Protein AF-A0A2G9V575-F1 (afdb_monomer)

Sequence (643 aa):
MNQYGFLAVPLKSTSDVDLVKPLTLYIDTVYKTSEDNKAEVAEAVQELNKLRSKACCQPLDKHQSALDIVTRYYDQLVAIENKIVISATQNPVVFKWKDAFDKGSLFFSKASLSISDGAFERAAVLFNCGALMSHIAASQPLLTDEEMKTAAKLFQQSAGVFARLRDTVLGMVQQDPTPDLMPDTLAALSAIMLGQAQESIYIKAYKDKMKPSALVKIAAQAGDFYQDALKAMNRDAVKGLWEKEWVHTVTGKMFGFQAISQLHQAGINAEQQEMSEQLSRLGEALKLSEMAAKYLPSGCLAEQLNSIQKMYTAAKKDNDFIICSQASYQYKFTMQCNAMKAVKQNCILASLNLPAALDDVTSMDTLPESIKQKSAKVKQAGGINELQRLFSELPGLYKRNEEILDEEIGKYRGILHTASNADKMVKEKFETNRAGIEMLSKNEVELRTSIPSQTQHAVAGSSEAVTKLRALMNQVQEIKVQREKLEKDFKAVRSDIADDLLRAMAESQILNEEQISKEKIQEIYGPLKEQVEQSIKQQDHIMAEVQTWNTRFTSEKSGSGTGAERERVLKTLATAADSFHELKGNLEEGTKFYNDLTPILVRLQQKVSDFSFARQTEKEDLMRSMQQNIVSGGSGSGGGGSK

Foldseek 3Di:
DALALADFFFAKAWAQFQQQVLQLVLCCVPVVDDPVCSVVSNVVSVVLSVLCCLLHVDDADLDVVNLCSLVVNLVVLVVCCVPRPQAPPRRQGKIKIADRQDPPDPPDDPRMDIHRASLLVSLSSLLNSLRSLSSNLSPQNLPDPVNLVSNLVSLQVSLVSLQVLLVCVCVRDVDDHPLCSHNLNSNLSSLSSNLRSLVSVLSNCVVVVPQLVVNLVSLLVSLVSLVVSLVSCCPPSHVVRDDLLSNLQSQLSNLQSQLSSLQSVLVVCVVVVVLVSSLVSLVSSLVSLVRSVVRDDCSHSVVSSVVSVVSNVVSCVVCCVPDPDDDDDDDDDDDDDDDDDDDDDPFPQVVVCPPVVVVCVPDVPDHDVVVVVVVVVCVVVVHVVVVVVVVVCVVVVVVVVVVVLCVVVVVVVVVVVVLVVLVVVLVVLCVVLVVLLVLVPDPPVSNVVVFDDDDDDDPPDQDPLNVQLVVLVVVVVVLVVVVVVLVVLVVPDDDDCVVVQVVQVVVDVDGPPVVSVVVVCCVRCVVSVVVVVVSVVSVVVSVVSNVVSVVVVVVVVPPDPSCVRSVVSVVSNVVSVVSVVVSVVSVVVSVVVVVVVVVVVVVVVVVVVVVVVVVVVVVVVVVVVVVVVVVVVRDDDDDDDDD

InterPro domains:
  IPR004328 BRO1 domain [PF03097] (6-328)
  IPR004328 BRO1 domain [PS51180] (5-604)
  IPR004328 BRO1 domain [SM01041] (5-382)
  IPR025304 ALIX V-shaped domain [PF13949] (366-407)
  IPR025304 ALIX V-shaped domain [PF13949] (408-618)
  IPR038499 BRO1 domain superfamily [G3DSA:1.25.40.280] (5-383)

Nearest PDB structures (foldseek):
  3c3r-assembly1_A  TM=9.377E-01  e=1.023E-22  unclassified
  5mk2-assembly1_A  TM=8.879E-01  e=2.686E-15  Homo sapiens
  5crv-assembly1_A  TM=8.942E-01  e=4.562E-14  Homo sapiens
  2oex-assembly1_A  TM=7.262E-01  e=4.534E-09  Homo sapiens
  2ojq-assembly1_A  TM=7.497E-01  e=2.332E-08  Homo sapiens

Mean predicted aligned error: 17.47 Å

Structure (mmCIF, N/CA/C/O backbone):
data_AF-A0A2G9V575-F1
#
_entry.id   AF-A0A2G9V575-F1
#
loop_
_atom_site.group_PDB
_atom_site.id
_atom_site.type_symbol
_atom_site.label_atom_id
_atom_site.label_alt_id
_atom_site.label_comp_id
_atom_site.label_asym_id
_atom_site.label_entity_id
_atom_site.label_seq_id
_atom_site.pdbx_PDB_ins_code
_atom_site.Cartn_x
_atom_site.Cartn_y
_atom_site.Cartn_z
_atom_site.occupancy
_atom_site.B_iso_or_equiv
_atom_site.auth_seq_id
_atom_site.auth_comp_id
_atom_site.auth_asym_id
_atom_site.auth_atom_id
_atom_site.pdbx_PDB_model_num
ATOM 1 N N . MET A 1 1 ? 10.941 -11.205 -33.174 1.00 42.59 1 MET A N 1
ATOM 2 C CA . MET A 1 1 ? 11.332 -10.030 -32.358 1.00 42.59 1 MET A CA 1
ATOM 3 C C . MET A 1 1 ? 10.680 -8.795 -32.960 1.00 42.59 1 MET A C 1
ATOM 5 O O . MET A 1 1 ? 10.493 -8.793 -34.171 1.00 42.59 1 MET A O 1
ATOM 9 N N . ASN A 1 2 ? 10.303 -7.794 -32.157 1.00 54.81 2 ASN A N 1
ATOM 10 C CA . ASN A 1 2 ? 9.792 -6.524 -32.692 1.00 54.81 2 ASN A CA 1
ATOM 11 C C . ASN A 1 2 ? 10.962 -5.709 -33.288 1.00 54.81 2 ASN A C 1
ATOM 13 O O . ASN A 1 2 ? 12.074 -5.782 -32.762 1.00 54.81 2 ASN A O 1
ATOM 17 N N . GLN A 1 3 ? 10.728 -4.951 -34.364 1.00 65.44 3 GLN A N 1
ATOM 18 C CA . GLN A 1 3 ? 11.765 -4.262 -35.154 1.00 65.44 3 GLN A CA 1
ATOM 19 C C . GLN A 1 3 ? 12.656 -3.337 -34.305 1.00 65.44 3 GLN A C 1
ATOM 21 O O . GLN A 1 3 ? 13.854 -3.220 -34.552 1.00 65.44 3 GLN A O 1
ATOM 26 N N . TYR A 1 4 ? 12.068 -2.723 -33.279 1.00 81.88 4 TYR A N 1
ATOM 27 C CA . TYR A 1 4 ? 12.713 -1.739 -32.410 1.00 81.88 4 TYR A CA 1
ATOM 28 C C . TYR A 1 4 ? 13.409 -2.334 -31.175 1.00 81.88 4 TYR A C 1
ATOM 30 O O . TYR A 1 4 ? 14.059 -1.599 -30.438 1.00 81.88 4 TYR A O 1
ATOM 38 N N . GLY A 1 5 ? 13.300 -3.645 -30.921 1.00 87.88 5 GLY A N 1
ATOM 39 C CA . GLY A 1 5 ? 14.028 -4.307 -29.827 1.00 87.88 5 GLY A CA 1
ATOM 40 C C . GLY A 1 5 ? 13.773 -3.727 -28.426 1.00 87.88 5 GLY A C 1
ATOM 41 O O . GLY A 1 5 ? 14.707 -3.625 -27.636 1.00 87.88 5 GLY A O 1
ATOM 42 N N . PHE A 1 6 ? 12.546 -3.288 -28.127 1.00 95.38 6 PHE A N 1
ATOM 43 C CA . PHE A 1 6 ? 12.164 -2.845 -26.780 1.00 95.38 6 PHE A CA 1
ATOM 44 C C . PHE A 1 6 ? 12.139 -4.011 -25.786 1.00 95.38 6 PHE A C 1
ATOM 46 O O . PHE A 1 6 ? 11.653 -5.097 -26.111 1.00 95.38 6 PHE A O 1
ATOM 53 N N . LEU A 1 7 ? 12.587 -3.757 -24.557 1.00 96.62 7 LEU A N 1
ATOM 54 C CA . LEU A 1 7 ? 12.404 -4.657 -23.422 1.00 96.62 7 LEU A CA 1
ATOM 55 C C . LEU A 1 7 ? 11.028 -4.401 -22.788 1.00 96.62 7 LEU A C 1
ATOM 57 O O . LEU A 1 7 ? 10.508 -3.285 -22.824 1.00 96.62 7 LEU A O 1
ATOM 61 N N . ALA A 1 8 ? 10.441 -5.431 -22.189 1.00 96.50 8 ALA A N 1
ATOM 62 C CA . ALA A 1 8 ? 9.221 -5.312 -21.400 1.00 96.50 8 ALA A CA 1
ATOM 63 C C . ALA A 1 8 ? 9.379 -6.126 -20.118 1.00 96.50 8 ALA A C 1
ATOM 65 O O . ALA A 1 8 ? 9.886 -7.248 -20.154 1.00 96.50 8 ALA A O 1
ATOM 66 N N . VAL A 1 9 ? 8.979 -5.539 -18.995 1.00 97.69 9 VAL A N 1
ATOM 67 C CA . VAL A 1 9 ? 9.132 -6.127 -17.664 1.00 97.69 9 VAL A CA 1
ATOM 68 C C . VAL A 1 9 ? 8.167 -7.305 -17.521 1.00 97.69 9 VAL A C 1
ATOM 70 O O . VAL A 1 9 ? 6.983 -7.123 -17.808 1.00 97.69 9 VAL A O 1
ATOM 73 N N . PRO A 1 10 ? 8.625 -8.497 -17.091 1.00 95.69 10 PRO A N 1
ATOM 74 C CA . PRO A 1 10 ? 7.727 -9.617 -16.843 1.00 95.69 10 PRO A CA 1
ATOM 75 C C . PRO A 1 10 ? 6.703 -9.283 -15.753 1.00 95.69 10 PRO A C 1
ATOM 77 O O . PRO A 1 10 ? 7.000 -8.564 -14.801 1.00 95.69 10 PRO A O 1
ATOM 80 N N . LEU A 1 11 ? 5.501 -9.842 -15.867 1.00 96.50 11 LEU A N 1
ATOM 81 C CA . LEU A 1 11 ? 4.481 -9.750 -14.823 1.00 96.50 11 LEU A CA 1
ATOM 82 C C . LEU A 1 11 ? 4.832 -10.678 -13.650 1.00 96.50 11 LEU A C 1
ATOM 84 O O . LEU A 1 11 ? 5.151 -11.853 -13.851 1.00 96.50 11 LEU A O 1
ATOM 88 N N . LYS A 1 12 ? 4.685 -10.184 -12.416 1.00 96.00 12 LYS A N 1
ATOM 89 C CA . LYS A 1 12 ? 4.638 -11.028 -11.216 1.00 96.00 12 LYS A CA 1
ATOM 90 C C . LYS A 1 12 ? 3.429 -11.952 -11.309 1.00 96.00 12 LYS A C 1
ATOM 92 O O . LYS A 1 12 ? 2.373 -11.559 -11.808 1.00 96.00 12 LYS A O 1
ATOM 97 N N . SER A 1 13 ? 3.563 -13.165 -10.778 1.00 94.44 13 SER A N 1
ATOM 98 C CA . SER A 1 13 ? 2.471 -14.144 -10.720 1.00 94.44 13 SER A CA 1
ATOM 99 C C . SER A 1 13 ? 2.081 -14.477 -9.281 1.00 94.44 13 SER A C 1
ATOM 101 O O . SER A 1 13 ? 2.934 -14.585 -8.396 1.00 94.44 13 SER A O 1
ATOM 103 N N . THR A 1 14 ? 0.779 -14.653 -9.066 1.00 95.69 14 THR A N 1
ATOM 104 C CA . THR A 1 14 ? 0.156 -15.062 -7.800 1.00 95.69 14 THR A CA 1
ATOM 105 C C . THR A 1 14 ? -0.688 -16.324 -8.019 1.00 95.69 14 THR A C 1
ATOM 107 O O . THR A 1 14 ? -0.739 -16.863 -9.126 1.00 95.69 14 THR A O 1
ATOM 110 N N . SER A 1 15 ? -1.310 -16.830 -6.960 1.00 90.00 15 SER A N 1
ATOM 111 C CA . SER A 1 15 ? -2.402 -17.804 -7.026 1.00 90.00 15 SER A CA 1
ATOM 112 C C . SER A 1 15 ? -3.722 -17.112 -6.691 1.00 90.00 15 SER A C 1
ATOM 114 O O . SER A 1 15 ? -3.714 -16.057 -6.050 1.00 90.00 15 SER A O 1
ATOM 116 N N . ASP A 1 16 ? -4.858 -17.718 -7.041 1.00 90.75 16 ASP A N 1
ATOM 117 C CA . ASP A 1 16 ? -6.136 -17.309 -6.455 1.00 90.75 16 ASP A CA 1
ATOM 118 C C . ASP A 1 16 ? -6.077 -17.407 -4.917 1.00 90.75 16 ASP A C 1
ATOM 120 O O . ASP A 1 16 ? -5.357 -18.230 -4.340 1.00 90.75 16 ASP A O 1
ATOM 124 N N . VAL A 1 17 ? -6.817 -16.513 -4.266 1.00 93.12 17 VAL A N 1
ATOM 125 C CA . VAL A 1 17 ? -6.948 -16.365 -2.811 1.00 93.12 17 VAL A CA 1
ATOM 126 C C . VAL A 1 17 ? -8.407 -16.003 -2.565 1.00 93.12 17 VAL A C 1
ATOM 128 O O . VAL A 1 17 ? -8.927 -15.129 -3.257 1.00 93.12 17 VAL A O 1
ATOM 131 N N . ASP A 1 18 ? -9.065 -16.663 -1.612 1.00 93.81 18 ASP A N 1
ATOM 132 C CA . ASP A 1 18 ? -10.428 -16.300 -1.218 1.00 93.81 18 ASP A CA 1
ATOM 133 C C . ASP A 1 18 ? -10.413 -14.997 -0.411 1.00 93.81 18 ASP A C 1
ATOM 135 O O . ASP A 1 18 ? -9.962 -14.973 0.735 1.00 93.81 18 ASP A O 1
ATOM 139 N N . LEU A 1 19 ? -10.914 -13.915 -1.007 1.00 96.12 19 LEU A N 1
ATOM 140 C CA . LEU A 1 19 ? -11.205 -12.677 -0.287 1.00 96.12 19 LEU A CA 1
ATOM 141 C C . LEU A 1 19 ? -12.570 -12.726 0.412 1.00 96.12 19 LEU A C 1
ATOM 143 O O . LEU A 1 19 ? -12.795 -11.958 1.341 1.00 96.12 19 LEU A O 1
ATOM 147 N N . VAL A 1 20 ? -13.498 -13.592 -0.004 1.00 95.94 20 VAL A N 1
ATOM 148 C CA . VAL A 1 20 ? -14.900 -13.488 0.416 1.00 95.94 20 VAL A CA 1
ATOM 149 C C . VAL A 1 20 ? -15.059 -13.802 1.896 1.00 95.94 20 VAL A C 1
ATOM 151 O O . VAL A 1 20 ? -15.473 -12.939 2.669 1.00 95.94 20 VAL A O 1
ATOM 154 N N . LYS A 1 21 ? -14.672 -15.008 2.322 1.00 93.81 21 LYS A N 1
ATOM 155 C CA . LYS A 1 21 ? -14.810 -15.419 3.723 1.00 93.81 21 LYS A CA 1
ATOM 156 C C . LYS A 1 21 ? -14.076 -14.498 4.718 1.00 93.81 21 LYS A C 1
ATOM 158 O O . LYS A 1 21 ? -14.712 -14.116 5.702 1.00 93.81 21 LYS A O 1
ATOM 163 N N . PRO A 1 22 ? -12.786 -14.138 4.533 1.00 94.50 22 PRO A N 1
ATOM 164 C CA . PRO A 1 22 ? -12.079 -13.309 5.509 1.00 94.50 22 PRO A CA 1
ATOM 165 C C . PRO A 1 22 ? -12.580 -11.859 5.539 1.00 94.50 22 PRO A C 1
ATOM 167 O O . PRO A 1 22 ? -12.747 -11.307 6.627 1.00 94.50 22 PRO A O 1
ATOM 170 N N . LEU A 1 23 ? -12.882 -11.244 4.386 1.00 94.81 23 LEU A N 1
ATOM 171 C CA . LEU A 1 23 ? -13.347 -9.855 4.373 1.00 94.81 23 LEU A CA 1
ATOM 172 C C . LEU A 1 23 ? -14.766 -9.719 4.941 1.00 94.81 23 LEU A C 1
ATOM 174 O O . LEU A 1 23 ? -14.981 -8.835 5.767 1.00 94.81 23 LEU A O 1
ATOM 178 N N . THR A 1 24 ? -15.705 -10.611 4.600 1.00 93.12 24 THR A N 1
ATOM 179 C CA . THR A 1 24 ? -17.049 -10.600 5.209 1.00 93.12 24 THR A CA 1
ATOM 180 C C . THR A 1 24 ? -16.982 -10.813 6.724 1.00 93.12 24 THR A C 1
ATOM 182 O O . THR A 1 24 ? -17.592 -10.048 7.467 1.00 93.12 24 THR A O 1
ATOM 185 N N . LEU A 1 25 ? -16.185 -11.778 7.207 1.00 91.25 25 LEU A N 1
ATOM 186 C CA . LEU A 1 25 ? -16.029 -12.027 8.647 1.00 91.25 25 LEU A CA 1
ATOM 187 C C . LEU A 1 25 ? -15.451 -10.813 9.393 1.00 91.25 25 LEU A C 1
ATOM 189 O O . LEU A 1 25 ? -15.918 -10.490 10.485 1.00 91.25 25 LEU A O 1
ATOM 193 N N . TYR A 1 26 ? -14.456 -10.133 8.817 1.00 92.31 26 TYR A N 1
ATOM 194 C CA . TYR A 1 26 ? -13.899 -8.911 9.396 1.00 92.31 26 TYR A CA 1
ATOM 195 C C . TYR A 1 26 ? -14.936 -7.785 9.450 1.00 92.31 26 TYR A C 1
ATOM 197 O O . TYR A 1 26 ? -15.104 -7.170 10.501 1.00 92.31 26 TYR A O 1
ATOM 205 N N . ILE A 1 27 ? -15.660 -7.546 8.350 1.00 91.94 27 ILE A N 1
ATOM 206 C CA . ILE A 1 27 ? -16.661 -6.474 8.268 1.00 91.94 27 ILE A CA 1
ATOM 207 C C . ILE A 1 27 ? -17.780 -6.704 9.293 1.00 91.94 27 ILE A C 1
ATOM 209 O O . ILE A 1 27 ? -18.054 -5.809 10.092 1.00 91.94 27 ILE A O 1
ATOM 213 N N . ASP A 1 28 ? -18.340 -7.914 9.366 1.00 88.94 28 ASP A N 1
ATOM 214 C CA . ASP A 1 28 ? -19.377 -8.254 10.349 1.00 88.94 28 ASP A CA 1
ATOM 215 C C . ASP A 1 28 ? -18.872 -8.163 11.801 1.00 88.94 28 ASP A C 1
ATOM 217 O O . ASP A 1 28 ? -19.612 -7.732 12.686 1.00 88.94 28 ASP A O 1
ATOM 221 N N . THR A 1 29 ? -17.607 -8.511 12.064 1.00 86.69 29 THR A N 1
ATOM 222 C CA . THR A 1 29 ? -17.026 -8.453 13.419 1.00 86.69 29 THR A CA 1
ATOM 223 C C . THR A 1 29 ? -16.735 -7.019 13.872 1.00 86.69 29 THR A C 1
ATOM 225 O O . THR A 1 29 ? -16.982 -6.678 15.031 1.00 86.69 29 THR A O 1
ATOM 228 N N . VAL A 1 30 ? -16.200 -6.179 12.979 1.00 87.31 30 VAL A N 1
ATOM 229 C CA . VAL A 1 30 ? -15.749 -4.813 13.296 1.00 87.31 30 VAL A CA 1
ATOM 230 C C . VAL A 1 30 ? -16.899 -3.811 13.215 1.00 87.31 30 VAL A C 1
ATOM 232 O O . VAL A 1 30 ? -17.108 -3.046 14.156 1.00 87.31 30 VAL A O 1
ATOM 235 N N . TYR A 1 31 ? -17.672 -3.838 12.127 1.00 85.94 31 TYR A N 1
ATOM 236 C CA . TYR A 1 31 ? -18.741 -2.872 11.862 1.00 85.94 31 TYR A CA 1
ATOM 237 C C . TYR A 1 31 ? -20.123 -3.322 12.351 1.00 85.94 31 TYR A C 1
ATOM 239 O O . TYR A 1 31 ? -21.023 -2.489 12.428 1.00 85.94 31 TYR A O 1
ATOM 247 N N . LYS A 1 32 ? -20.298 -4.602 12.724 1.00 82.31 32 LYS A N 1
ATOM 248 C CA . LYS A 1 32 ? -21.573 -5.172 13.208 1.00 82.31 32 LYS A CA 1
ATOM 249 C C . LYS A 1 32 ? -22.725 -4.935 12.223 1.00 82.31 32 LYS A C 1
ATOM 251 O O . LYS A 1 32 ? -23.781 -4.434 12.606 1.00 82.31 32 LYS A O 1
ATOM 256 N N . THR A 1 33 ? -22.485 -5.275 10.957 1.00 77.25 33 THR A N 1
ATOM 257 C CA . THR A 1 33 ? -23.376 -5.054 9.809 1.00 77.25 33 THR A CA 1
ATOM 258 C C . THR A 1 33 ? -24.843 -5.364 10.130 1.00 77.25 33 THR A C 1
ATOM 260 O O . THR A 1 33 ? -25.174 -6.484 10.529 1.00 77.25 33 THR A O 1
ATOM 26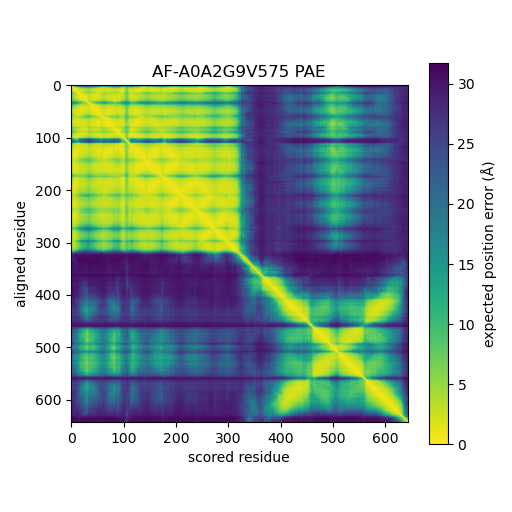3 N N . SER A 1 34 ? -25.729 -4.384 9.924 1.00 80.06 34 SER A N 1
ATOM 264 C CA . SER A 1 34 ? -27.181 -4.591 9.967 1.00 80.06 34 SER A CA 1
ATOM 265 C C . SER A 1 34 ? -27.610 -5.599 8.899 1.00 80.06 34 SER A C 1
ATOM 267 O O . SER A 1 34 ? -26.985 -5.684 7.841 1.00 80.06 34 SER A O 1
ATOM 269 N N . GLU A 1 35 ? -28.691 -6.348 9.143 1.00 79.44 35 GLU A N 1
ATOM 270 C CA . GLU A 1 35 ? -29.204 -7.320 8.162 1.00 79.44 35 GLU A CA 1
ATOM 271 C C . GLU A 1 35 ? -29.491 -6.664 6.799 1.00 79.44 35 GLU A C 1
ATOM 273 O O . GLU A 1 35 ? -29.185 -7.255 5.765 1.00 79.44 35 GLU A O 1
ATOM 278 N N . ASP A 1 36 ? -29.972 -5.415 6.802 1.00 78.44 36 ASP A N 1
ATOM 279 C CA . ASP A 1 36 ? -30.248 -4.623 5.597 1.00 78.44 36 ASP A CA 1
ATOM 280 C C . ASP A 1 36 ? -28.994 -4.416 4.723 1.00 78.44 36 ASP A C 1
ATOM 282 O O . ASP A 1 36 ? -29.064 -4.501 3.498 1.00 78.44 36 ASP A O 1
ATOM 286 N N . ASN A 1 37 ? -27.826 -4.208 5.347 1.00 83.62 37 ASN A N 1
ATOM 287 C CA . ASN A 1 37 ? -26.576 -3.890 4.648 1.00 83.62 37 ASN A CA 1
ATOM 288 C C . ASN A 1 37 ? -25.757 -5.142 4.278 1.00 83.62 37 ASN A C 1
ATOM 290 O O . ASN A 1 37 ? -24.865 -5.069 3.430 1.00 83.62 37 ASN A O 1
ATOM 294 N N . LYS A 1 38 ? -26.030 -6.307 4.887 1.00 85.81 38 LYS A N 1
ATOM 295 C CA . LYS A 1 38 ? -25.255 -7.542 4.644 1.00 85.81 38 LYS A CA 1
ATOM 296 C C . LYS A 1 38 ? -25.294 -8.008 3.191 1.00 85.81 38 LYS A C 1
ATOM 298 O O . LYS A 1 38 ? -24.300 -8.550 2.712 1.00 85.81 38 LYS A O 1
ATOM 303 N N . ALA A 1 39 ? -26.412 -7.804 2.494 1.00 88.62 39 ALA A N 1
ATOM 304 C CA . ALA A 1 39 ? -26.544 -8.183 1.088 1.00 88.62 39 ALA A CA 1
ATOM 305 C C . ALA A 1 39 ? -25.583 -7.381 0.191 1.00 88.62 39 ALA A C 1
ATOM 307 O O . ALA A 1 39 ? -24.820 -7.975 -0.571 1.00 88.62 39 ALA A O 1
ATOM 308 N N . GLU A 1 40 ? -25.558 -6.054 0.347 1.00 89.75 40 GLU A N 1
ATOM 309 C CA . GLU A 1 40 ? -24.670 -5.150 -0.396 1.00 89.75 40 GLU A CA 1
ATOM 310 C C . GLU A 1 40 ? -23.192 -5.421 -0.072 1.00 89.75 40 GLU A C 1
ATOM 312 O O . GLU A 1 40 ? -22.365 -5.546 -0.977 1.00 89.75 40 GLU A O 1
ATOM 317 N N . VAL A 1 41 ? -22.858 -5.611 1.211 1.00 90.88 41 VAL A N 1
ATOM 318 C CA . VAL A 1 41 ? -21.503 -5.988 1.649 1.00 90.88 41 VAL A CA 1
ATOM 319 C C . VAL A 1 41 ? -21.058 -7.310 1.015 1.00 90.88 41 VAL A C 1
ATOM 321 O O . VAL A 1 41 ? -19.939 -7.401 0.507 1.00 90.88 41 VAL A O 1
ATOM 324 N N . ALA A 1 42 ? -21.915 -8.335 1.010 1.00 91.56 42 ALA A N 1
ATOM 325 C CA . ALA A 1 42 ? -21.596 -9.631 0.416 1.00 91.56 42 ALA A CA 1
ATOM 326 C C . ALA A 1 42 ? -21.417 -9.547 -1.111 1.00 91.56 42 ALA A C 1
ATOM 328 O O . ALA A 1 42 ? -20.519 -10.196 -1.657 1.00 91.56 42 ALA A O 1
ATOM 329 N N . GLU A 1 43 ? -22.221 -8.737 -1.804 1.00 95.06 43 GLU A N 1
ATOM 330 C CA . GLU A 1 43 ? -22.079 -8.500 -3.243 1.00 95.06 43 GLU A CA 1
ATOM 331 C C . GLU A 1 43 ? -20.779 -7.751 -3.571 1.00 95.06 43 GLU A C 1
ATOM 333 O O . GLU A 1 43 ? -19.984 -8.243 -4.376 1.00 95.06 43 GLU A O 1
ATOM 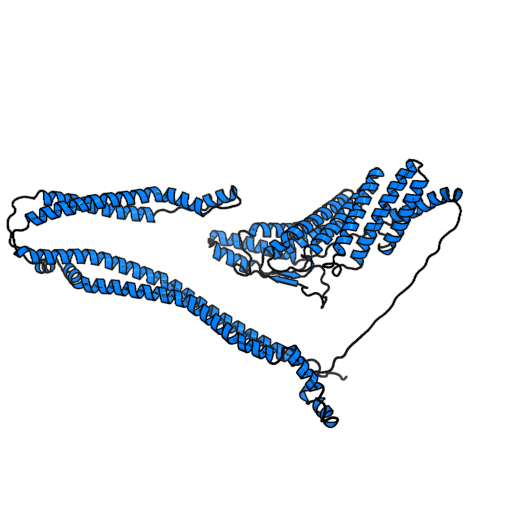338 N N . ALA A 1 44 ? -20.494 -6.638 -2.888 1.00 95.50 44 ALA A N 1
ATOM 339 C CA . ALA A 1 44 ? -19.280 -5.845 -3.087 1.00 95.50 44 ALA A CA 1
ATOM 340 C C . ALA A 1 44 ? -17.992 -6.639 -2.787 1.00 95.50 44 ALA A C 1
ATOM 342 O O . ALA A 1 44 ? -17.004 -6.555 -3.523 1.00 95.50 44 ALA A O 1
ATOM 343 N N . VAL A 1 45 ? -18.001 -7.475 -1.744 1.00 95.94 45 VAL A N 1
ATOM 344 C CA . VAL A 1 45 ? -16.882 -8.374 -1.424 1.00 95.94 45 VAL A CA 1
ATOM 345 C C . VAL A 1 45 ? -16.719 -9.472 -2.490 1.00 95.94 45 VAL A C 1
ATOM 347 O O . VAL A 1 45 ? -15.591 -9.799 -2.872 1.00 95.94 45 VAL A O 1
ATOM 350 N N . GLN A 1 46 ? -17.812 -10.009 -3.047 1.00 97.25 46 GLN A N 1
ATOM 351 C CA . GLN A 1 46 ? -17.722 -10.922 -4.190 1.00 97.25 46 GLN A CA 1
ATOM 352 C C . GLN A 1 46 ? -17.223 -10.234 -5.469 1.00 97.25 46 GLN A C 1
ATOM 354 O O . GLN A 1 46 ? -16.462 -10.850 -6.217 1.00 97.25 46 GLN A O 1
ATOM 359 N N . GLU A 1 47 ? -17.641 -8.998 -5.752 1.00 97.50 47 GLU A N 1
ATOM 360 C CA . GLU A 1 47 ? -17.130 -8.187 -6.867 1.00 97.50 47 GLU A CA 1
ATOM 361 C C . GLU A 1 47 ? -15.614 -7.992 -6.751 1.00 97.50 47 GLU A C 1
ATOM 363 O O . GLU A 1 47 ? -14.886 -8.263 -7.707 1.00 97.50 47 GLU A O 1
ATOM 368 N N . LEU A 1 48 ? -15.123 -7.628 -5.562 1.00 97.69 48 LEU A N 1
ATOM 369 C CA . LEU A 1 48 ? -13.695 -7.491 -5.270 1.00 97.69 48 LEU A CA 1
ATOM 370 C C . LEU A 1 48 ? -12.924 -8.805 -5.498 1.00 97.69 48 LEU A C 1
ATOM 372 O O . LEU A 1 48 ? -11.854 -8.798 -6.111 1.00 97.69 48 LEU A O 1
ATOM 376 N N . ASN A 1 49 ? -13.479 -9.944 -5.076 1.00 97.31 49 ASN A N 1
ATOM 377 C CA . ASN A 1 49 ? -12.879 -11.260 -5.308 1.00 97.31 49 ASN A CA 1
ATOM 378 C C . ASN A 1 49 ? -12.825 -11.625 -6.809 1.00 97.31 49 ASN A C 1
ATOM 380 O O . ASN A 1 49 ? -11.794 -12.077 -7.315 1.00 97.31 49 ASN A O 1
ATOM 384 N N . LYS A 1 50 ? -13.913 -11.364 -7.551 1.00 97.38 50 LYS A N 1
ATOM 385 C CA . LYS A 1 50 ? -13.983 -11.537 -9.016 1.00 97.38 50 LYS A CA 1
ATOM 386 C C . LYS A 1 50 ? -12.979 -10.620 -9.732 1.00 97.38 50 LYS A C 1
ATOM 388 O O . LYS A 1 50 ? -12.359 -11.040 -10.710 1.00 97.38 50 LYS A O 1
ATOM 393 N N . LEU A 1 51 ? -12.803 -9.389 -9.246 1.00 97.88 51 LEU A N 1
ATOM 394 C CA . LEU A 1 51 ? -11.857 -8.406 -9.773 1.00 97.88 51 LEU A CA 1
ATOM 395 C C . LEU A 1 51 ? -10.401 -8.840 -9.546 1.00 97.88 51 LEU A C 1
ATOM 397 O O . LEU A 1 51 ? -9.632 -8.813 -10.506 1.00 97.88 51 LEU A O 1
ATOM 401 N N . ARG A 1 52 ? -10.041 -9.336 -8.350 1.00 97.69 52 ARG A N 1
ATOM 402 C CA . ARG A 1 52 ? -8.705 -9.906 -8.077 1.00 97.69 52 ARG A CA 1
ATOM 403 C C . ARG A 1 52 ? -8.351 -11.023 -9.057 1.00 97.69 52 ARG A C 1
ATOM 405 O O . ARG A 1 52 ? -7.280 -10.997 -9.661 1.00 97.69 52 ARG A O 1
ATOM 412 N N . SER A 1 53 ? -9.237 -12.007 -9.225 1.00 96.31 53 SER A N 1
ATOM 413 C CA . SER A 1 53 ? -8.952 -13.161 -10.091 1.00 96.31 53 SER A CA 1
ATOM 414 C C . SER A 1 53 ? -8.731 -12.724 -11.550 1.00 96.31 53 SER A C 1
ATOM 416 O O . SER A 1 53 ? -7.740 -13.118 -12.168 1.00 96.31 53 SER A O 1
ATOM 418 N N . LYS A 1 54 ? -9.559 -11.800 -12.067 1.00 96.19 54 LYS A N 1
ATOM 419 C CA . LYS A 1 54 ? -9.366 -11.176 -13.393 1.00 96.19 54 LYS A CA 1
ATOM 420 C C . LYS A 1 54 ? -8.056 -10.388 -13.515 1.00 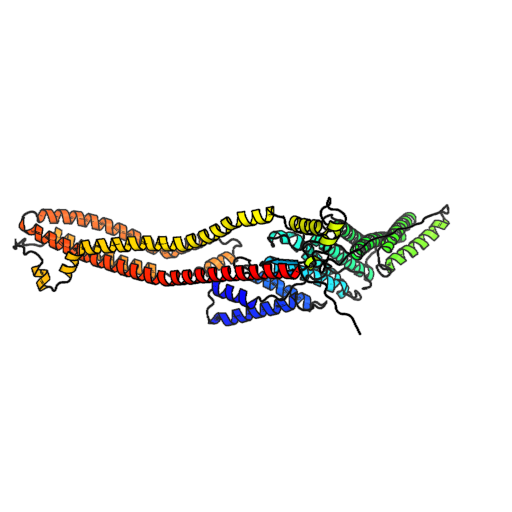96.19 54 LYS A C 1
ATOM 422 O O . LYS A 1 54 ? -7.392 -10.490 -14.538 1.00 96.19 54 LYS A O 1
ATOM 427 N N . ALA A 1 55 ? -7.692 -9.603 -12.500 1.00 97.06 55 ALA A N 1
ATOM 428 C CA . ALA A 1 55 ? -6.524 -8.722 -12.531 1.00 97.06 55 ALA A CA 1
ATOM 429 C C . ALA A 1 55 ? -5.183 -9.447 -12.318 1.00 97.06 55 ALA A C 1
ATOM 431 O O . ALA A 1 55 ? -4.145 -8.947 -12.747 1.00 97.06 55 ALA A O 1
ATOM 432 N N . CYS A 1 56 ? -5.175 -10.584 -11.614 1.00 96.12 56 CYS A N 1
ATOM 433 C CA . CYS A 1 56 ? -3.931 -11.179 -11.109 1.00 96.12 56 CYS A CA 1
ATOM 434 C C . CYS A 1 56 ? -3.744 -12.670 -11.425 1.00 96.12 56 CYS A C 1
ATOM 436 O O . CYS A 1 56 ? -2.609 -13.145 -11.383 1.00 96.12 56 CYS A O 1
ATOM 438 N N . CYS A 1 57 ? -4.819 -13.408 -11.725 1.00 92.88 57 CYS A N 1
ATOM 439 C CA . CYS A 1 57 ? -4.779 -14.869 -11.896 1.00 92.88 57 CYS A CA 1
ATOM 440 C C . CYS A 1 57 ? -5.133 -15.322 -13.326 1.00 92.88 57 CYS A C 1
ATOM 442 O O . CYS A 1 57 ? -4.756 -16.419 -13.737 1.00 92.88 57 CYS A O 1
ATOM 444 N N . GLN A 1 58 ? -5.818 -14.479 -14.105 1.00 92.00 58 GLN A N 1
ATOM 445 C CA . GLN A 1 58 ? -6.175 -14.746 -15.503 1.00 92.00 58 GLN A CA 1
ATOM 446 C C . GLN A 1 58 ? -5.123 -14.186 -16.485 1.00 92.00 58 GLN A C 1
ATOM 448 O O . GLN A 1 58 ? -4.424 -13.226 -16.154 1.00 92.00 58 GLN A O 1
ATOM 453 N N . PRO A 1 59 ? -4.981 -14.755 -17.702 1.00 90.25 59 PRO A N 1
ATOM 454 C CA . PRO A 1 59 ? -4.075 -14.220 -18.717 1.00 90.25 59 PRO A CA 1
ATOM 455 C C . PRO A 1 59 ? -4.483 -12.808 -19.159 1.00 90.25 59 PRO A C 1
ATOM 457 O O . PRO A 1 59 ? -5.575 -12.611 -19.688 1.00 90.25 59 PRO A O 1
ATOM 460 N N . LEU A 1 60 ? -3.584 -11.841 -18.974 1.00 91.25 60 LEU A N 1
ATOM 461 C CA . LEU A 1 60 ? -3.775 -10.451 -19.390 1.00 91.25 60 LEU A CA 1
ATOM 462 C C . LEU A 1 60 ? -3.328 -10.263 -20.847 1.00 91.25 60 LEU A C 1
ATOM 464 O O . LEU A 1 60 ? -2.228 -10.680 -21.223 1.00 91.25 60 LEU A O 1
ATOM 468 N N . ASP A 1 61 ? -4.161 -9.622 -21.667 1.00 90.81 61 ASP A N 1
ATOM 469 C CA . ASP A 1 61 ? -3.801 -9.252 -23.033 1.00 90.81 61 ASP A CA 1
ATOM 470 C C . ASP A 1 61 ? -3.006 -7.935 -23.078 1.00 90.81 61 ASP A C 1
ATOM 472 O O . ASP A 1 61 ? -2.970 -7.155 -22.127 1.00 90.81 61 ASP A O 1
ATOM 476 N N . LYS A 1 62 ? -2.301 -7.683 -24.187 1.00 92.06 62 LYS A N 1
ATOM 477 C CA . LYS A 1 62 ? -1.415 -6.510 -24.335 1.00 92.06 62 LYS A CA 1
ATOM 478 C C . LYS A 1 62 ? -2.196 -5.288 -24.819 1.00 92.06 62 LYS A C 1
ATOM 480 O O . LYS A 1 62 ? -1.830 -4.662 -25.812 1.00 92.06 62 LYS A O 1
ATOM 485 N N . HIS A 1 63 ? -3.281 -4.972 -24.120 1.00 93.62 63 HIS A N 1
ATOM 486 C CA . HIS A 1 63 ? -4.222 -3.924 -24.489 1.00 93.62 63 HIS A CA 1
ATOM 487 C C . HIS A 1 63 ? -4.644 -3.079 -23.280 1.00 93.62 63 HIS A C 1
ATOM 489 O O . HIS A 1 63 ? -4.519 -3.500 -22.128 1.00 93.62 63 HIS A O 1
ATOM 495 N N . GLN A 1 64 ? -5.168 -1.878 -23.546 1.00 93.44 64 GLN A N 1
ATOM 496 C CA . GLN A 1 64 ? -5.605 -0.938 -22.510 1.00 93.44 64 GLN A CA 1
ATOM 497 C C . GLN A 1 64 ? -6.663 -1.557 -21.581 1.00 93.44 64 GLN A C 1
ATOM 499 O O . GLN A 1 64 ? -6.591 -1.359 -20.376 1.00 93.44 64 GLN A O 1
ATOM 504 N N . SER A 1 65 ? -7.559 -2.399 -22.106 1.00 95.75 65 SER A N 1
ATOM 505 C CA . SER A 1 65 ? -8.607 -3.078 -21.327 1.00 95.75 65 SER A CA 1
ATOM 506 C C . SER A 1 65 ? -8.078 -3.951 -20.185 1.00 95.75 65 SER A C 1
ATOM 508 O O . SER A 1 65 ? -8.682 -3.974 -19.115 1.00 95.75 65 SER A O 1
ATOM 510 N N . ALA A 1 66 ? -6.951 -4.648 -20.366 1.00 96.00 66 ALA A N 1
ATOM 511 C CA . ALA A 1 66 ? -6.316 -5.374 -19.268 1.00 96.00 66 ALA A CA 1
ATOM 512 C C . ALA A 1 66 ? -5.687 -4.410 -18.254 1.00 96.00 66 ALA A C 1
ATOM 514 O O . ALA A 1 66 ? -5.832 -4.606 -17.049 1.00 96.00 66 ALA A O 1
ATOM 515 N N . LEU A 1 67 ? -5.039 -3.338 -18.724 1.00 97.19 67 LEU A N 1
ATOM 516 C CA . LEU A 1 67 ? -4.451 -2.324 -17.848 1.00 97.19 67 LEU A CA 1
ATOM 517 C C . LEU A 1 67 ? -5.514 -1.612 -17.000 1.00 97.19 67 LEU A C 1
ATOM 519 O O . LEU A 1 67 ? -5.277 -1.385 -15.815 1.00 97.19 67 LEU A O 1
ATOM 523 N N . ASP A 1 68 ? -6.695 -1.344 -17.555 1.00 97.38 68 ASP A N 1
ATOM 524 C CA . ASP A 1 68 ? -7.837 -0.776 -16.833 1.00 97.38 68 ASP A CA 1
ATOM 525 C C . ASP A 1 68 ? -8.341 -1.729 -15.733 1.00 97.38 68 ASP A C 1
ATOM 527 O O . ASP A 1 68 ? -8.669 -1.284 -14.635 1.00 97.38 68 ASP A O 1
ATOM 531 N N . ILE A 1 69 ? -8.348 -3.047 -15.980 1.00 97.94 69 ILE A N 1
ATOM 532 C CA . ILE A 1 69 ? -8.733 -4.066 -14.985 1.00 97.94 69 ILE A CA 1
ATOM 533 C C . ILE A 1 69 ? -7.722 -4.130 -13.829 1.00 97.94 69 ILE A C 1
ATOM 535 O O . ILE A 1 69 ? -8.133 -4.121 -12.666 1.00 97.94 69 ILE A O 1
ATOM 539 N N . VAL A 1 70 ? -6.414 -4.167 -14.119 1.00 98.06 70 VAL A N 1
ATOM 540 C CA . VAL A 1 70 ? -5.374 -4.206 -13.069 1.00 98.06 70 VAL A CA 1
ATOM 541 C C . VAL A 1 70 ? -5.334 -2.887 -12.288 1.00 98.06 70 VAL A C 1
ATOM 543 O O . VAL A 1 70 ? -5.254 -2.906 -11.061 1.00 98.06 70 VAL A O 1
ATOM 546 N N . THR A 1 71 ? -5.479 -1.748 -12.973 1.00 98.00 71 THR A N 1
ATOM 547 C CA . THR A 1 71 ? -5.524 -0.422 -12.334 1.00 98.00 71 THR A CA 1
ATOM 548 C C . THR A 1 71 ? -6.757 -0.287 -11.441 1.00 98.00 71 THR A C 1
ATOM 550 O O . THR A 1 71 ? -6.613 0.059 -10.274 1.00 98.00 71 THR A O 1
ATOM 553 N N . ARG A 1 72 ? -7.950 -0.690 -11.908 1.00 98.31 72 ARG A N 1
ATOM 554 C CA . ARG A 1 72 ? -9.168 -0.699 -11.079 1.00 98.31 72 ARG A CA 1
ATOM 555 C C . ARG A 1 72 ? -9.030 -1.601 -9.848 1.00 98.31 72 ARG A C 1
ATOM 557 O O . ARG A 1 72 ? -9.587 -1.272 -8.804 1.00 98.31 72 ARG A O 1
ATOM 564 N N . TYR A 1 73 ? -8.296 -2.716 -9.931 1.00 98.50 73 TYR A N 1
ATOM 565 C CA . TYR A 1 73 ? -8.013 -3.537 -8.749 1.00 98.50 73 TYR A CA 1
ATOM 566 C C . TYR A 1 73 ? -7.066 -2.830 -7.766 1.00 98.50 73 TYR A C 1
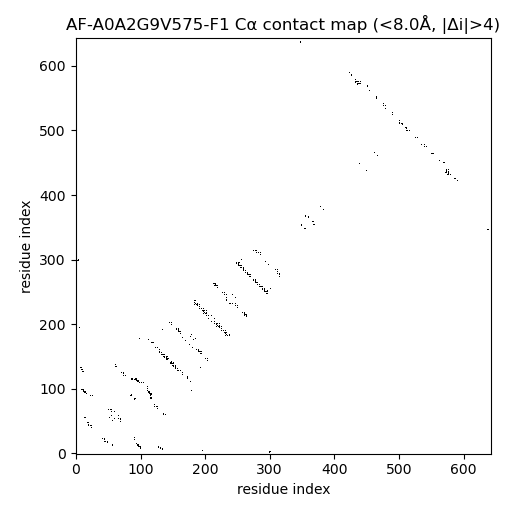ATOM 568 O O . TYR A 1 73 ? -7.350 -2.798 -6.569 1.00 98.50 73 TYR A O 1
ATOM 576 N N . TYR A 1 74 ? -5.996 -2.199 -8.259 1.00 98.44 74 TYR A N 1
ATOM 577 C CA . TYR A 1 74 ? -5.101 -1.371 -7.443 1.00 98.44 74 TYR A CA 1
ATOM 578 C C . TYR A 1 74 ? -5.850 -0.225 -6.738 1.00 98.44 74 TYR A C 1
ATOM 580 O O . TYR A 1 74 ? -5.720 -0.065 -5.523 1.00 98.44 74 TYR A O 1
ATOM 588 N N . ASP A 1 75 ? -6.678 0.526 -7.467 1.00 97.75 75 ASP A N 1
ATOM 589 C CA . ASP A 1 75 ? -7.467 1.635 -6.920 1.00 97.75 75 ASP A CA 1
ATOM 590 C C . ASP A 1 75 ? -8.453 1.140 -5.852 1.00 97.75 75 ASP A C 1
ATOM 592 O O . ASP A 1 75 ? -8.618 1.767 -4.804 1.00 97.75 75 ASP A O 1
ATOM 596 N N . GLN A 1 76 ? -9.060 -0.032 -6.066 1.00 97.75 76 GLN A N 1
ATOM 597 C CA . GLN A 1 76 ? -9.963 -0.640 -5.095 1.00 97.75 76 GLN A CA 1
ATOM 598 C C . GLN A 1 76 ? -9.236 -1.104 -3.821 1.00 97.75 76 GLN A C 1
ATOM 600 O O . GLN A 1 76 ? -9.805 -0.969 -2.738 1.00 97.75 76 GLN A O 1
ATOM 605 N N . LEU A 1 77 ? -7.987 -1.585 -3.921 1.00 96.56 77 LEU A N 1
ATOM 606 C CA . LEU A 1 77 ? -7.131 -1.881 -2.762 1.00 96.56 77 LEU A CA 1
ATOM 607 C C . LEU A 1 77 ? -6.764 -0.605 -1.984 1.00 96.56 77 LEU A C 1
ATOM 609 O O . LEU A 1 77 ? -6.811 -0.603 -0.755 1.00 96.56 77 LEU A O 1
ATOM 613 N N . VAL A 1 78 ? -6.455 0.499 -2.677 1.00 94.75 78 VAL A N 1
ATOM 614 C CA . VAL A 1 78 ? -6.234 1.814 -2.042 1.00 94.75 78 VAL A CA 1
ATOM 615 C C . VAL A 1 78 ? -7.499 2.295 -1.319 1.00 94.75 78 VAL A C 1
ATOM 617 O O . VAL A 1 78 ? -7.418 2.754 -0.182 1.00 94.75 78 VAL A O 1
ATOM 620 N N . ALA A 1 79 ? -8.674 2.149 -1.935 1.00 93.94 79 ALA A N 1
ATOM 621 C CA . ALA A 1 79 ? -9.946 2.628 -1.390 1.00 93.94 79 ALA A CA 1
ATOM 622 C C . ALA A 1 79 ? -10.447 1.868 -0.140 1.00 93.94 79 ALA A C 1
ATOM 624 O O . ALA A 1 79 ? -11.318 2.387 0.571 1.00 93.94 79 ALA A O 1
ATOM 625 N N . ILE A 1 80 ? -9.926 0.661 0.130 1.00 93.56 80 ILE A N 1
ATOM 626 C CA . ILE A 1 80 ? -10.290 -0.143 1.310 1.00 93.56 80 ILE A CA 1
ATOM 627 C C . ILE A 1 80 ? -9.239 -0.160 2.422 1.00 93.56 80 ILE A C 1
ATOM 629 O O . ILE A 1 80 ? -9.610 -0.506 3.536 1.00 93.56 80 ILE A O 1
ATOM 633 N N . GLU A 1 81 ? -7.976 0.212 2.182 1.00 88.38 81 GLU A N 1
ATOM 634 C CA . GLU A 1 81 ? -6.879 0.053 3.162 1.00 88.38 81 GLU A CA 1
ATOM 635 C C . GLU A 1 81 ? -7.218 0.611 4.557 1.00 88.38 81 GLU A C 1
ATOM 637 O O . GLU A 1 81 ? -7.123 -0.100 5.555 1.00 88.38 81 GLU A O 1
ATOM 642 N N . ASN A 1 82 ? -7.704 1.853 4.620 1.00 85.44 82 ASN A N 1
ATOM 643 C CA . ASN A 1 82 ? -8.045 2.539 5.874 1.00 85.44 82 ASN A CA 1
ATOM 644 C C . ASN A 1 82 ? -9.413 2.126 6.464 1.00 85.44 82 ASN A C 1
ATOM 646 O O . ASN A 1 82 ? -9.914 2.780 7.376 1.00 85.44 82 ASN A O 1
ATOM 650 N N . LYS A 1 83 ? -10.047 1.080 5.920 1.00 89.56 83 LYS A N 1
ATOM 651 C CA . LYS A 1 83 ? -11.358 0.545 6.341 1.00 89.56 83 LYS A CA 1
ATOM 652 C C . LYS A 1 83 ? -11.277 -0.947 6.676 1.00 89.56 83 LYS A C 1
ATOM 654 O O . LYS A 1 83 ? -11.901 -1.427 7.612 1.00 89.56 83 LYS A O 1
ATOM 659 N N . ILE A 1 84 ? -10.507 -1.694 5.892 1.00 91.94 84 ILE A N 1
ATOM 660 C CA . ILE A 1 84 ? -10.384 -3.146 5.950 1.00 91.94 84 ILE A CA 1
ATOM 661 C C . ILE A 1 84 ? -8.903 -3.466 6.154 1.00 91.94 84 ILE A C 1
ATOM 663 O O . ILE A 1 84 ? -8.146 -3.622 5.196 1.00 91.94 84 ILE A O 1
ATOM 667 N N . VAL A 1 85 ? -8.485 -3.541 7.420 1.00 90.81 85 VAL A N 1
ATOM 668 C CA . VAL A 1 85 ? -7.079 -3.753 7.793 1.00 90.81 85 VAL A CA 1
ATOM 669 C C . VAL A 1 85 ? -6.681 -5.206 7.530 1.00 90.81 85 VAL A C 1
ATOM 671 O O . VAL A 1 85 ? -6.855 -6.079 8.380 1.00 90.81 85 VAL A O 1
ATOM 674 N N . ILE A 1 86 ? -6.134 -5.473 6.343 1.00 94.19 86 ILE A N 1
ATOM 675 C CA . ILE A 1 86 ? -5.602 -6.791 5.977 1.00 94.19 86 ILE A CA 1
ATOM 676 C C . ILE A 1 86 ? -4.200 -6.958 6.570 1.00 94.19 86 ILE A C 1
ATOM 678 O O . ILE A 1 86 ? -3.211 -6.470 6.020 1.00 94.19 86 ILE A O 1
ATOM 682 N N . SER A 1 87 ? -4.130 -7.654 7.705 1.00 91.94 87 SER A N 1
ATOM 683 C CA . SER A 1 87 ? -2.894 -7.940 8.436 1.00 91.94 87 SER A CA 1
ATOM 684 C C . SER A 1 87 ? -2.926 -9.325 9.084 1.00 91.94 87 SER A C 1
ATOM 686 O O . SER A 1 87 ? -3.993 -9.866 9.384 1.00 91.94 87 SER A O 1
ATOM 688 N N . ALA A 1 88 ? -1.749 -9.876 9.386 1.00 88.88 88 ALA A N 1
ATOM 689 C CA . ALA A 1 88 ? -1.595 -11.162 10.071 1.00 88.88 88 ALA A CA 1
ATOM 690 C C . ALA A 1 88 ? -2.284 -11.259 11.451 1.00 88.88 88 ALA A C 1
ATOM 692 O O . ALA A 1 88 ? -2.491 -12.369 11.934 1.00 88.88 88 ALA A O 1
ATOM 693 N N . THR A 1 89 ? -2.632 -10.133 12.087 1.00 87.00 89 THR A N 1
ATOM 694 C CA . THR A 1 89 ? -3.239 -10.092 13.430 1.00 87.00 89 THR A CA 1
ATOM 695 C C . THR A 1 89 ? -4.719 -9.716 13.447 1.00 87.00 89 THR A C 1
ATOM 697 O O . THR A 1 89 ? -5.393 -10.052 14.417 1.00 87.00 89 THR A O 1
ATOM 700 N N . GLN A 1 90 ? -5.235 -9.035 12.416 1.00 86.12 90 GLN A N 1
ATOM 701 C CA . GLN A 1 90 ? -6.634 -8.579 12.374 1.00 86.12 90 GLN A CA 1
ATOM 702 C C . GLN A 1 90 ? -7.479 -9.282 11.305 1.00 86.12 90 GLN A C 1
ATOM 704 O O . GLN A 1 90 ? -8.635 -9.613 11.559 1.00 86.12 90 GLN A O 1
ATOM 709 N N . ASN A 1 91 ? -6.921 -9.508 10.114 1.00 91.25 91 ASN A N 1
ATOM 710 C CA . ASN A 1 91 ? -7.633 -10.098 8.981 1.00 91.25 91 ASN A CA 1
ATOM 711 C C . ASN A 1 91 ? -6.631 -10.841 8.074 1.00 91.25 91 ASN A C 1
ATOM 713 O O . ASN A 1 91 ? -6.109 -10.257 7.118 1.00 91.25 91 ASN A O 1
ATOM 717 N N . PRO A 1 92 ? -6.279 -12.097 8.409 1.00 91.62 92 PRO A N 1
ATOM 718 C CA . PRO A 1 92 ? -5.113 -12.775 7.849 1.00 91.62 92 PRO A CA 1
ATOM 719 C C . PRO A 1 92 ? -5.365 -13.363 6.446 1.00 91.62 92 PRO A C 1
ATOM 721 O O . PRO A 1 92 ? -5.368 -14.578 6.255 1.00 91.62 92 PRO A O 1
ATOM 724 N N . VAL A 1 93 ? -5.516 -12.498 5.441 1.00 95.69 93 VAL A N 1
ATOM 725 C CA . VAL A 1 93 ? -5.553 -12.885 4.019 1.00 95.69 93 VAL A CA 1
ATOM 726 C C . VAL A 1 93 ? -4.125 -13.099 3.507 1.00 95.69 93 VAL A C 1
ATOM 728 O O . VAL A 1 93 ? -3.402 -12.134 3.277 1.00 95.69 93 VAL A O 1
ATOM 731 N N . VAL A 1 94 ? -3.696 -14.354 3.341 1.00 95.06 94 VAL A N 1
ATOM 732 C CA . VAL A 1 94 ? -2.330 -14.678 2.886 1.00 95.06 94 VAL A CA 1
ATOM 733 C C . VAL A 1 94 ? -2.186 -14.430 1.383 1.00 95.06 94 VAL A C 1
ATOM 735 O O . VAL A 1 94 ? -2.712 -15.189 0.568 1.00 95.06 94 VAL A O 1
ATOM 738 N N . PHE A 1 95 ? -1.395 -13.429 1.005 1.00 96.38 95 PHE A N 1
ATOM 739 C CA . PHE A 1 95 ? -1.052 -13.152 -0.386 1.00 96.38 95 PHE A CA 1
ATOM 740 C C . PHE A 1 95 ? 0.297 -13.764 -0.753 1.00 96.38 95 PHE A C 1
ATOM 742 O O . PHE A 1 95 ? 1.307 -13.531 -0.085 1.00 96.38 95 PHE A O 1
ATOM 749 N N . LYS A 1 96 ? 0.330 -14.538 -1.843 1.00 95.25 96 LYS A N 1
ATOM 750 C CA . LYS A 1 96 ? 1.546 -15.168 -2.371 1.00 95.25 96 LYS A CA 1
ATOM 751 C C . LYS A 1 96 ? 1.910 -14.595 -3.731 1.00 95.25 96 LYS A C 1
ATOM 753 O O . LYS A 1 96 ? 1.161 -14.785 -4.685 1.00 95.25 96 LYS A O 1
ATOM 758 N N . TRP A 1 97 ? 3.091 -13.995 -3.846 1.00 96.44 97 TRP A N 1
ATOM 759 C CA . TRP A 1 97 ? 3.632 -13.516 -5.120 1.00 96.44 97 TRP A CA 1
ATOM 760 C C . TRP A 1 97 ? 5.004 -14.115 -5.392 1.00 96.44 97 TRP A C 1
ATOM 762 O O . TRP A 1 97 ? 5.859 -14.175 -4.505 1.00 96.44 97 TRP A O 1
ATOM 772 N N . LYS A 1 98 ? 5.214 -14.546 -6.635 1.00 94.44 98 LYS A N 1
ATOM 773 C CA . LYS A 1 98 ? 6.531 -14.914 -7.159 1.00 94.44 98 LYS A CA 1
ATOM 774 C C . LYS A 1 98 ? 7.313 -13.674 -7.579 1.00 94.44 98 LYS A C 1
ATOM 776 O O . LYS A 1 98 ? 6.726 -12.626 -7.861 1.00 94.44 98 LYS A O 1
ATOM 781 N N . ASP A 1 99 ? 8.628 -13.818 -7.632 1.00 93.50 99 ASP A N 1
ATOM 782 C CA . ASP A 1 99 ? 9.502 -12.856 -8.295 1.00 93.50 99 ASP A CA 1
ATOM 783 C C . ASP A 1 99 ? 9.285 -12.885 -9.825 1.00 93.50 99 ASP A C 1
ATOM 785 O O . ASP A 1 99 ? 9.073 -13.952 -10.403 1.00 93.50 99 ASP A O 1
ATOM 789 N N . ALA A 1 100 ? 9.302 -11.721 -10.477 1.00 94.56 100 ALA A N 1
ATOM 790 C CA . ALA A 1 100 ? 9.117 -11.558 -11.919 1.00 94.56 100 ALA A CA 1
ATOM 791 C C . ALA A 1 100 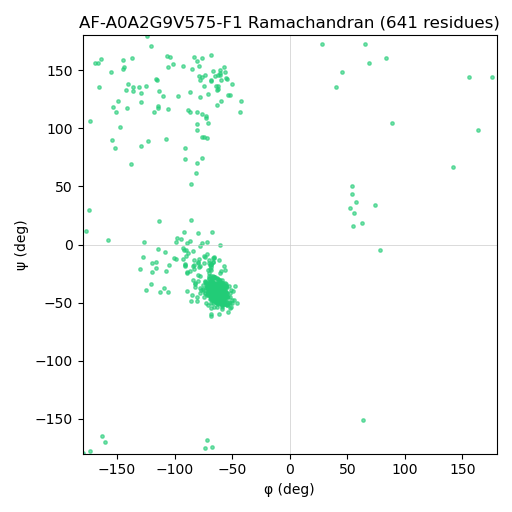? 10.309 -12.058 -12.761 1.00 94.56 100 ALA A C 1
ATOM 793 O O . ALA A 1 100 ? 10.140 -12.360 -13.943 1.00 94.56 100 ALA A O 1
ATOM 794 N N . PHE A 1 101 ? 11.506 -12.149 -12.176 1.00 91.44 101 PHE A N 1
ATOM 795 C CA . PHE A 1 101 ? 12.743 -12.556 -12.847 1.00 91.44 101 PHE A CA 1
ATOM 796 C C . PHE A 1 101 ? 13.237 -13.949 -12.432 1.00 91.44 101 PHE A C 1
ATOM 798 O O . PHE A 1 101 ? 14.189 -14.446 -13.041 1.00 91.44 101 PHE A O 1
ATOM 805 N N . ASP A 1 102 ? 12.616 -14.612 -11.445 1.00 83.69 102 ASP A N 1
ATOM 806 C CA . ASP A 1 102 ? 13.003 -15.981 -11.089 1.00 83.69 102 ASP A CA 1
ATOM 807 C C . ASP A 1 102 ? 12.776 -16.963 -12.253 1.00 83.69 102 ASP A C 1
ATOM 809 O O . ASP A 1 102 ? 11.727 -17.016 -12.897 1.00 83.69 102 ASP A O 1
ATOM 813 N N . LYS A 1 103 ? 13.794 -17.795 -12.480 1.00 67.88 103 LYS A N 1
ATOM 814 C CA . LYS A 1 103 ? 13.832 -18.854 -13.494 1.00 67.88 103 LYS A CA 1
ATOM 815 C C . LYS A 1 103 ? 13.868 -20.255 -12.873 1.00 67.88 103 LYS A C 1
ATOM 817 O O . LYS A 1 103 ? 14.305 -21.202 -13.525 1.00 67.88 103 LYS A O 1
ATOM 822 N N . GLY A 1 104 ? 13.456 -20.391 -11.610 1.00 61.84 104 GLY A N 1
ATOM 823 C CA . GLY A 1 104 ? 13.588 -21.615 -10.822 1.00 61.84 104 GLY A CA 1
ATOM 824 C C . GLY A 1 104 ? 15.027 -21.873 -10.370 1.00 61.84 104 GLY A C 1
ATOM 825 O O . GLY A 1 104 ? 15.470 -23.023 -10.337 1.00 61.84 104 GLY A O 1
ATOM 826 N N . SER A 1 105 ? 15.794 -20.817 -10.074 1.00 53.66 105 SER A N 1
ATOM 827 C CA . SER A 1 105 ? 17.209 -20.964 -9.715 1.00 53.66 105 SER A CA 1
ATOM 828 C C . SER A 1 105 ? 17.379 -21.375 -8.252 1.00 53.66 105 SER A C 1
ATOM 830 O O . SER A 1 105 ? 17.151 -20.583 -7.342 1.00 53.66 105 SER A O 1
ATOM 832 N N . LEU A 1 106 ? 17.894 -22.588 -8.022 1.00 50.03 106 LEU A N 1
ATOM 833 C CA . LEU A 1 106 ? 18.190 -23.151 -6.691 1.00 50.03 106 LEU A CA 1
ATOM 834 C C . LEU A 1 106 ? 19.223 -22.357 -5.855 1.00 50.03 106 LEU A C 1
ATOM 836 O O . LEU A 1 106 ? 19.543 -22.771 -4.743 1.00 50.03 106 LEU A O 1
ATOM 840 N N . PHE A 1 107 ? 19.766 -21.254 -6.380 1.00 50.56 107 PHE A N 1
ATOM 841 C CA . PHE A 1 107 ? 20.795 -20.429 -5.737 1.00 50.56 107 PHE A CA 1
ATOM 842 C C . PHE A 1 107 ? 20.335 -19.010 -5.358 1.00 50.56 107 PHE A C 1
ATOM 844 O O . PHE A 1 107 ? 21.102 -18.299 -4.713 1.00 50.56 107 PHE A O 1
ATOM 851 N N . PHE A 1 108 ? 19.107 -18.596 -5.699 1.00 52.62 108 PHE A N 1
ATOM 852 C CA . PHE A 1 108 ? 18.531 -17.321 -5.244 1.00 52.62 108 PHE A CA 1
ATOM 853 C C . PHE A 1 108 ? 17.396 -17.575 -4.241 1.00 52.62 108 PHE A C 1
ATOM 855 O O . PHE A 1 108 ? 16.499 -18.379 -4.474 1.00 52.62 108 PHE A O 1
ATOM 862 N N . SER A 1 109 ? 17.460 -16.924 -3.078 1.00 51.72 109 SER A N 1
ATOM 863 C CA . SER A 1 109 ? 16.820 -17.410 -1.843 1.00 51.72 109 SER A CA 1
ATOM 864 C C . SER A 1 109 ? 15.337 -17.059 -1.650 1.00 51.72 109 SER A C 1
ATOM 866 O O . SER A 1 109 ? 14.732 -17.548 -0.697 1.00 51.72 109 SER A O 1
ATOM 868 N N . LYS A 1 110 ? 14.728 -16.248 -2.528 1.00 62.16 110 LYS A N 1
ATOM 869 C CA . LYS A 1 110 ? 13.312 -15.827 -2.438 1.00 62.16 110 LYS A CA 1
ATOM 870 C C . LYS A 1 110 ? 12.599 -15.839 -3.799 1.00 62.16 110 LYS A C 1
ATOM 872 O O . LYS A 1 110 ? 12.201 -14.800 -4.310 1.00 62.16 110 LYS A O 1
ATOM 877 N N . ALA A 1 111 ? 12.372 -17.030 -4.356 1.00 79.44 111 ALA A N 1
ATOM 878 C CA . ALA A 1 111 ? 11.545 -17.219 -5.560 1.00 79.44 111 ALA A CA 1
ATOM 879 C C . ALA A 1 111 ? 10.074 -16.761 -5.386 1.00 79.44 111 ALA A C 1
ATOM 881 O O . ALA A 1 111 ? 9.386 -16.445 -6.357 1.00 79.44 111 ALA A O 1
ATOM 882 N N . SER A 1 112 ? 9.569 -16.726 -4.147 1.00 90.06 112 SER A N 1
ATOM 883 C CA . SER A 1 112 ? 8.260 -16.156 -3.804 1.00 90.06 112 SER A CA 1
ATOM 884 C C . SER A 1 112 ? 8.204 -15.714 -2.346 1.00 90.06 112 SER A C 1
ATOM 886 O O . SER A 1 112 ? 8.774 -16.398 -1.495 1.00 90.06 112 SER A O 1
ATOM 888 N N . LEU A 1 113 ? 7.434 -14.666 -2.053 1.00 92.06 113 LEU A N 1
ATOM 889 C CA . LEU A 1 113 ? 7.036 -14.282 -0.695 1.00 92.06 113 LEU A CA 1
ATOM 890 C C . LEU A 1 113 ? 5.559 -14.652 -0.459 1.00 92.06 113 LEU A C 1
ATOM 892 O O . LEU A 1 113 ? 4.781 -14.802 -1.405 1.00 92.06 113 LEU A O 1
ATOM 896 N N . SER A 1 114 ? 5.173 -14.897 0.794 1.00 94.62 114 SER A N 1
ATOM 897 C CA . SER A 1 114 ? 3.809 -15.288 1.179 1.00 94.62 114 SER A CA 1
ATOM 898 C C . SER A 1 114 ? 3.485 -14.724 2.560 1.00 94.62 114 SER A C 1
ATOM 900 O O . SER A 1 114 ? 3.973 -15.258 3.553 1.00 94.62 114 SER A O 1
ATOM 902 N N . ILE A 1 115 ? 2.723 -13.629 2.617 1.00 93.62 115 ILE A N 1
ATOM 903 C CA . ILE A 1 115 ? 2.448 -12.875 3.852 1.00 93.62 115 ILE A CA 1
ATOM 904 C C . ILE A 1 115 ? 1.018 -12.328 3.877 1.00 93.62 115 ILE A C 1
ATOM 906 O O . ILE A 1 115 ? 0.421 -12.083 2.830 1.00 93.62 115 ILE A O 1
ATOM 910 N N . SER A 1 116 ? 0.477 -12.134 5.081 1.00 94.38 116 SER A N 1
ATOM 911 C CA . SER A 1 116 ? -0.842 -11.526 5.290 1.00 94.38 116 SER A CA 1
ATOM 912 C C . SER A 1 116 ? -0.714 -10.016 5.464 1.00 94.38 116 SER A C 1
ATOM 914 O O . SER A 1 116 ? -0.630 -9.523 6.590 1.00 94.38 116 SER A O 1
ATOM 916 N N . ASP A 1 117 ? -0.633 -9.308 4.340 1.00 94.19 117 ASP A N 1
ATOM 917 C CA . ASP A 1 117 ? -0.355 -7.871 4.261 1.00 94.19 117 ASP A CA 1
ATOM 918 C C . ASP A 1 117 ? -1.013 -7.276 2.998 1.00 94.19 117 ASP A C 1
ATOM 920 O O . ASP A 1 117 ? -0.647 -7.614 1.867 1.00 94.19 117 ASP A O 1
ATOM 924 N N . GLY A 1 118 ? -2.000 -6.392 3.180 1.00 95.00 118 GLY A N 1
ATOM 925 C CA . GLY A 1 118 ? -2.684 -5.710 2.073 1.00 95.00 118 GLY A CA 1
ATOM 926 C C . GLY A 1 118 ? -1.814 -4.695 1.317 1.00 95.00 118 GLY A C 1
ATOM 927 O O . GLY A 1 118 ? -2.022 -4.474 0.120 1.00 95.00 118 GLY A O 1
ATOM 928 N N . ALA A 1 119 ? -0.805 -4.110 1.968 1.00 94.94 119 ALA A N 1
ATOM 929 C CA . ALA A 1 119 ? 0.127 -3.191 1.325 1.00 94.94 119 ALA A CA 1
ATOM 930 C C . ALA A 1 119 ? 1.115 -3.941 0.412 1.00 94.94 119 ALA A C 1
ATOM 932 O O . ALA A 1 119 ? 1.476 -3.416 -0.646 1.00 94.94 119 ALA A O 1
ATOM 933 N N . PHE A 1 120 ? 1.472 -5.185 0.755 1.00 96.12 120 PHE A N 1
ATOM 934 C CA . PHE A 1 120 ? 2.241 -6.089 -0.111 1.00 96.12 120 PHE A CA 1
ATOM 935 C C . PHE A 1 120 ? 1.477 -6.500 -1.377 1.00 96.12 120 PHE A C 1
ATOM 937 O O . PHE A 1 120 ? 2.030 -6.385 -2.473 1.00 96.12 120 PHE A O 1
ATOM 944 N N . GLU A 1 121 ? 0.207 -6.912 -1.255 1.00 97.31 121 GLU A N 1
ATOM 945 C CA . GLU A 1 121 ? -0.658 -7.187 -2.416 1.00 97.31 121 GLU A CA 1
ATOM 946 C C . GLU A 1 121 ? -0.700 -5.967 -3.341 1.00 97.31 121 GLU A C 1
ATOM 948 O O . GLU A 1 121 ? -0.373 -6.062 -4.524 1.00 97.31 121 GLU A O 1
ATOM 953 N N . ARG A 1 122 ? -0.998 -4.786 -2.786 1.00 96.81 122 ARG A N 1
ATOM 954 C CA . ARG A 1 122 ? -1.044 -3.532 -3.544 1.00 96.81 122 ARG A CA 1
ATOM 955 C C . ARG A 1 122 ? 0.287 -3.200 -4.228 1.00 96.81 122 ARG A C 1
ATOM 957 O O . ARG A 1 122 ? 0.269 -2.752 -5.374 1.00 96.81 122 ARG A O 1
ATOM 964 N N . ALA A 1 123 ? 1.430 -3.416 -3.573 1.00 97.69 123 ALA A N 1
ATOM 965 C CA . ALA A 1 123 ? 2.747 -3.182 -4.170 1.00 97.69 123 ALA A CA 1
ATOM 966 C C . ALA A 1 123 ? 3.018 -4.119 -5.364 1.00 97.69 123 ALA A C 1
ATOM 968 O O . ALA A 1 123 ? 3.523 -3.676 -6.397 1.00 97.69 123 ALA A O 1
ATOM 969 N N . ALA A 1 124 ? 2.632 -5.395 -5.260 1.00 97.81 124 ALA A N 1
ATOM 970 C CA . ALA A 1 124 ? 2.769 -6.362 -6.347 1.00 97.81 124 ALA A CA 1
ATOM 971 C C . ALA A 1 124 ? 1.798 -6.095 -7.516 1.00 97.81 124 ALA A C 1
ATOM 973 O O . ALA A 1 124 ? 2.196 -6.201 -8.677 1.00 97.81 124 ALA A O 1
ATOM 974 N N . VAL A 1 125 ? 0.559 -5.673 -7.236 1.00 98.25 125 VAL A N 1
ATOM 975 C CA . VAL A 1 125 ? -0.404 -5.246 -8.270 1.00 98.25 125 VAL A CA 1
ATOM 976 C C . VAL A 1 125 ? 0.092 -3.983 -8.984 1.00 98.25 125 VAL A C 1
ATOM 978 O O . VAL A 1 125 ? 0.073 -3.934 -10.212 1.00 98.25 125 VAL A O 1
ATOM 981 N N . LEU A 1 126 ? 0.619 -2.995 -8.251 1.00 98.56 126 LEU A N 1
ATOM 982 C CA . LEU A 1 126 ? 1.192 -1.777 -8.835 1.00 98.56 126 LEU A CA 1
ATOM 983 C C . LEU A 1 126 ? 2.405 -2.079 -9.728 1.00 98.56 126 LEU A C 1
ATOM 985 O O . LEU A 1 126 ? 2.536 -1.497 -10.805 1.00 98.56 126 LEU A O 1
ATOM 989 N N . PHE A 1 127 ? 3.258 -3.031 -9.332 1.00 98.69 127 PHE A N 1
ATOM 990 C CA . PHE A 1 127 ? 4.340 -3.523 -10.190 1.00 98.69 127 PHE A CA 1
ATOM 991 C C . PHE A 1 127 ? 3.778 -4.099 -11.497 1.00 98.69 127 PHE A C 1
ATOM 993 O O . PHE A 1 127 ? 4.282 -3.778 -12.573 1.00 98.69 127 PHE A O 1
ATOM 1000 N N . ASN A 1 128 ? 2.693 -4.877 -11.427 1.00 98.50 128 ASN A N 1
ATOM 1001 C CA . ASN A 1 128 ? 2.031 -5.421 -12.612 1.00 98.50 128 ASN A CA 1
ATOM 1002 C C . ASN A 1 128 ? 1.374 -4.349 -13.497 1.00 98.50 128 ASN A C 1
ATOM 1004 O O . ASN A 1 128 ? 1.418 -4.500 -14.717 1.00 98.50 128 ASN A O 1
ATOM 1008 N N . CYS A 1 129 ? 0.868 -3.237 -12.947 1.00 98.62 129 CYS A N 1
ATOM 1009 C CA . CYS A 1 129 ? 0.472 -2.075 -13.756 1.00 98.62 129 CYS A CA 1
ATOM 1010 C C . CYS A 1 129 ? 1.665 -1.537 -14.565 1.00 98.62 129 CYS A C 1
ATOM 1012 O O . CYS A 1 129 ? 1.577 -1.403 -15.786 1.00 98.62 129 CYS A O 1
ATOM 1014 N N . GLY A 1 130 ? 2.805 -1.286 -13.908 1.00 98.56 130 GLY A N 1
ATOM 1015 C CA . GLY A 1 130 ? 4.023 -0.789 -14.563 1.00 98.56 130 GLY A CA 1
ATOM 1016 C C . GLY A 1 130 ? 4.581 -1.762 -15.608 1.00 98.56 130 GLY A C 1
ATOM 1017 O O . GLY A 1 130 ? 4.966 -1.349 -16.706 1.00 98.56 130 GLY A O 1
ATOM 1018 N N . ALA A 1 131 ? 4.564 -3.061 -15.311 1.00 98.44 131 ALA A N 1
ATOM 1019 C CA . ALA A 1 131 ? 4.984 -4.112 -16.229 1.00 98.44 131 ALA A CA 1
ATOM 1020 C C . ALA A 1 131 ? 4.052 -4.227 -17.447 1.00 98.44 131 ALA A C 1
ATOM 1022 O O . ALA A 1 131 ? 4.530 -4.244 -18.585 1.00 98.44 131 ALA A O 1
ATOM 1023 N N . LEU A 1 132 ? 2.729 -4.201 -17.251 1.00 98.38 132 LEU A N 1
ATOM 1024 C CA . LEU A 1 132 ? 1.762 -4.253 -18.348 1.00 98.38 132 LEU A CA 1
ATOM 1025 C C . LEU A 1 132 ? 1.830 -3.006 -19.244 1.00 98.38 132 LEU A C 1
ATOM 1027 O O . LEU A 1 132 ? 1.817 -3.147 -20.466 1.00 98.38 132 LEU A O 1
ATOM 1031 N N . MET A 1 133 ? 2.021 -1.808 -18.674 1.00 98.62 133 MET A N 1
ATOM 1032 C CA . MET A 1 133 ? 2.323 -0.593 -19.449 1.00 98.62 133 MET A CA 1
ATOM 1033 C C . MET A 1 133 ? 3.541 -0.799 -20.365 1.00 98.62 133 MET A C 1
ATOM 1035 O O . MET A 1 133 ? 3.476 -0.475 -21.551 1.00 98.62 133 MET A O 1
ATOM 1039 N N . SER A 1 134 ? 4.624 -1.406 -19.856 1.00 98.50 134 SER A N 1
ATOM 1040 C CA . SER A 1 134 ? 5.813 -1.709 -20.668 1.00 98.50 134 SER A CA 1
ATOM 1041 C C . SER A 1 134 ? 5.537 -2.735 -21.775 1.00 98.50 134 SER A C 1
ATOM 1043 O O . SER A 1 134 ? 6.050 -2.592 -22.885 1.00 98.50 134 SER A O 1
ATOM 1045 N N . HIS A 1 135 ? 4.685 -3.735 -21.519 1.00 97.75 135 HIS A N 1
ATOM 1046 C CA . HIS A 1 135 ? 4.279 -4.721 -22.521 1.00 97.75 135 HIS A CA 1
ATOM 1047 C C . HIS A 1 135 ? 3.441 -4.106 -23.647 1.00 97.75 135 HIS A C 1
ATOM 1049 O O . HIS A 1 135 ? 3.706 -4.421 -24.806 1.00 97.75 135 HIS A O 1
ATOM 1055 N N . ILE A 1 136 ? 2.478 -3.234 -23.323 1.00 97.56 136 ILE A N 1
ATOM 1056 C CA . ILE A 1 136 ? 1.628 -2.536 -24.304 1.00 97.56 136 ILE A CA 1
ATOM 1057 C C . ILE A 1 136 ? 2.469 -1.562 -25.144 1.00 97.56 136 ILE A C 1
ATOM 1059 O O . ILE A 1 136 ? 2.304 -1.492 -26.364 1.00 97.56 136 ILE A O 1
ATOM 1063 N N . ALA A 1 137 ? 3.403 -0.843 -24.512 1.00 97.62 137 ALA A N 1
ATOM 1064 C CA . ALA A 1 137 ? 4.332 0.061 -25.188 1.00 97.62 137 ALA A CA 1
ATOM 1065 C C . ALA A 1 137 ? 5.279 -0.690 -26.143 1.00 97.62 137 ALA A C 1
ATOM 1067 O O . ALA A 1 137 ? 5.392 -0.338 -27.317 1.00 97.62 137 ALA A O 1
ATOM 1068 N N . ALA A 1 138 ? 5.898 -1.782 -25.681 1.00 96.44 138 ALA A N 1
ATOM 1069 C CA . ALA A 1 138 ? 6.805 -2.606 -26.483 1.00 96.44 138 ALA A CA 1
ATOM 1070 C C . ALA A 1 138 ? 6.106 -3.389 -27.616 1.00 96.44 138 ALA A C 1
ATOM 1072 O O . ALA A 1 138 ? 6.785 -3.865 -28.534 1.00 96.44 138 ALA A O 1
ATOM 1073 N N . SER A 1 139 ? 4.774 -3.532 -27.575 1.00 95.19 139 SER A N 1
ATOM 1074 C CA . SER A 1 139 ? 3.973 -4.125 -28.656 1.00 95.19 139 SER A CA 1
ATOM 1075 C C . SER A 1 139 ? 3.423 -3.124 -29.674 1.00 95.19 139 SER A C 1
ATOM 1077 O O . SER A 1 139 ? 2.806 -3.564 -30.642 1.00 95.19 139 SER A O 1
ATOM 1079 N N . GLN A 1 140 ? 3.631 -1.812 -29.505 1.00 94.44 140 GLN A N 1
ATOM 1080 C CA . GLN A 1 140 ? 3.208 -0.837 -30.516 1.00 94.44 140 GLN A CA 1
ATOM 1081 C C . GLN A 1 140 ? 3.956 -1.074 -31.849 1.00 94.44 140 GLN A C 1
ATOM 1083 O O . GLN A 1 140 ? 5.177 -1.274 -31.828 1.00 94.44 140 GLN A O 1
ATOM 1088 N N . PRO A 1 141 ? 3.274 -1.027 -33.013 1.00 91.62 141 PRO A N 1
ATOM 1089 C CA . PRO A 1 141 ? 3.936 -1.114 -34.320 1.00 91.62 141 PRO A CA 1
ATOM 1090 C C . PRO A 1 141 ? 4.794 0.119 -34.660 1.00 91.62 141 PRO A C 1
ATOM 1092 O O . PRO A 1 141 ? 5.692 0.029 -35.496 1.00 91.62 141 PRO A O 1
ATOM 1095 N N . LEU A 1 142 ? 4.529 1.260 -34.009 1.00 92.00 142 LEU A N 1
ATOM 1096 C CA . LEU A 1 142 ? 5.142 2.573 -34.261 1.00 92.00 142 LEU A CA 1
ATOM 1097 C C . LEU A 1 142 ? 5.005 3.055 -35.714 1.00 92.00 142 LEU A C 1
ATOM 1099 O O . LEU A 1 142 ? 5.834 3.827 -36.200 1.00 92.00 142 LEU A O 1
ATOM 1103 N N . LEU A 1 143 ? 3.972 2.611 -36.428 1.00 90.75 143 LEU A N 1
ATOM 1104 C CA . LEU A 1 143 ? 3.674 3.036 -37.791 1.00 90.75 143 LEU A CA 1
ATOM 1105 C C . LEU A 1 143 ? 3.010 4.416 -37.795 1.00 90.75 143 LEU A C 1
ATOM 1107 O O . LEU A 1 143 ? 3.397 5.258 -38.606 1.00 90.75 143 LEU A O 1
ATOM 1111 N N . THR A 1 144 ? 2.078 4.659 -36.868 1.00 94.31 144 THR A N 1
ATOM 1112 C CA . THR A 1 144 ? 1.318 5.915 -36.762 1.00 94.31 144 THR A CA 1
ATOM 1113 C C . THR A 1 144 ? 1.778 6.828 -35.622 1.00 94.31 144 THR A C 1
ATOM 1115 O O . THR A 1 144 ? 2.435 6.415 -34.664 1.00 94.31 144 THR A O 1
ATOM 1118 N N . ASP A 1 145 ? 1.394 8.102 -35.727 1.00 93.19 145 ASP A N 1
ATOM 1119 C CA . ASP A 1 145 ? 1.643 9.151 -34.734 1.00 93.19 145 ASP A CA 1
ATOM 1120 C C . ASP A 1 145 ? 1.132 8.786 -33.332 1.00 93.19 145 ASP A C 1
ATOM 1122 O O . ASP A 1 145 ? 1.822 9.019 -32.338 1.00 93.19 145 ASP A O 1
ATOM 1126 N N . GLU A 1 146 ? -0.061 8.191 -33.255 1.00 94.00 146 GLU A N 1
ATOM 1127 C CA . GLU A 1 146 ? -0.702 7.825 -31.989 1.00 94.00 146 GLU A CA 1
ATOM 1128 C C . GLU A 1 146 ? -0.066 6.591 -31.346 1.00 94.00 146 GLU A C 1
ATOM 1130 O O . GLU A 1 146 ? 0.092 6.567 -30.129 1.00 94.00 146 GLU A O 1
ATOM 1135 N N . GLU A 1 147 ? 0.400 5.611 -32.127 1.00 94.19 147 GLU A N 1
ATOM 1136 C CA . GLU A 1 147 ? 1.199 4.488 -31.609 1.00 94.19 147 GLU A CA 1
ATOM 1137 C C . GLU A 1 147 ? 2.513 4.980 -30.983 1.00 94.19 147 GLU A C 1
ATOM 1139 O O . GLU A 1 147 ? 2.899 4.531 -29.904 1.00 94.19 147 GLU A O 1
ATOM 1144 N N . MET A 1 148 ? 3.185 5.945 -31.624 1.00 93.94 148 MET A N 1
ATOM 1145 C CA . MET A 1 148 ? 4.433 6.531 -31.117 1.00 93.94 148 MET A CA 1
ATOM 1146 C C . MET A 1 148 ? 4.221 7.362 -29.846 1.00 93.94 148 MET A C 1
ATOM 1148 O O . MET A 1 148 ? 4.976 7.210 -28.882 1.00 93.94 148 MET A O 1
ATOM 1152 N N . LYS A 1 149 ? 3.160 8.180 -29.797 1.00 94.00 149 LYS A N 1
ATOM 1153 C CA . LYS A 1 149 ? 2.736 8.887 -28.572 1.00 94.00 149 LYS A CA 1
ATOM 1154 C C . LYS A 1 149 ? 2.374 7.902 -27.457 1.00 94.00 149 LYS A C 1
ATOM 1156 O O . LYS A 1 149 ? 2.772 8.107 -26.313 1.00 94.00 149 LYS A O 1
ATOM 1161 N N . THR A 1 150 ? 1.667 6.822 -27.790 1.00 95.69 150 THR A N 1
ATOM 1162 C CA . THR A 1 150 ? 1.220 5.790 -26.843 1.00 95.69 150 THR A CA 1
ATOM 1163 C C . THR A 1 150 ? 2.396 5.018 -26.252 1.00 95.69 150 THR A C 1
ATOM 1165 O O . THR A 1 150 ? 2.461 4.878 -25.032 1.00 95.69 150 THR A O 1
ATOM 1168 N N . ALA A 1 151 ? 3.369 4.594 -27.066 1.00 96.81 151 ALA A N 1
ATOM 1169 C CA . ALA A 1 151 ? 4.590 3.954 -26.576 1.00 96.81 151 ALA A CA 1
ATOM 1170 C C . ALA A 1 151 ? 5.386 4.877 -25.641 1.00 96.81 151 ALA A C 1
ATOM 1172 O O . ALA A 1 151 ? 5.709 4.480 -24.522 1.00 96.81 151 ALA A O 1
ATOM 1173 N N . ALA A 1 152 ? 5.634 6.128 -26.052 1.00 96.75 152 ALA A N 1
ATOM 1174 C CA . ALA A 1 152 ? 6.345 7.104 -25.226 1.00 96.75 152 ALA A CA 1
ATOM 1175 C C . ALA A 1 152 ? 5.632 7.350 -23.882 1.00 96.75 152 ALA A C 1
ATOM 1177 O O . ALA A 1 152 ? 6.258 7.247 -22.827 1.00 96.75 152 ALA A O 1
ATOM 1178 N N . LYS A 1 153 ? 4.315 7.599 -23.915 1.00 97.94 153 LYS A N 1
ATOM 1179 C CA . LYS A 1 153 ? 3.473 7.812 -22.728 1.00 97.94 153 LYS A CA 1
ATOM 1180 C C . LYS A 1 153 ? 3.508 6.611 -21.782 1.00 97.94 153 LYS A C 1
ATOM 1182 O O . LYS A 1 153 ? 3.743 6.784 -20.590 1.00 97.94 153 LYS A O 1
ATOM 1187 N N . LEU A 1 154 ? 3.282 5.400 -22.288 1.00 98.12 154 LEU A N 1
ATOM 1188 C CA . LEU A 1 154 ? 3.205 4.199 -21.454 1.00 98.12 154 LEU A CA 1
ATOM 1189 C C . LEU A 1 154 ? 4.572 3.809 -20.875 1.00 98.12 154 LEU A C 1
ATOM 1191 O O . LEU A 1 154 ? 4.631 3.398 -19.718 1.00 98.12 154 LEU A O 1
ATOM 1195 N N . PHE A 1 155 ? 5.676 4.015 -21.602 1.00 98.69 155 PHE A N 1
ATOM 1196 C CA . PHE A 1 155 ? 7.017 3.873 -21.026 1.00 98.69 155 PHE A CA 1
ATOM 1197 C C . PHE A 1 155 ? 7.302 4.933 -19.944 1.00 98.69 155 PHE A C 1
ATOM 1199 O O . PHE A 1 155 ? 7.860 4.587 -18.905 1.00 98.69 155 PHE A O 1
ATOM 1206 N N . GLN A 1 156 ? 6.862 6.190 -20.105 1.00 98.25 156 GLN A N 1
ATOM 1207 C CA . GLN A 1 156 ? 6.964 7.210 -19.045 1.00 98.25 156 GLN A CA 1
ATOM 1208 C C . GLN A 1 156 ? 6.129 6.854 -17.807 1.00 98.25 156 GLN A C 1
ATOM 1210 O O . GLN A 1 156 ? 6.616 6.971 -16.682 1.00 98.25 156 GLN A O 1
ATOM 1215 N N . GLN A 1 157 ? 4.891 6.386 -17.992 1.00 98.31 157 GLN A N 1
ATOM 1216 C CA . GLN A 1 157 ? 4.028 5.958 -16.887 1.00 98.31 157 GLN A CA 1
ATOM 1217 C C . GLN A 1 157 ? 4.613 4.732 -16.168 1.00 98.31 157 GLN A C 1
ATOM 1219 O O . GLN A 1 157 ? 4.700 4.736 -14.943 1.00 98.31 157 GLN A O 1
ATOM 1224 N N . SER A 1 158 ? 5.123 3.746 -16.913 1.00 98.62 158 SER A N 1
ATOM 1225 C CA . SER A 1 158 ? 5.855 2.591 -16.377 1.00 98.62 158 SER A CA 1
ATOM 1226 C C . SER A 1 158 ? 7.087 3.015 -15.560 1.00 98.62 158 SER A C 1
ATOM 1228 O O . SER A 1 158 ? 7.252 2.591 -14.414 1.00 98.62 158 SER A O 1
ATOM 1230 N N . ALA A 1 159 ? 7.904 3.937 -16.088 1.00 98.56 159 ALA A N 1
ATOM 1231 C CA . ALA A 1 159 ? 9.059 4.490 -15.382 1.00 98.56 159 ALA A CA 1
ATOM 1232 C C . ALA A 1 159 ? 8.666 5.188 -14.067 1.00 98.56 159 ALA A C 1
ATOM 1234 O O . ALA A 1 159 ? 9.342 5.005 -13.050 1.00 98.56 159 ALA A O 1
ATOM 1235 N N . GLY A 1 160 ? 7.562 5.944 -14.073 1.00 97.50 160 GLY A N 1
ATOM 1236 C CA . GLY A 1 160 ? 7.013 6.614 -12.892 1.00 97.50 160 GLY A CA 1
ATOM 1237 C C . GLY A 1 160 ? 6.452 5.644 -11.848 1.00 97.50 160 GLY A C 1
ATOM 1238 O O . GLY A 1 160 ? 6.674 5.839 -10.656 1.00 97.50 160 GLY A O 1
ATOM 1239 N N . VAL A 1 161 ? 5.796 4.562 -12.280 1.00 98.56 161 VAL A N 1
ATOM 1240 C CA . VAL A 1 161 ? 5.287 3.497 -11.399 1.00 98.56 161 VAL A CA 1
ATOM 1241 C C . VAL A 1 161 ? 6.430 2.793 -10.660 1.00 98.56 161 VAL A C 1
ATOM 1243 O O . VAL A 1 161 ? 6.383 2.680 -9.434 1.00 98.56 161 VAL A O 1
ATOM 1246 N N . PHE A 1 162 ? 7.494 2.389 -11.363 1.00 98.69 162 PHE A N 1
ATOM 1247 C CA . PHE A 1 162 ? 8.657 1.775 -10.712 1.00 98.69 162 PHE A CA 1
ATOM 1248 C C . PHE A 1 162 ? 9.416 2.765 -9.811 1.00 98.69 162 PHE A C 1
ATOM 1250 O O . PHE A 1 162 ? 9.849 2.384 -8.725 1.00 98.69 162 PHE A O 1
ATOM 1257 N N . ALA A 1 163 ? 9.514 4.047 -10.192 1.00 97.94 163 ALA A N 1
ATOM 1258 C CA . ALA A 1 163 ? 10.083 5.082 -9.323 1.00 97.94 163 ALA A CA 1
ATOM 1259 C C . ALA A 1 163 ? 9.256 5.294 -8.042 1.00 97.94 163 ALA A C 1
ATOM 1261 O O . ALA A 1 163 ? 9.827 5.398 -6.961 1.00 97.94 163 ALA A O 1
ATOM 1262 N N . ARG A 1 164 ? 7.918 5.295 -8.134 1.00 97.00 164 ARG A N 1
ATOM 1263 C CA . ARG A 1 164 ? 7.042 5.405 -6.959 1.00 97.00 164 ARG A CA 1
ATOM 1264 C C . ARG A 1 164 ? 7.205 4.209 -6.025 1.00 97.00 164 ARG A C 1
ATOM 1266 O O . ARG A 1 164 ? 7.346 4.415 -4.826 1.00 97.00 164 ARG A O 1
ATOM 1273 N N . LEU A 1 165 ? 7.234 2.988 -6.567 1.00 98.06 165 LEU A N 1
ATOM 1274 C CA . LEU A 1 165 ? 7.475 1.774 -5.783 1.00 98.06 165 LEU A CA 1
ATOM 1275 C C . LEU A 1 165 ? 8.833 1.811 -5.073 1.00 98.06 165 LEU A C 1
ATOM 1277 O O . LEU A 1 165 ? 8.887 1.521 -3.882 1.00 98.06 165 LEU A O 1
ATOM 1281 N N . ARG A 1 166 ? 9.909 2.219 -5.765 1.00 96.94 166 ARG A N 1
ATOM 1282 C CA . ARG A 1 166 ? 11.260 2.364 -5.187 1.00 96.94 166 ARG A CA 1
ATOM 1283 C C . ARG A 1 166 ? 11.243 3.213 -3.913 1.00 96.94 166 ARG A C 1
ATOM 1285 O O . ARG A 1 166 ? 11.919 2.865 -2.949 1.00 96.94 166 ARG A O 1
ATOM 1292 N N . ASP A 1 167 ? 10.472 4.299 -3.923 1.00 96.25 167 ASP A N 1
ATOM 1293 C CA . ASP A 1 167 ? 10.440 5.286 -2.841 1.00 96.25 167 ASP A CA 1
ATOM 1294 C C . ASP A 1 167 ? 9.516 4.899 -1.673 1.00 96.25 167 ASP A C 1
ATOM 1296 O O . ASP A 1 167 ? 9.650 5.468 -0.592 1.00 96.25 167 ASP A O 1
ATOM 1300 N N . THR A 1 168 ? 8.580 3.954 -1.855 1.00 94.31 168 THR A N 1
ATOM 1301 C CA . THR A 1 168 ? 7.594 3.596 -0.813 1.00 94.31 168 THR A CA 1
ATOM 1302 C C . THR A 1 168 ? 7.627 2.145 -0.345 1.00 94.31 168 THR A C 1
ATOM 1304 O O . THR A 1 168 ? 7.187 1.881 0.771 1.00 94.31 168 THR A O 1
ATOM 1307 N N . VAL A 1 169 ? 8.135 1.194 -1.136 1.00 93.69 169 VAL A N 1
ATOM 1308 C CA . VAL A 1 169 ? 7.967 -0.252 -0.875 1.00 93.69 169 VAL A CA 1
ATOM 1309 C C . VAL A 1 169 ? 8.483 -0.699 0.498 1.00 93.69 169 VAL A C 1
ATOM 1311 O O . VAL A 1 169 ? 7.784 -1.435 1.189 1.00 93.69 169 VAL A O 1
ATOM 1314 N N . LEU A 1 170 ? 9.639 -0.192 0.945 1.00 91.62 170 LEU A N 1
ATOM 1315 C CA . LEU A 1 170 ? 10.223 -0.535 2.253 1.00 91.62 170 LEU A CA 1
ATOM 1316 C C . LEU A 1 170 ? 9.511 0.128 3.448 1.00 91.62 170 LEU A C 1
ATOM 1318 O O . LEU A 1 170 ? 9.709 -0.292 4.582 1.00 91.62 170 LEU A O 1
ATOM 1322 N N . GLY A 1 171 ? 8.693 1.158 3.209 1.00 87.56 171 GLY A N 1
ATOM 1323 C CA . GLY A 1 171 ? 7.785 1.722 4.215 1.00 87.56 171 GLY A CA 1
ATOM 1324 C C . GLY A 1 171 ? 6.394 1.079 4.198 1.00 87.56 171 GLY A C 1
ATOM 1325 O O . GLY A 1 171 ? 5.650 1.209 5.164 1.00 87.56 171 GLY A O 1
ATOM 1326 N N . MET A 1 172 ? 6.041 0.393 3.106 1.00 84.44 172 MET A N 1
ATOM 1327 C CA . MET A 1 172 ? 4.758 -0.291 2.923 1.00 84.44 172 MET A CA 1
ATOM 1328 C C . MET A 1 172 ? 4.781 -1.737 3.426 1.00 84.44 172 MET A C 1
ATOM 1330 O O . MET A 1 172 ? 3.796 -2.180 4.001 1.00 84.44 172 MET A O 1
ATOM 1334 N N . VAL A 1 173 ? 5.873 -2.473 3.195 1.00 85.88 173 VAL A N 1
ATOM 1335 C CA . VAL A 1 173 ? 5.967 -3.914 3.477 1.00 85.88 173 VAL A CA 1
ATOM 1336 C C . VAL A 1 173 ? 6.995 -4.153 4.581 1.00 85.88 173 VAL A C 1
ATOM 1338 O O . VAL A 1 173 ? 8.176 -3.871 4.404 1.00 85.88 173 VAL A O 1
ATOM 1341 N N . GLN A 1 174 ? 6.560 -4.698 5.723 1.00 79.06 174 GLN A N 1
ATOM 1342 C CA . GLN A 1 174 ? 7.422 -4.866 6.911 1.00 79.06 174 GLN A CA 1
ATOM 1343 C C . GLN A 1 174 ? 8.473 -5.986 6.791 1.00 79.06 174 GLN A C 1
ATOM 1345 O O . GLN A 1 174 ? 9.345 -6.105 7.651 1.00 79.06 174 GLN A O 1
ATOM 1350 N N . GLN A 1 175 ? 8.385 -6.832 5.764 1.00 85.81 175 GLN A N 1
ATOM 1351 C CA . GLN A 1 175 ? 9.351 -7.895 5.487 1.00 85.81 175 GLN A CA 1
ATOM 1352 C C . GLN A 1 175 ? 10.057 -7.631 4.159 1.00 85.81 175 GLN A C 1
ATOM 1354 O O . GLN A 1 175 ? 9.406 -7.257 3.186 1.00 85.81 175 GLN A O 1
ATOM 1359 N N . ASP A 1 176 ? 11.360 -7.920 4.101 1.00 85.94 176 ASP A N 1
ATOM 1360 C CA . ASP A 1 176 ? 12.164 -7.896 2.873 1.00 85.94 176 ASP A CA 1
ATOM 1361 C C . ASP A 1 176 ? 11.408 -8.555 1.691 1.00 85.94 176 ASP A C 1
ATOM 1363 O O . ASP A 1 176 ? 11.175 -9.778 1.734 1.00 85.94 176 ASP A O 1
ATOM 1367 N N . PRO A 1 177 ? 11.034 -7.796 0.643 1.00 91.06 177 PRO A N 1
ATOM 1368 C CA . PRO A 1 177 ? 10.216 -8.302 -0.454 1.00 91.06 177 PRO A CA 1
ATOM 1369 C C . PRO A 1 177 ? 11.005 -9.235 -1.396 1.00 91.06 177 PRO A C 1
ATOM 1371 O O . PRO A 1 177 ? 12.153 -9.612 -1.141 1.00 91.06 177 PRO A O 1
ATOM 1374 N N . THR A 1 178 ? 10.374 -9.664 -2.492 1.00 92.69 178 THR A N 1
ATOM 1375 C CA . THR A 1 178 ? 11.071 -10.362 -3.585 1.00 92.69 178 THR A CA 1
ATOM 1376 C C . THR A 1 178 ? 12.056 -9.415 -4.304 1.00 92.69 178 THR A C 1
ATOM 1378 O O . THR A 1 178 ? 11.795 -8.211 -4.346 1.00 92.69 178 THR A O 1
ATOM 1381 N N . PRO A 1 179 ? 13.186 -9.915 -4.851 1.00 92.25 179 PRO A N 1
ATOM 1382 C CA . PRO A 1 179 ? 14.205 -9.102 -5.532 1.00 92.25 179 PRO A CA 1
ATOM 1383 C C . PRO A 1 179 ? 13.686 -8.091 -6.569 1.00 92.25 179 PRO A C 1
ATOM 1385 O O . PRO A 1 179 ? 14.227 -6.991 -6.670 1.00 92.25 179 PRO A O 1
ATOM 1388 N N . ASP A 1 180 ? 12.629 -8.421 -7.307 1.00 95.19 180 ASP A N 1
ATOM 1389 C CA . ASP A 1 180 ? 11.957 -7.541 -8.269 1.00 95.19 180 ASP A CA 1
ATOM 1390 C C . ASP A 1 180 ? 11.365 -6.252 -7.670 1.00 95.19 180 ASP A C 1
ATOM 1392 O O . ASP A 1 180 ? 11.338 -5.214 -8.331 1.00 95.19 180 ASP A O 1
ATOM 1396 N N . LEU A 1 181 ? 10.947 -6.308 -6.407 1.00 95.94 181 LEU A N 1
ATOM 1397 C CA . LEU A 1 181 ? 10.393 -5.212 -5.617 1.00 95.94 181 LEU A CA 1
ATOM 1398 C C . LEU A 1 181 ? 11.456 -4.499 -4.761 1.00 95.94 181 LEU A C 1
ATOM 1400 O O . LEU A 1 181 ? 11.113 -3.603 -3.992 1.00 95.94 181 LEU A O 1
ATOM 1404 N N . MET A 1 182 ? 12.741 -4.852 -4.874 1.00 95.25 182 MET A N 1
ATOM 1405 C CA . MET A 1 182 ? 13.811 -4.143 -4.161 1.00 95.25 182 MET A CA 1
ATOM 1406 C C . MET A 1 182 ? 14.133 -2.790 -4.830 1.00 95.25 182 MET A C 1
ATOM 1408 O O . MET A 1 182 ? 14.137 -2.707 -6.064 1.00 95.25 182 MET A O 1
ATOM 1412 N N . PRO A 1 183 ? 14.467 -1.727 -4.065 1.00 96.88 183 PRO A N 1
ATOM 1413 C CA . PRO A 1 183 ? 14.678 -0.385 -4.620 1.00 96.88 183 PRO A CA 1
ATOM 1414 C C . PRO A 1 183 ? 15.720 -0.282 -5.745 1.00 96.88 183 PRO A C 1
ATOM 1416 O O . PRO A 1 183 ? 15.496 0.466 -6.693 1.00 96.88 183 PRO A O 1
ATOM 1419 N N . ASP A 1 184 ? 16.825 -1.037 -5.700 1.00 96.62 184 ASP A N 1
ATOM 1420 C CA . ASP A 1 184 ? 17.814 -1.050 -6.793 1.00 96.62 184 ASP A CA 1
ATOM 1421 C C . ASP A 1 184 ? 17.244 -1.628 -8.098 1.00 96.62 184 ASP A C 1
ATOM 1423 O O . ASP A 1 184 ? 17.500 -1.092 -9.179 1.00 96.62 184 ASP A O 1
ATOM 1427 N N . THR A 1 185 ? 16.425 -2.680 -8.009 1.00 97.44 185 THR A N 1
ATOM 1428 C CA . THR A 1 185 ? 15.766 -3.291 -9.172 1.00 97.44 185 THR A CA 1
ATOM 1429 C C . THR A 1 185 ? 14.751 -2.329 -9.772 1.00 97.44 185 THR A C 1
ATOM 1431 O O . THR A 1 185 ? 14.755 -2.085 -10.977 1.00 97.44 185 THR A O 1
ATOM 1434 N N . LEU A 1 186 ? 13.931 -1.712 -8.921 1.00 98.38 186 LEU A N 1
ATOM 1435 C CA . LEU A 1 186 ? 12.927 -0.724 -9.312 1.00 98.38 186 LEU A CA 1
ATOM 1436 C C . LEU A 1 186 ? 13.562 0.549 -9.901 1.00 98.38 186 LEU A C 1
ATOM 1438 O O . LEU A 1 186 ? 13.044 1.108 -10.869 1.00 98.38 186 LEU A O 1
ATOM 1442 N N . ALA A 1 187 ? 14.718 0.979 -9.385 1.00 98.44 187 ALA A N 1
ATOM 1443 C CA . ALA A 1 187 ? 15.497 2.081 -9.950 1.00 98.44 187 ALA A CA 1
ATOM 1444 C C . ALA A 1 187 ? 16.044 1.745 -11.347 1.00 98.44 187 ALA A C 1
ATOM 1446 O O . ALA A 1 187 ? 15.921 2.561 -12.262 1.00 98.44 187 ALA A O 1
ATOM 1447 N N . ALA A 1 188 ? 16.601 0.543 -11.534 1.00 98.56 188 ALA A N 1
ATOM 1448 C CA . ALA A 1 188 ? 17.064 0.081 -12.839 1.00 98.56 188 ALA A CA 1
ATOM 1449 C C . ALA A 1 188 ? 15.906 -0.048 -13.843 1.00 98.56 188 ALA A C 1
ATOM 1451 O O . ALA A 1 188 ? 16.016 0.451 -14.961 1.00 98.56 188 ALA A O 1
ATOM 1452 N N . LEU A 1 189 ? 14.770 -0.625 -13.438 1.00 98.75 189 LEU A N 1
ATOM 1453 C CA . LEU A 1 189 ? 13.568 -0.712 -14.273 1.00 98.75 189 LEU A CA 1
ATOM 1454 C C . LEU A 1 189 ? 13.050 0.666 -14.692 1.00 98.75 189 LEU A C 1
ATOM 1456 O O . LEU A 1 189 ? 12.799 0.885 -15.877 1.00 98.75 189 LEU A O 1
ATOM 1460 N N . SER A 1 190 ? 12.957 1.610 -13.754 1.00 98.75 190 SER A N 1
ATOM 1461 C CA . SER A 1 190 ? 12.562 2.991 -14.044 1.00 98.75 190 SER A CA 1
ATOM 1462 C C . SER A 1 190 ? 13.482 3.644 -15.089 1.00 98.75 190 SER A C 1
ATOM 1464 O O . SER A 1 190 ? 12.993 4.224 -16.060 1.00 98.75 190 SER A O 1
ATOM 1466 N N . ALA A 1 191 ? 14.802 3.469 -14.965 1.00 98.44 191 ALA A N 1
ATOM 1467 C CA . ALA A 1 191 ? 15.777 3.999 -15.918 1.00 98.44 191 ALA A CA 1
ATOM 1468 C C . ALA A 1 191 ? 15.690 3.347 -17.316 1.00 98.44 191 ALA A C 1
ATOM 1470 O O . ALA A 1 191 ? 15.721 4.060 -18.321 1.00 98.44 191 ALA A O 1
ATOM 1471 N N . ILE A 1 192 ? 15.522 2.018 -17.407 1.00 98.75 192 ILE A N 1
ATOM 1472 C CA . ILE A 1 192 ? 15.345 1.314 -18.695 1.00 98.75 192 ILE A CA 1
ATOM 1473 C C . ILE A 1 192 ? 14.078 1.818 -19.404 1.00 98.75 192 ILE A C 1
ATOM 1475 O O . ILE A 1 192 ? 14.113 2.126 -20.597 1.00 98.75 192 ILE A O 1
ATOM 1479 N N . MET A 1 193 ? 12.967 1.949 -18.671 1.00 98.75 193 MET A N 1
ATOM 1480 C CA . MET A 1 193 ? 11.707 2.457 -19.222 1.00 98.75 193 MET A CA 1
ATOM 1481 C C . MET A 1 193 ? 11.831 3.918 -19.682 1.00 98.75 193 MET A C 1
ATOM 1483 O O . MET A 1 193 ? 11.339 4.261 -20.756 1.00 98.75 193 MET A O 1
ATOM 1487 N N . LEU A 1 194 ? 12.550 4.771 -18.944 1.00 97.62 194 LEU A N 1
ATOM 1488 C CA . LEU A 1 194 ? 12.794 6.162 -19.343 1.00 97.62 194 LEU A CA 1
ATOM 1489 C C . LEU A 1 194 ? 13.643 6.268 -20.627 1.00 97.62 194 LEU A C 1
ATOM 1491 O O . LEU A 1 194 ? 13.333 7.078 -21.503 1.00 97.62 194 LEU A O 1
ATOM 1495 N N . GLY A 1 195 ? 14.650 5.402 -20.793 1.00 97.81 195 GLY A N 1
ATOM 1496 C CA . GLY A 1 195 ? 15.400 5.275 -22.049 1.00 97.81 195 GLY A CA 1
ATOM 1497 C C . GLY A 1 195 ? 14.506 4.881 -23.232 1.00 97.81 195 GLY A C 1
ATOM 1498 O O . GLY A 1 195 ? 14.570 5.502 -24.294 1.00 97.81 195 GLY A O 1
ATOM 1499 N N . GLN A 1 196 ? 13.601 3.917 -23.034 1.00 98.50 196 GLN A N 1
ATOM 1500 C CA . GLN A 1 196 ? 12.659 3.459 -24.067 1.00 98.50 196 GLN A CA 1
ATOM 1501 C C . GLN A 1 196 ? 11.582 4.499 -24.419 1.00 98.50 196 GLN A C 1
ATOM 1503 O O . GLN A 1 196 ? 11.173 4.604 -25.581 1.00 98.50 196 GLN A O 1
ATOM 1508 N N . ALA A 1 197 ? 11.167 5.326 -23.457 1.00 97.81 197 ALA A N 1
ATOM 1509 C CA . ALA A 1 197 ? 10.333 6.493 -23.725 1.00 97.81 197 ALA A CA 1
ATOM 1510 C C . ALA A 1 197 ? 11.052 7.516 -24.619 1.00 97.81 197 ALA A C 1
ATOM 1512 O O . ALA A 1 197 ? 10.490 7.970 -25.617 1.00 97.81 197 ALA A O 1
ATOM 1513 N N . GLN A 1 198 ? 12.305 7.849 -24.298 1.00 97.44 198 GLN A N 1
ATOM 1514 C CA . GLN A 1 198 ? 13.092 8.821 -25.058 1.00 97.44 198 GLN A CA 1
ATOM 1515 C C . GLN A 1 198 ? 13.467 8.305 -26.460 1.00 97.44 198 GLN A C 1
ATOM 1517 O O . GLN A 1 198 ? 13.464 9.074 -27.419 1.00 97.44 198 GLN A O 1
ATOM 1522 N N . GLU A 1 199 ? 13.696 6.999 -26.616 1.00 97.12 199 GLU A N 1
ATOM 1523 C CA . GLU A 1 199 ? 13.787 6.336 -27.923 1.00 97.12 199 GLU A CA 1
ATOM 1524 C C . GLU A 1 199 ? 12.480 6.448 -28.723 1.00 97.12 199 GLU A C 1
ATOM 1526 O O . GLU A 1 199 ? 12.515 6.756 -29.913 1.00 97.12 199 GLU A O 1
ATOM 1531 N N . SER A 1 200 ? 11.320 6.264 -28.087 1.00 95.81 200 SER A N 1
ATOM 1532 C CA . SER A 1 200 ? 10.018 6.425 -28.754 1.00 95.81 200 SER A CA 1
ATOM 1533 C C . SER A 1 200 ? 9.804 7.870 -29.236 1.00 95.81 200 SER A C 1
ATOM 1535 O O . SER A 1 200 ? 9.329 8.092 -30.352 1.00 95.81 200 SER A O 1
ATOM 1537 N N . ILE A 1 201 ? 10.243 8.858 -28.444 1.00 95.25 201 ILE A N 1
ATOM 1538 C CA . ILE A 1 201 ? 10.265 10.281 -28.825 1.00 95.25 201 ILE A CA 1
ATOM 1539 C C . ILE A 1 201 ? 11.243 10.529 -29.986 1.00 95.25 201 ILE A C 1
ATOM 1541 O O . ILE A 1 201 ? 10.893 11.246 -30.923 1.00 95.25 201 ILE A O 1
ATOM 1545 N N . TYR A 1 202 ? 12.431 9.909 -29.980 1.00 96.44 202 TYR A N 1
ATOM 1546 C CA . TYR A 1 202 ? 13.374 9.976 -31.104 1.00 96.44 202 TYR A CA 1
ATOM 1547 C C . TYR A 1 202 ? 12.767 9.426 -32.401 1.00 96.44 202 TYR A C 1
ATOM 1549 O O . TYR A 1 202 ? 12.851 10.084 -33.438 1.00 96.44 202 TYR A O 1
ATOM 1557 N N . ILE A 1 203 ? 12.139 8.245 -32.353 1.00 95.00 203 ILE A N 1
ATOM 1558 C CA . ILE A 1 203 ? 11.541 7.598 -33.530 1.00 95.00 203 ILE A CA 1
ATOM 1559 C C . ILE A 1 203 ? 10.475 8.509 -3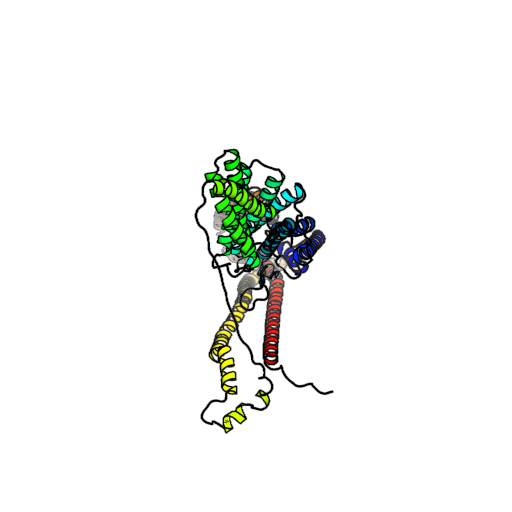4.149 1.00 95.00 203 ILE A C 1
ATOM 1561 O O . ILE A 1 203 ? 10.456 8.670 -35.373 1.00 95.00 203 ILE A O 1
ATOM 1565 N N . LYS A 1 204 ? 9.655 9.173 -33.321 1.00 94.56 204 LYS A N 1
ATOM 1566 C CA . LYS A 1 204 ? 8.701 10.173 -33.810 1.00 94.56 204 LYS A CA 1
ATOM 1567 C C . LYS A 1 204 ? 9.404 11.395 -34.403 1.00 94.56 204 LYS A C 1
ATOM 1569 O O . LYS A 1 204 ? 9.164 11.721 -35.558 1.00 94.56 204 LYS A O 1
ATOM 1574 N N . ALA A 1 205 ? 10.315 12.031 -33.665 1.00 95.50 205 ALA A N 1
ATOM 1575 C CA . ALA A 1 205 ? 11.023 13.235 -34.111 1.00 95.50 205 ALA A CA 1
ATOM 1576 C C . ALA A 1 205 ? 11.769 13.035 -35.447 1.00 95.50 205 ALA A C 1
ATOM 1578 O O . ALA A 1 205 ? 11.817 13.940 -36.284 1.00 95.50 205 ALA A O 1
ATOM 1579 N N . TYR A 1 206 ? 12.324 11.837 -35.659 1.00 94.56 206 TYR A N 1
ATOM 1580 C CA . TYR A 1 206 ? 12.980 11.436 -36.901 1.00 94.56 206 TYR A CA 1
ATOM 1581 C C . TYR A 1 206 ? 11.984 11.285 -38.064 1.00 94.56 206 TYR A C 1
ATOM 1583 O O . TYR A 1 206 ? 12.224 11.826 -39.143 1.00 94.56 206 TYR A O 1
ATOM 1591 N N . LYS A 1 207 ? 10.835 10.624 -37.845 1.00 93.69 207 LYS A N 1
ATOM 1592 C CA . LYS A 1 207 ? 9.760 10.497 -38.851 1.00 93.69 207 LYS A CA 1
ATOM 1593 C C . LYS A 1 207 ? 9.099 11.837 -39.193 1.00 93.69 207 LYS A C 1
ATOM 1595 O O . LYS A 1 207 ? 8.841 12.098 -40.366 1.00 93.69 207 LYS A O 1
ATOM 1600 N N . ASP A 1 208 ? 8.922 12.702 -38.197 1.00 94.38 208 ASP A N 1
ATOM 1601 C CA . ASP A 1 208 ? 8.442 14.085 -38.328 1.00 94.38 208 ASP A CA 1
ATOM 1602 C C . ASP A 1 208 ? 9.428 14.991 -39.093 1.00 94.38 208 ASP A C 1
ATOM 1604 O O . ASP A 1 208 ? 9.085 16.121 -39.441 1.00 94.38 208 ASP A O 1
ATOM 1608 N N . LYS A 1 209 ? 10.660 14.517 -39.346 1.00 94.69 209 LYS A N 1
ATOM 1609 C CA . LYS A 1 209 ? 11.768 15.279 -39.949 1.00 94.69 209 LYS A CA 1
ATOM 1610 C C . LYS A 1 209 ? 12.053 16.582 -39.194 1.00 94.69 209 LYS A C 1
ATOM 1612 O O . LYS A 1 209 ? 12.264 17.638 -39.795 1.00 94.69 209 LYS A O 1
ATOM 1617 N N . MET A 1 210 ? 12.060 16.511 -37.860 1.00 95.56 210 MET A N 1
ATOM 1618 C CA . MET A 1 210 ? 12.440 17.644 -37.014 1.00 95.56 210 MET A CA 1
ATOM 1619 C C . MET A 1 210 ? 13.858 18.137 -37.345 1.00 95.56 210 MET A C 1
ATOM 1621 O O . MET A 1 210 ? 14.711 17.371 -37.791 1.00 95.56 210 MET A O 1
ATOM 1625 N N . LYS A 1 211 ? 14.120 19.429 -37.094 1.00 93.56 211 LYS A N 1
ATOM 1626 C CA . LYS A 1 211 ? 15.420 20.068 -37.370 1.00 93.56 211 LYS A CA 1
ATOM 1627 C C . LYS A 1 211 ? 16.584 19.241 -36.786 1.00 93.56 211 LYS A C 1
ATOM 1629 O O . LYS A 1 211 ? 16.475 18.834 -35.625 1.00 93.56 211 LYS A O 1
ATOM 1634 N N . PRO A 1 212 ? 17.718 19.069 -37.497 1.00 90.62 212 PRO A N 1
ATOM 1635 C CA . PRO A 1 212 ? 18.850 18.269 -37.015 1.00 90.62 212 PRO A CA 1
ATOM 1636 C C . PRO A 1 212 ? 19.320 18.639 -35.601 1.00 90.62 212 PRO A C 1
ATOM 1638 O O . PRO A 1 212 ? 19.556 17.761 -34.777 1.00 90.62 212 PRO A O 1
ATOM 1641 N N . SER A 1 213 ? 19.338 19.930 -35.253 1.00 88.62 213 SER A N 1
ATOM 1642 C CA . SER A 1 213 ? 19.722 20.420 -33.917 1.00 88.62 213 SER A CA 1
ATOM 1643 C C . SER A 1 213 ? 18.760 20.042 -32.777 1.00 88.62 213 SER A C 1
ATOM 1645 O O . SER A 1 213 ? 19.136 20.134 -31.605 1.00 88.62 213 SER A O 1
ATOM 1647 N N . ALA A 1 214 ? 17.541 19.588 -33.088 1.00 90.19 214 ALA A N 1
ATOM 1648 C CA . ALA A 1 214 ? 16.658 18.910 -32.140 1.00 90.19 214 ALA A CA 1
ATOM 1649 C C . ALA A 1 214 ? 16.973 17.405 -32.071 1.00 90.19 214 ALA A C 1
ATOM 1651 O O . ALA A 1 214 ? 17.084 16.860 -30.975 1.00 90.19 214 ALA A O 1
ATOM 1652 N N . LEU A 1 215 ? 17.192 16.751 -33.219 1.00 94.56 215 LEU A N 1
ATOM 1653 C CA . LEU A 1 215 ? 17.523 15.321 -33.296 1.00 94.56 215 LEU A CA 1
ATOM 1654 C C . LEU A 1 215 ? 18.831 14.976 -32.566 1.00 94.56 215 LEU A C 1
ATOM 1656 O O . LEU A 1 215 ? 18.856 13.990 -31.832 1.00 94.56 215 LEU A O 1
ATOM 1660 N N . VAL A 1 216 ? 19.869 15.820 -32.670 1.00 91.12 216 VAL A N 1
ATOM 1661 C CA . VAL A 1 216 ? 21.122 15.711 -31.890 1.00 91.12 216 VAL A CA 1
ATOM 1662 C C . VAL A 1 216 ? 20.833 15.592 -30.393 1.00 91.12 216 VAL A C 1
ATOM 1664 O O . VAL A 1 216 ? 21.334 14.675 -29.741 1.00 91.12 216 VAL A O 1
ATOM 1667 N N . LYS A 1 217 ? 20.003 16.496 -29.855 1.00 89.94 217 LYS A N 1
ATOM 1668 C CA . LYS A 1 217 ? 19.677 16.582 -28.422 1.00 89.94 217 LYS A CA 1
ATOM 1669 C C . LYS A 1 217 ? 18.788 15.430 -27.965 1.00 89.94 217 LYS A C 1
ATOM 1671 O O . LYS A 1 217 ? 19.047 14.834 -26.926 1.00 89.94 217 LYS A O 1
ATOM 1676 N N . ILE A 1 218 ? 17.765 15.093 -28.753 1.00 89.69 218 ILE A N 1
ATOM 1677 C CA . ILE A 1 218 ? 16.834 14.000 -28.447 1.00 89.69 218 ILE A CA 1
ATOM 1678 C C . ILE A 1 218 ? 17.578 12.654 -28.428 1.00 89.69 218 ILE A C 1
ATOM 1680 O O . ILE A 1 218 ? 17.354 11.860 -27.514 1.00 89.69 218 ILE A O 1
ATOM 1684 N N . ALA A 1 219 ? 18.498 12.432 -29.377 1.00 94.12 219 ALA A N 1
ATOM 1685 C CA . ALA A 1 219 ? 19.345 11.241 -29.434 1.00 94.12 219 ALA A CA 1
ATOM 1686 C C . ALA A 1 219 ? 20.415 11.208 -28.330 1.00 94.12 219 ALA A C 1
ATOM 1688 O O . ALA A 1 219 ? 20.612 10.155 -27.729 1.00 94.12 219 ALA A O 1
ATOM 1689 N N . ALA A 1 220 ? 21.065 12.337 -28.014 1.00 89.38 220 ALA A N 1
ATOM 1690 C CA . ALA A 1 220 ? 22.002 12.417 -26.887 1.00 89.38 220 ALA A CA 1
ATOM 1691 C C . ALA A 1 220 ? 21.312 11.993 -25.582 1.00 89.38 220 ALA A C 1
ATOM 1693 O O . ALA A 1 220 ? 21.747 11.045 -24.935 1.00 89.38 220 ALA A O 1
ATOM 1694 N N . GLN A 1 221 ? 20.151 12.589 -25.292 1.00 93.06 221 GLN A N 1
ATOM 1695 C CA . GLN A 1 221 ? 19.378 12.297 -24.087 1.00 93.06 221 GLN A CA 1
ATOM 1696 C C . GLN A 1 221 ? 18.918 10.829 -23.999 1.00 93.06 221 GLN A C 1
ATOM 1698 O O . GLN A 1 221 ? 18.850 10.281 -22.899 1.00 93.06 221 GLN A O 1
ATOM 1703 N N . ALA A 1 222 ? 18.627 10.174 -25.134 1.00 94.94 222 ALA A N 1
ATOM 1704 C CA . ALA A 1 222 ? 18.360 8.732 -25.173 1.00 94.94 222 ALA A CA 1
ATOM 1705 C C . ALA A 1 222 ? 19.612 7.917 -24.807 1.00 94.94 222 ALA A C 1
ATOM 1707 O O . ALA A 1 222 ? 19.529 6.985 -24.008 1.00 94.94 222 ALA A O 1
ATOM 1708 N N . GLY A 1 223 ? 20.773 8.285 -25.358 1.00 93.31 223 GLY A N 1
ATOM 1709 C CA . GLY A 1 223 ? 22.061 7.673 -25.032 1.00 93.31 223 GLY A CA 1
ATOM 1710 C C . GLY A 1 223 ? 22.413 7.809 -23.550 1.00 93.31 223 GLY A C 1
ATOM 1711 O O . GLY A 1 223 ? 22.817 6.824 -22.933 1.00 93.31 223 GLY A O 1
ATOM 1712 N N . ASP A 1 224 ? 22.186 8.988 -22.969 1.00 92.62 224 ASP A N 1
ATOM 1713 C CA . ASP A 1 224 ? 22.437 9.279 -21.555 1.00 92.62 224 ASP A CA 1
ATOM 1714 C C . ASP A 1 224 ? 21.509 8.471 -20.633 1.00 92.62 224 ASP A C 1
ATOM 1716 O O . ASP A 1 224 ? 21.984 7.812 -19.708 1.00 92.62 224 ASP A O 1
ATOM 1720 N N . PHE A 1 225 ? 20.201 8.408 -20.926 1.00 97.50 225 PHE A N 1
ATOM 1721 C CA . PHE A 1 225 ? 19.272 7.566 -20.157 1.00 97.50 225 PHE A CA 1
ATOM 1722 C C . PHE A 1 225 ? 19.610 6.072 -20.258 1.00 97.50 225 PHE A C 1
ATOM 1724 O O . PHE A 1 225 ? 19.528 5.366 -19.254 1.00 97.50 225 PHE A O 1
ATOM 1731 N N . TYR A 1 226 ? 20.048 5.575 -21.421 1.00 98.50 226 TYR A N 1
ATOM 1732 C CA . TYR A 1 226 ? 20.539 4.196 -21.526 1.00 98.50 226 TYR A CA 1
ATOM 1733 C C . TYR A 1 226 ? 21.882 3.981 -20.813 1.00 98.50 226 TYR A C 1
ATOM 1735 O O . TYR A 1 226 ? 22.116 2.890 -20.291 1.00 98.50 226 TYR A O 1
ATOM 1743 N N . GLN A 1 227 ? 22.740 5.002 -20.717 1.00 97.75 227 GLN A N 1
ATOM 1744 C CA . GLN A 1 227 ? 23.955 4.938 -19.904 1.00 97.75 227 GLN A CA 1
ATOM 1745 C C . GLN A 1 227 ? 23.617 4.855 -18.407 1.00 97.75 227 GLN A C 1
ATOM 1747 O O . GLN A 1 227 ? 24.220 4.057 -17.690 1.00 97.75 227 GLN A O 1
ATOM 1752 N N . ASP A 1 228 ? 22.643 5.631 -17.928 1.00 96.81 228 ASP A N 1
ATOM 1753 C CA . ASP A 1 228 ? 22.191 5.591 -16.532 1.00 96.81 228 ASP A CA 1
ATOM 1754 C C . ASP A 1 228 ? 21.431 4.303 -16.196 1.00 96.81 228 ASP A C 1
ATOM 1756 O O . ASP A 1 228 ? 21.663 3.717 -15.135 1.00 96.81 228 ASP A O 1
ATOM 1760 N N . ALA A 1 229 ? 20.630 3.780 -17.128 1.00 98.44 229 ALA A N 1
ATOM 1761 C CA . ALA A 1 229 ? 20.067 2.436 -17.031 1.00 98.44 229 ALA A CA 1
ATOM 1762 C C . ALA A 1 229 ? 21.174 1.377 -16.902 1.00 98.44 229 ALA A C 1
ATOM 1764 O O . ALA A 1 229 ? 21.120 0.538 -16.004 1.00 98.44 229 ALA A O 1
ATOM 1765 N N . LEU A 1 230 ? 22.231 1.454 -17.721 1.00 98.12 230 LEU A N 1
ATOM 1766 C CA . LEU A 1 230 ? 23.364 0.530 -17.640 1.00 98.12 230 LEU A CA 1
ATOM 1767 C C . LEU A 1 230 ? 24.130 0.655 -16.310 1.00 98.12 230 LEU A C 1
ATOM 1769 O O . LEU A 1 230 ? 24.518 -0.367 -15.742 1.00 98.12 230 LEU A O 1
ATOM 1773 N N . LYS A 1 231 ? 24.318 1.872 -15.776 1.00 97.62 231 LYS A N 1
ATOM 1774 C CA . LYS A 1 231 ? 24.903 2.098 -14.437 1.00 97.62 231 LYS A CA 1
ATOM 1775 C C . LYS A 1 231 ? 24.044 1.453 -13.343 1.00 97.62 231 LYS A C 1
ATOM 1777 O O . LYS A 1 231 ? 24.585 0.778 -12.472 1.00 97.62 231 LYS A O 1
ATOM 1782 N N . ALA A 1 232 ? 22.722 1.628 -13.396 1.00 97.38 232 ALA A N 1
ATOM 1783 C CA . ALA A 1 232 ? 21.792 1.051 -12.425 1.00 97.38 232 ALA A CA 1
ATOM 1784 C C . ALA A 1 232 ? 21.768 -0.487 -12.492 1.00 97.38 232 ALA A C 1
ATOM 1786 O O . ALA A 1 232 ? 21.894 -1.146 -11.462 1.00 97.38 232 ALA A O 1
ATOM 1787 N N . MET A 1 233 ? 21.706 -1.064 -13.697 1.00 97.25 233 MET A N 1
ATOM 1788 C CA . MET A 1 233 ? 21.733 -2.518 -13.904 1.00 97.25 233 MET A CA 1
ATOM 1789 C C . MET A 1 233 ? 23.019 -3.178 -13.387 1.00 97.25 233 MET A C 1
ATOM 1791 O O . MET A 1 233 ? 22.969 -4.311 -12.917 1.00 97.25 233 MET A O 1
ATOM 1795 N N . ASN A 1 234 ? 24.163 -2.488 -13.452 1.00 95.94 234 ASN A N 1
ATOM 1796 C CA . ASN A 1 234 ? 25.457 -3.021 -13.013 1.00 95.94 234 ASN A CA 1
ATOM 1797 C C . ASN A 1 234 ? 25.757 -2.831 -11.512 1.00 95.94 234 ASN A C 1
ATOM 1799 O O . ASN A 1 234 ? 26.834 -3.233 -11.068 1.00 95.94 234 ASN A O 1
ATOM 1803 N N . ARG A 1 235 ? 24.837 -2.270 -10.710 1.00 93.88 235 ARG A N 1
ATOM 1804 C CA . ARG A 1 235 ? 24.992 -2.219 -9.243 1.00 93.88 235 ARG A CA 1
ATOM 1805 C C . ARG A 1 235 ? 25.115 -3.630 -8.663 1.00 93.88 235 ARG A C 1
ATOM 1807 O O . ARG A 1 235 ? 24.401 -4.540 -9.083 1.00 93.88 235 ARG A O 1
ATOM 1814 N N . ASP A 1 236 ? 25.975 -3.805 -7.660 1.00 91.62 236 ASP A N 1
ATOM 1815 C CA . ASP A 1 236 ? 26.297 -5.125 -7.094 1.00 91.62 236 ASP A CA 1
ATOM 1816 C C . ASP A 1 236 ? 25.074 -5.910 -6.597 1.00 91.62 236 ASP A C 1
ATOM 1818 O O . ASP A 1 236 ? 25.045 -7.131 -6.744 1.00 91.62 236 ASP A O 1
ATOM 1822 N N . ALA A 1 237 ? 24.051 -5.213 -6.090 1.00 89.50 237 ALA A N 1
ATOM 1823 C CA . ALA A 1 237 ? 22.795 -5.801 -5.628 1.00 89.50 237 ALA A CA 1
ATOM 1824 C C . ALA A 1 237 ? 21.948 -6.453 -6.742 1.00 89.50 237 ALA A C 1
ATOM 1826 O O . ALA A 1 237 ? 21.193 -7.379 -6.460 1.00 89.50 237 ALA A O 1
ATOM 1827 N N . VAL A 1 238 ? 22.062 -5.992 -7.997 1.00 92.25 238 VAL A N 1
ATOM 1828 C CA . VAL A 1 238 ? 21.163 -6.394 -9.102 1.00 92.25 238 VAL A CA 1
ATOM 1829 C C . VAL A 1 238 ? 21.871 -6.898 -10.358 1.00 92.25 238 VAL A C 1
ATOM 1831 O O . VAL A 1 238 ? 21.226 -7.502 -11.208 1.00 92.25 238 VAL A O 1
ATOM 1834 N N . LYS A 1 239 ? 23.196 -6.751 -10.484 1.00 89.75 239 LYS A N 1
ATOM 1835 C CA . LYS A 1 239 ? 23.958 -7.193 -11.672 1.00 89.75 239 LYS A CA 1
ATOM 1836 C C . LYS A 1 239 ? 23.808 -8.681 -12.027 1.00 89.75 239 LYS A C 1
ATOM 1838 O O . LYS A 1 239 ? 24.053 -9.057 -13.168 1.00 89.75 239 LYS A O 1
ATOM 1843 N N . GLY A 1 240 ? 23.417 -9.522 -11.064 1.00 87.69 240 GLY A N 1
ATOM 1844 C CA . GLY A 1 240 ? 23.133 -10.949 -11.263 1.00 87.69 240 GLY A CA 1
ATOM 1845 C C . GLY A 1 240 ? 21.688 -11.287 -11.659 1.00 87.69 240 GLY A C 1
ATOM 1846 O O . GLY A 1 240 ? 21.418 -12.447 -11.953 1.00 87.69 240 GLY A O 1
ATOM 1847 N N . LEU A 1 241 ? 20.776 -10.308 -11.654 1.00 89.00 241 LEU A N 1
ATOM 1848 C CA . LEU A 1 241 ? 19.349 -10.480 -11.960 1.00 89.00 241 LEU A CA 1
ATOM 1849 C C . LEU A 1 241 ? 19.072 -10.484 -13.472 1.00 89.00 241 LEU A C 1
ATOM 1851 O O . LEU A 1 241 ? 18.191 -11.193 -13.955 1.00 89.00 241 LEU A O 1
ATOM 1855 N N . TRP A 1 242 ? 19.807 -9.661 -14.223 1.00 92.00 242 TRP A N 1
ATOM 1856 C CA . TRP A 1 242 ? 19.478 -9.342 -15.611 1.00 92.00 242 TRP A CA 1
ATOM 1857 C C . TRP A 1 242 ? 19.861 -10.443 -16.593 1.00 92.00 242 TRP A C 1
ATOM 1859 O O . TRP A 1 242 ? 20.951 -11.016 -16.549 1.00 92.00 242 TRP A O 1
ATOM 1869 N N . GLU A 1 243 ? 18.996 -10.656 -17.581 1.00 90.50 243 GLU A N 1
ATOM 1870 C CA . GLU A 1 243 ? 19.336 -11.489 -18.726 1.00 90.50 243 GLU A CA 1
ATOM 1871 C C . GLU A 1 243 ? 20.466 -10.863 -19.544 1.00 90.50 243 GLU A C 1
ATOM 1873 O O . GLU A 1 243 ? 20.514 -9.648 -19.756 1.00 90.50 243 GLU A O 1
ATOM 1878 N N . LYS A 1 244 ? 21.333 -11.706 -20.114 1.00 91.06 244 LYS A N 1
ATOM 1879 C CA . LYS A 1 244 ? 22.399 -11.244 -21.012 1.00 91.06 244 LYS A CA 1
ATOM 1880 C C . LYS A 1 244 ? 21.849 -10.421 -22.187 1.00 91.06 244 LYS A C 1
ATOM 1882 O O . LYS A 1 244 ? 22.475 -9.443 -22.579 1.00 91.06 244 LYS A O 1
ATOM 1887 N N . GLU A 1 245 ? 20.670 -10.775 -22.703 1.00 92.44 245 GLU A N 1
ATOM 1888 C CA . GLU A 1 245 ? 19.973 -10.035 -23.765 1.00 92.44 245 GLU A CA 1
ATOM 1889 C C . GLU A 1 245 ? 19.522 -8.632 -23.322 1.00 92.44 245 GLU A C 1
ATOM 1891 O O . GLU A 1 245 ? 19.624 -7.692 -24.108 1.00 92.44 245 GLU A O 1
ATOM 1896 N N . TRP A 1 246 ? 19.114 -8.450 -22.061 1.00 95.31 246 TRP A N 1
ATOM 1897 C CA . TRP A 1 246 ? 18.756 -7.136 -21.513 1.00 95.31 246 TRP A CA 1
ATOM 1898 C C . TRP A 1 246 ? 19.991 -6.238 -21.399 1.00 95.31 246 TRP A C 1
ATOM 1900 O O . TRP A 1 246 ? 19.994 -5.120 -21.916 1.00 95.31 246 TRP A O 1
ATOM 1910 N N . VAL A 1 247 ? 21.072 -6.750 -20.794 1.00 96.00 247 VAL A N 1
ATOM 1911 C CA . VAL A 1 247 ? 22.346 -6.018 -20.660 1.00 96.00 247 VAL A CA 1
ATOM 1912 C C . VAL A 1 247 ? 22.915 -5.663 -22.038 1.00 96.00 247 VAL A C 1
ATOM 1914 O O . VAL A 1 247 ? 23.346 -4.531 -22.252 1.00 96.00 247 VAL A O 1
ATOM 1917 N N . HIS A 1 248 ? 22.870 -6.596 -22.995 1.00 95.56 248 HIS A N 1
ATOM 1918 C CA . HIS A 1 248 ? 23.245 -6.350 -24.390 1.00 95.56 248 HIS A CA 1
ATOM 1919 C C . HIS A 1 248 ? 22.373 -5.266 -25.037 1.00 95.56 248 HIS A C 1
ATOM 1921 O O . HIS A 1 248 ? 22.911 -4.327 -25.615 1.00 95.56 248 HIS A O 1
ATOM 1927 N N . THR A 1 249 ? 21.047 -5.357 -24.924 1.00 96.44 249 THR A N 1
ATOM 1928 C CA . THR A 1 249 ? 20.115 -4.401 -25.543 1.00 96.44 249 THR A CA 1
ATOM 1929 C C . THR A 1 249 ? 20.337 -2.983 -25.022 1.00 96.44 249 THR A C 1
ATOM 1931 O O . THR A 1 249 ? 20.469 -2.058 -25.821 1.00 96.44 249 THR A O 1
ATOM 1934 N N . VAL A 1 250 ? 20.471 -2.808 -23.704 1.00 97.94 250 VAL A N 1
ATOM 1935 C CA . VAL A 1 250 ? 20.735 -1.499 -23.082 1.00 97.94 250 VAL A CA 1
ATOM 1936 C C . VAL A 1 250 ? 22.120 -0.962 -23.467 1.00 97.94 250 VAL A C 1
ATOM 1938 O O . VAL A 1 250 ? 22.229 0.182 -23.904 1.00 97.94 250 VAL A O 1
ATOM 1941 N N . THR A 1 251 ? 23.167 -1.795 -23.414 1.00 97.81 251 THR A N 1
ATOM 1942 C CA . THR A 1 251 ? 24.532 -1.410 -23.839 1.00 97.81 251 THR A CA 1
ATOM 1943 C C . THR A 1 251 ? 24.575 -1.015 -25.319 1.00 97.81 251 THR A C 1
ATOM 1945 O O . THR A 1 251 ? 25.201 -0.025 -25.697 1.00 97.81 251 THR A O 1
ATOM 1948 N N . GLY A 1 252 ? 23.885 -1.775 -26.169 1.00 96.88 252 GLY A N 1
ATOM 1949 C CA . GLY A 1 252 ? 23.807 -1.539 -27.603 1.00 96.88 252 GLY A CA 1
ATOM 1950 C C . GLY A 1 252 ? 23.035 -0.268 -27.952 1.00 96.88 252 GLY A C 1
ATOM 1951 O O . GLY A 1 252 ? 23.498 0.508 -28.787 1.00 96.88 252 GLY A O 1
ATOM 1952 N N . LYS A 1 253 ? 21.899 -0.012 -27.288 1.00 97.56 253 LYS A N 1
ATOM 1953 C CA . LYS A 1 253 ? 21.112 1.217 -27.473 1.00 97.56 253 LYS A CA 1
ATOM 1954 C C . LYS A 1 253 ? 21.854 2.450 -26.956 1.00 97.56 253 LYS A C 1
ATOM 1956 O O . LYS A 1 253 ? 21.847 3.458 -27.650 1.00 97.56 253 LYS A O 1
ATOM 1961 N N . MET A 1 254 ? 22.572 2.361 -25.833 1.00 97.88 254 MET A N 1
ATOM 1962 C CA . MET A 1 254 ? 23.453 3.432 -25.340 1.00 97.88 254 MET A CA 1
ATOM 1963 C C . MET A 1 254 ? 24.457 3.881 -26.417 1.00 97.88 254 MET A C 1
ATOM 1965 O O . MET A 1 254 ? 24.436 5.041 -26.830 1.00 97.88 254 MET A O 1
ATOM 1969 N N . PHE A 1 255 ? 25.288 2.962 -26.928 1.00 97.31 255 PHE A N 1
ATOM 1970 C CA . PHE A 1 255 ? 26.251 3.286 -27.989 1.00 97.31 255 PHE A CA 1
ATOM 1971 C C . PHE A 1 255 ? 25.559 3.708 -29.295 1.00 97.31 255 PHE A C 1
ATOM 1973 O O . PHE A 1 255 ? 26.028 4.621 -29.970 1.00 97.31 255 PHE A O 1
ATOM 1980 N N . GLY A 1 256 ? 24.426 3.086 -29.638 1.00 96.75 256 GLY A N 1
ATOM 1981 C CA . GLY A 1 256 ? 23.647 3.413 -30.831 1.00 96.75 256 GLY A CA 1
ATOM 1982 C C . GLY A 1 256 ? 23.107 4.843 -30.815 1.00 96.75 256 GLY A C 1
ATOM 1983 O O . GLY A 1 256 ? 23.277 5.569 -31.790 1.00 96.75 256 GLY A O 1
ATOM 1984 N N . PHE A 1 257 ? 22.522 5.293 -29.704 1.00 97.44 257 PHE A N 1
ATOM 1985 C CA . PHE A 1 257 ? 21.995 6.654 -29.580 1.00 97.44 257 PHE A CA 1
ATOM 1986 C C . PHE A 1 257 ? 23.091 7.720 -29.471 1.00 97.44 257 PHE A C 1
ATOM 1988 O O . PHE A 1 257 ? 22.952 8.795 -30.059 1.00 97.44 257 PHE A O 1
ATOM 1995 N N . GLN A 1 258 ? 24.228 7.399 -28.846 1.00 95.75 258 GLN A N 1
ATOM 1996 C CA . GLN A 1 258 ? 25.427 8.243 -28.903 1.00 95.75 258 GLN A CA 1
ATOM 1997 C C . GLN A 1 258 ? 25.937 8.392 -30.351 1.00 95.75 258 GLN A C 1
ATOM 1999 O O . GLN A 1 258 ? 26.179 9.514 -30.801 1.00 95.75 258 GLN A O 1
ATOM 2004 N N . ALA A 1 259 ? 26.009 7.295 -31.118 1.00 96.25 259 ALA A N 1
ATOM 2005 C CA . ALA A 1 259 ? 26.379 7.310 -32.536 1.00 96.25 259 ALA A CA 1
ATOM 2006 C C . ALA A 1 259 ? 25.400 8.137 -33.394 1.00 96.25 259 ALA A C 1
ATOM 2008 O O . ALA A 1 259 ? 25.820 8.926 -34.238 1.00 96.25 259 ALA A O 1
ATOM 2009 N N . ILE A 1 260 ? 24.094 7.996 -33.145 1.00 97.12 260 ILE A N 1
ATOM 2010 C CA . ILE A 1 260 ? 23.023 8.747 -33.819 1.00 97.12 260 ILE A CA 1
ATOM 2011 C C . ILE A 1 260 ? 23.099 10.250 -33.503 1.00 97.12 260 ILE A C 1
ATOM 2013 O O . ILE A 1 260 ? 22.861 11.072 -34.386 1.00 97.12 260 ILE A O 1
ATOM 2017 N N . SER A 1 261 ? 23.468 10.637 -32.280 1.00 95.38 261 SER A N 1
ATOM 2018 C CA . SER A 1 261 ? 23.686 12.048 -31.943 1.00 95.38 261 SER A CA 1
ATOM 2019 C C . SER A 1 261 ? 24.863 12.642 -32.733 1.00 95.38 261 SER A C 1
ATOM 2021 O O . SER A 1 261 ? 24.717 13.705 -33.339 1.00 95.38 261 SER A O 1
ATOM 2023 N N . GLN A 1 262 ? 25.989 11.917 -32.835 1.00 90.00 262 GLN A N 1
ATOM 2024 C CA . GLN A 1 262 ? 27.126 12.336 -33.669 1.00 90.00 262 GLN A CA 1
ATOM 2025 C C . GLN A 1 262 ? 26.781 12.367 -35.173 1.00 90.00 262 GLN A C 1
ATOM 2027 O O . GLN A 1 262 ? 27.230 13.273 -35.869 1.00 90.00 262 GLN A O 1
ATOM 2032 N N . LEU A 1 263 ? 25.947 11.442 -35.671 1.00 94.62 263 LEU A N 1
ATOM 2033 C CA . LEU A 1 263 ? 25.432 11.444 -37.051 1.00 94.62 263 LEU A CA 1
ATOM 2034 C C . LEU A 1 263 ? 24.660 12.731 -37.375 1.00 94.62 263 LEU A C 1
ATOM 2036 O O . LEU A 1 263 ? 24.949 13.389 -38.374 1.00 94.62 263 LEU A O 1
ATOM 2040 N N . HIS A 1 264 ? 23.683 13.097 -36.537 1.00 94.94 264 HIS A N 1
ATOM 2041 C CA . HIS A 1 264 ? 22.883 14.309 -36.755 1.00 94.94 264 HIS A CA 1
ATOM 2042 C C . HIS A 1 264 ? 23.724 15.579 -36.617 1.00 94.94 264 HIS A C 1
ATOM 2044 O O . HIS A 1 264 ? 23.498 16.536 -37.353 1.00 94.94 264 HIS A O 1
ATOM 2050 N N . GLN A 1 265 ? 24.725 15.577 -35.731 1.00 91.25 265 GLN A N 1
ATOM 2051 C CA . GLN A 1 265 ? 25.647 16.700 -35.577 1.00 91.25 265 GLN A CA 1
ATOM 2052 C C . GLN A 1 265 ? 26.539 16.847 -36.816 1.00 91.25 265 GLN A C 1
ATOM 2054 O O . GLN A 1 265 ? 26.619 17.938 -37.372 1.00 91.25 265 GLN A O 1
ATOM 2059 N N . ALA A 1 266 ? 27.102 15.749 -37.329 1.00 90.69 266 ALA A N 1
ATOM 2060 C CA . ALA A 1 266 ? 27.861 15.756 -38.578 1.00 90.69 266 ALA A CA 1
ATOM 2061 C C . ALA A 1 266 ? 27.043 16.272 -39.774 1.00 90.69 266 ALA A C 1
ATOM 2063 O O . ALA A 1 266 ? 27.603 16.916 -40.656 1.00 90.69 266 ALA A O 1
ATOM 2064 N N . GLY A 1 267 ? 25.727 16.025 -39.799 1.00 91.50 267 GLY A N 1
ATOM 2065 C CA . GLY A 1 267 ? 24.819 16.618 -40.785 1.00 91.50 267 GLY A CA 1
ATOM 2066 C C . GLY A 1 267 ? 24.800 18.150 -40.732 1.00 91.50 267 GLY A C 1
ATOM 2067 O O . GLY A 1 267 ? 24.891 18.794 -41.771 1.00 91.50 267 GLY A O 1
ATOM 2068 N N . ILE A 1 268 ? 24.778 18.736 -39.530 1.00 91.88 268 ILE A N 1
ATOM 2069 C CA . ILE A 1 268 ? 24.860 20.194 -39.334 1.00 91.88 268 ILE A CA 1
ATOM 2070 C C . ILE A 1 268 ? 26.237 20.717 -39.770 1.00 91.88 268 ILE A C 1
ATOM 2072 O O . ILE A 1 268 ? 26.312 21.692 -40.511 1.00 91.88 268 ILE A O 1
ATOM 2076 N N . ASN A 1 269 ? 27.325 20.043 -39.382 1.00 85.31 269 ASN A N 1
ATOM 2077 C CA . ASN A 1 269 ? 28.676 20.434 -39.800 1.00 85.31 269 ASN A CA 1
ATOM 2078 C C . ASN A 1 269 ? 28.842 20.356 -41.337 1.00 85.31 269 ASN A C 1
ATOM 2080 O O . ASN A 1 269 ? 29.522 21.195 -41.923 1.00 85.31 269 ASN A O 1
ATOM 2084 N N . ALA A 1 270 ? 28.163 19.415 -42.009 1.00 87.62 270 ALA A N 1
ATOM 2085 C CA . ALA A 1 270 ? 28.106 19.333 -43.471 1.00 87.62 270 ALA A CA 1
ATOM 2086 C C . ALA A 1 270 ? 27.338 20.512 -44.103 1.00 87.62 270 ALA A C 1
ATOM 2088 O O . ALA A 1 270 ? 27.824 21.116 -45.058 1.00 87.62 270 ALA A O 1
ATOM 2089 N N . GLU A 1 271 ? 26.173 20.881 -43.552 1.00 90.25 271 GLU A N 1
ATOM 2090 C CA . GLU A 1 271 ? 25.419 22.085 -43.955 1.00 90.25 271 GLU A CA 1
ATOM 2091 C C . GLU A 1 271 ? 26.248 23.373 -43.770 1.00 90.25 271 GLU A C 1
ATOM 2093 O O . GLU A 1 271 ? 26.106 24.320 -44.543 1.00 90.25 271 GLU A O 1
ATOM 2098 N N . GLN A 1 272 ? 27.148 23.390 -42.781 1.00 88.00 272 GLN A N 1
ATOM 2099 C CA . GLN A 1 272 ? 28.064 24.495 -42.468 1.00 88.00 272 GLN A CA 1
ATOM 2100 C C . GLN A 1 272 ? 29.413 24.435 -43.216 1.00 88.00 272 GLN A C 1
ATOM 2102 O O . GLN A 1 272 ? 30.240 25.325 -43.037 1.00 88.00 272 GLN A O 1
ATOM 2107 N N . GLN A 1 273 ? 29.633 23.431 -44.078 1.00 84.00 273 GLN A N 1
ATOM 2108 C CA . GLN A 1 273 ? 30.882 23.191 -44.829 1.00 84.00 273 GLN A CA 1
ATOM 2109 C C . GLN A 1 273 ? 32.128 22.898 -43.959 1.00 84.00 273 GLN A C 1
ATOM 2111 O O . GLN A 1 273 ? 33.264 22.945 -44.435 1.00 84.00 273 GLN A O 1
ATOM 2116 N N . GLU A 1 274 ? 31.938 22.517 -42.695 1.00 78.81 274 GLU A N 1
ATOM 2117 C CA . GLU A 1 274 ? 32.994 22.192 -41.728 1.00 78.81 274 GLU A CA 1
ATOM 2118 C C . GLU A 1 274 ? 33.508 20.749 -41.914 1.00 78.81 274 GLU A C 1
ATOM 2120 O O . GLU A 1 274 ? 33.398 19.902 -41.027 1.00 78.81 274 GLU A O 1
ATOM 2125 N N . MET A 1 275 ? 34.065 20.448 -43.093 1.00 75.25 275 MET A N 1
ATOM 2126 C CA . MET A 1 275 ? 34.404 19.081 -43.538 1.00 75.25 275 MET A CA 1
ATOM 2127 C C . MET A 1 275 ? 35.276 18.281 -42.550 1.00 75.25 275 MET A C 1
ATOM 2129 O O . MET A 1 275 ? 35.094 17.072 -42.399 1.00 75.25 275 MET A O 1
ATOM 2133 N N . SER A 1 276 ? 36.212 18.936 -41.857 1.00 76.75 276 SER A N 1
ATOM 2134 C CA . SER A 1 276 ? 37.086 18.302 -40.860 1.00 76.75 276 SER A CA 1
ATOM 2135 C C . SER A 1 276 ? 36.329 17.873 -39.599 1.00 76.75 276 SER A C 1
ATOM 2137 O O . SER A 1 276 ? 36.518 16.755 -39.118 1.00 76.75 276 SER A O 1
ATOM 2139 N N . GLU A 1 277 ? 35.434 18.723 -39.092 1.00 79.25 277 GLU A N 1
ATOM 2140 C CA . GLU A 1 277 ? 34.578 18.405 -37.947 1.00 79.25 277 GLU A CA 1
ATOM 2141 C C . GLU A 1 277 ? 33.509 17.378 -38.345 1.00 79.25 277 GLU A C 1
ATOM 2143 O O . GLU A 1 277 ? 33.310 16.395 -37.636 1.00 79.25 277 GLU A O 1
ATOM 2148 N N . GLN A 1 278 ? 32.905 17.508 -39.531 1.00 85.44 278 GLN A N 1
ATOM 2149 C CA . GLN A 1 278 ? 32.006 16.501 -40.104 1.00 85.44 278 GLN A CA 1
ATOM 2150 C C . GLN A 1 278 ? 32.661 15.108 -40.139 1.00 85.44 278 GLN A C 1
ATOM 2152 O O . GLN A 1 278 ? 32.056 14.132 -39.688 1.00 85.44 278 GLN A O 1
ATOM 2157 N N . LEU A 1 279 ? 33.895 14.993 -40.647 1.00 85.06 279 LEU A N 1
ATOM 2158 C CA . LEU A 1 279 ? 34.605 13.713 -40.718 1.00 85.06 279 LEU A CA 1
ATOM 2159 C C . LEU A 1 279 ? 34.994 13.183 -39.329 1.00 85.06 279 LEU A C 1
ATOM 2161 O O . LEU A 1 279 ? 34.869 11.982 -39.085 1.00 85.06 279 LEU A O 1
ATOM 2165 N N . SER A 1 280 ? 35.406 14.064 -38.413 1.00 83.25 280 SER A N 1
ATOM 2166 C CA . SER A 1 280 ? 35.675 13.738 -37.004 1.00 83.25 280 SER A CA 1
ATOM 2167 C C . SER A 1 280 ? 34.437 13.132 -36.325 1.00 83.25 280 SER A C 1
ATOM 2169 O O . SER A 1 280 ? 34.482 12.016 -35.795 1.00 83.25 280 SER A O 1
ATOM 2171 N N . ARG A 1 281 ? 33.287 13.810 -36.447 1.00 84.38 281 ARG A N 1
ATOM 2172 C CA . ARG A 1 281 ? 31.983 13.368 -35.927 1.00 84.38 281 ARG A CA 1
ATOM 2173 C C . ARG A 1 281 ? 31.543 12.040 -36.537 1.00 84.38 281 ARG A C 1
ATOM 2175 O O . ARG A 1 281 ? 31.128 11.150 -35.798 1.00 84.38 281 ARG A O 1
ATOM 2182 N N . LEU A 1 282 ? 31.680 11.864 -37.854 1.00 90.06 282 LEU A N 1
ATOM 2183 C CA . LEU A 1 282 ? 31.358 10.601 -38.532 1.00 90.06 282 LEU A CA 1
ATOM 2184 C C . LEU A 1 282 ? 32.310 9.457 -38.145 1.00 90.06 282 LEU A C 1
ATOM 2186 O O . LEU A 1 282 ? 31.875 8.309 -38.095 1.00 90.06 282 LEU A O 1
ATOM 2190 N N . GLY A 1 283 ? 33.578 9.746 -37.845 1.00 88.31 283 GLY A N 1
ATOM 2191 C CA . GLY A 1 283 ? 34.547 8.757 -37.366 1.00 88.31 283 GLY A CA 1
ATOM 2192 C C . GLY A 1 283 ? 34.197 8.213 -35.980 1.00 88.31 283 GLY A C 1
ATOM 2193 O O . GLY A 1 283 ? 34.172 6.996 -35.781 1.00 88.31 283 GLY A O 1
ATOM 2194 N N . GLU A 1 284 ? 33.849 9.093 -35.038 1.00 89.19 284 GLU A N 1
ATOM 2195 C CA . GLU A 1 284 ? 33.373 8.669 -33.715 1.00 89.19 284 GLU A CA 1
ATOM 2196 C C . GLU A 1 284 ? 31.992 7.997 -33.804 1.00 89.19 284 GLU A C 1
ATOM 2198 O O . GLU A 1 284 ? 31.775 6.961 -33.174 1.00 89.19 284 GLU A O 1
ATOM 2203 N N . ALA A 1 285 ? 31.086 8.499 -34.654 1.00 91.75 285 ALA A N 1
ATOM 2204 C CA . ALA A 1 285 ? 29.808 7.843 -34.941 1.00 91.75 285 ALA A CA 1
ATOM 2205 C C . ALA A 1 285 ? 30.007 6.408 -35.460 1.00 91.75 285 ALA A C 1
ATOM 2207 O O . ALA A 1 285 ? 29.325 5.490 -35.002 1.00 91.75 285 ALA A O 1
ATOM 2208 N N . LEU A 1 286 ? 30.961 6.188 -36.375 1.00 93.94 286 LEU A N 1
ATOM 2209 C CA . LEU A 1 286 ? 31.280 4.861 -36.904 1.00 93.94 286 LEU A CA 1
ATOM 2210 C C . LEU A 1 286 ? 31.797 3.939 -35.794 1.00 93.94 286 LEU A C 1
ATOM 2212 O O . LEU A 1 286 ? 31.236 2.862 -35.593 1.00 93.94 286 LEU A O 1
ATOM 2216 N N . LYS A 1 287 ? 32.786 4.387 -35.013 1.00 94.25 287 LYS A N 1
ATOM 2217 C CA . LYS A 1 287 ? 33.330 3.658 -33.854 1.00 94.25 287 LYS A CA 1
ATOM 2218 C C . LYS A 1 287 ? 32.239 3.255 -32.853 1.00 94.25 287 LYS A C 1
ATOM 2220 O O . LYS A 1 287 ? 32.194 2.099 -32.429 1.00 94.25 287 LYS A O 1
ATOM 2225 N N . LEU A 1 288 ? 31.327 4.167 -32.520 1.00 92.69 288 LEU A N 1
ATOM 2226 C CA . LEU A 1 288 ? 30.189 3.888 -31.639 1.00 92.69 288 LEU A CA 1
ATOM 2227 C C . LEU A 1 288 ? 29.179 2.923 -32.289 1.00 92.69 288 LEU A C 1
ATOM 2229 O O . LEU A 1 288 ? 28.685 2.016 -31.618 1.00 92.69 288 LEU A O 1
ATOM 2233 N N . SER A 1 289 ? 28.927 3.030 -33.599 1.00 94.25 289 SER A N 1
ATOM 2234 C CA . SER A 1 289 ? 28.051 2.102 -34.333 1.00 94.25 289 SER A CA 1
ATOM 2235 C C . SER A 1 289 ? 28.608 0.672 -34.382 1.00 94.25 289 SER A C 1
ATOM 2237 O O . SER A 1 289 ? 27.865 -0.283 -34.150 1.00 94.25 289 SER A O 1
ATOM 2239 N N . GLU A 1 290 ? 29.926 0.504 -34.555 1.00 93.81 290 GLU A N 1
ATOM 2240 C CA . GLU A 1 290 ? 30.601 -0.795 -34.448 1.00 93.81 290 GLU A CA 1
ATOM 2241 C C . GLU A 1 290 ? 30.548 -1.366 -33.026 1.00 93.81 290 GLU A C 1
ATOM 2243 O O . GLU A 1 290 ? 30.644 -2.580 -32.837 1.00 93.81 290 GLU A O 1
ATOM 2248 N N . MET A 1 291 ? 30.472 -0.516 -31.999 1.00 94.25 291 MET A N 1
ATOM 2249 C CA . MET A 1 291 ? 30.269 -0.959 -30.618 1.00 94.25 291 MET A CA 1
ATOM 2250 C C . MET A 1 291 ? 28.820 -1.395 -30.393 1.00 94.25 291 MET A C 1
ATOM 2252 O O . MET A 1 291 ? 28.606 -2.491 -29.882 1.00 94.25 291 MET A O 1
ATOM 2256 N N . ALA A 1 292 ? 27.836 -0.625 -30.864 1.00 94.38 292 ALA A N 1
ATOM 2257 C CA . ALA A 1 292 ? 26.418 -0.982 -30.803 1.00 94.38 292 ALA A CA 1
ATOM 2258 C C . ALA A 1 292 ? 26.116 -2.318 -31.513 1.00 94.38 292 ALA A C 1
ATOM 2260 O O . ALA A 1 292 ? 25.473 -3.201 -30.940 1.00 94.38 292 ALA A O 1
ATOM 2261 N N . ALA A 1 293 ? 26.656 -2.514 -32.720 1.00 92.19 293 ALA A N 1
ATOM 2262 C CA . ALA A 1 293 ? 26.456 -3.711 -33.543 1.00 92.19 293 ALA A CA 1
ATOM 2263 C C . ALA A 1 293 ? 27.050 -5.011 -32.954 1.00 92.19 293 ALA A C 1
ATOM 2265 O O . ALA A 1 293 ? 26.744 -6.097 -33.441 1.00 92.19 293 ALA A O 1
ATOM 2266 N N . LYS A 1 294 ? 27.877 -4.937 -31.899 1.00 92.88 294 LYS A N 1
ATOM 2267 C CA . LYS A 1 294 ? 28.357 -6.120 -31.150 1.00 92.88 294 LYS A CA 1
ATOM 2268 C C . LYS A 1 294 ? 27.323 -6.653 -30.151 1.00 92.88 294 LYS A C 1
ATOM 2270 O O . LYS A 1 294 ? 27.471 -7.781 -29.684 1.00 92.88 294 LYS A O 1
ATOM 2275 N N . TYR A 1 295 ? 26.304 -5.856 -29.821 1.00 93.25 295 TYR A N 1
ATOM 2276 C CA . TYR A 1 295 ? 25.288 -6.183 -28.817 1.00 93.25 295 TYR A CA 1
ATOM 2277 C C . TYR A 1 295 ? 23.857 -6.202 -29.372 1.00 93.25 295 TYR A C 1
ATOM 2279 O O . TYR A 1 295 ? 23.052 -7.006 -28.906 1.00 93.25 295 TYR A O 1
ATOM 2287 N N . LEU A 1 296 ? 23.537 -5.345 -30.349 1.00 91.44 296 LEU A N 1
ATOM 2288 C CA . LEU A 1 296 ? 22.199 -5.249 -30.941 1.00 91.44 296 LEU A CA 1
ATOM 2289 C C . LEU A 1 296 ? 21.911 -6.359 -31.972 1.00 91.44 296 LEU A C 1
ATOM 2291 O O . LEU A 1 296 ? 22.790 -6.702 -32.765 1.00 91.44 296 LEU A O 1
ATOM 2295 N N . PRO A 1 297 ? 20.660 -6.858 -32.056 1.00 87.00 297 PRO A N 1
ATOM 2296 C CA . PRO A 1 297 ? 20.184 -7.616 -33.212 1.00 87.00 297 PRO A CA 1
ATOM 2297 C C . PRO A 1 297 ? 20.249 -6.778 -34.497 1.00 87.00 297 PRO A C 1
ATOM 2299 O O . PRO A 1 297 ? 19.961 -5.582 -34.477 1.00 87.00 297 PRO A O 1
ATOM 2302 N N . SER A 1 298 ? 20.538 -7.414 -35.634 1.00 78.75 298 SER A N 1
ATOM 2303 C CA . SER A 1 298 ? 20.848 -6.754 -36.918 1.00 78.75 298 SER A CA 1
ATOM 2304 C C . SER A 1 298 ? 19.749 -5.865 -37.525 1.00 78.75 298 SER A C 1
ATOM 2306 O O . SER A 1 298 ? 20.036 -5.111 -38.451 1.00 78.75 298 SER A O 1
ATOM 2308 N N . GLY A 1 299 ? 18.507 -5.933 -37.031 1.00 81.06 299 GLY A N 1
ATOM 2309 C CA . GLY A 1 299 ? 17.415 -5.034 -37.428 1.00 81.06 299 GLY A CA 1
ATOM 2310 C C . GLY A 1 299 ? 17.274 -3.768 -36.568 1.00 81.06 299 GLY A C 1
ATOM 2311 O O . GLY A 1 299 ? 16.653 -2.801 -37.006 1.00 81.06 299 GLY A O 1
ATOM 2312 N N . CYS A 1 300 ? 17.846 -3.742 -35.360 1.00 87.88 300 CYS A N 1
ATOM 2313 C CA . CYS A 1 300 ? 17.665 -2.647 -34.407 1.00 87.88 300 CYS A CA 1
ATOM 2314 C C . CYS A 1 300 ? 18.544 -1.442 -34.785 1.00 87.88 300 CYS A C 1
ATOM 2316 O O . CYS A 1 300 ? 19.751 -1.591 -34.966 1.00 87.88 300 CYS A O 1
ATOM 2318 N N . LEU A 1 301 ? 17.943 -0.249 -34.904 1.00 89.19 301 LEU A N 1
ATOM 2319 C CA . LEU A 1 301 ? 18.587 0.997 -35.377 1.00 89.19 301 LEU A CA 1
ATOM 2320 C C . LEU A 1 301 ? 19.262 0.884 -36.767 1.00 89.19 301 LEU A C 1
ATOM 2322 O O . LEU A 1 301 ? 20.072 1.730 -37.149 1.00 89.19 301 LEU A O 1
ATOM 2326 N N . ALA A 1 302 ? 18.942 -0.160 -37.541 1.00 88.06 302 ALA A N 1
ATOM 2327 C CA . ALA A 1 302 ? 19.713 -0.550 -38.720 1.00 88.06 302 ALA A CA 1
ATOM 2328 C C . ALA A 1 302 ? 19.755 0.526 -39.818 1.00 88.06 302 ALA A C 1
ATOM 2330 O O . ALA A 1 302 ? 20.773 0.671 -40.487 1.00 88.06 302 ALA A O 1
ATOM 2331 N N . GLU A 1 303 ? 18.688 1.303 -40.003 1.00 90.19 303 GLU A N 1
ATOM 2332 C CA . GLU A 1 303 ? 18.652 2.423 -40.952 1.00 90.19 303 GLU A CA 1
ATOM 2333 C C . GLU A 1 303 ? 19.707 3.485 -40.603 1.00 90.19 303 GLU A C 1
ATOM 2335 O O . GLU A 1 303 ? 20.524 3.863 -41.445 1.00 90.19 303 GLU A O 1
ATOM 2340 N N . GLN A 1 304 ? 19.740 3.910 -39.340 1.00 92.50 304 GLN A N 1
ATOM 2341 C CA . GLN A 1 304 ? 20.612 4.976 -38.859 1.00 92.50 304 GLN A CA 1
ATOM 2342 C C . GLN A 1 304 ? 22.078 4.523 -38.825 1.00 92.50 304 GLN A C 1
ATOM 2344 O O . GLN A 1 304 ? 22.952 5.251 -39.296 1.00 92.50 304 GLN A O 1
ATOM 2349 N N . LEU A 1 305 ? 22.354 3.302 -38.349 1.00 90.62 305 LEU A N 1
ATOM 2350 C CA . LEU A 1 305 ? 23.718 2.757 -38.311 1.00 90.62 305 LEU A CA 1
ATOM 2351 C C . LEU A 1 305 ? 24.279 2.514 -39.729 1.00 90.62 305 LEU A C 1
ATOM 2353 O O . LEU A 1 305 ? 25.437 2.834 -39.996 1.00 90.62 305 LEU A O 1
ATOM 2357 N N . ASN A 1 306 ? 23.456 2.056 -40.682 1.00 91.50 306 ASN A N 1
ATOM 2358 C CA . ASN A 1 306 ? 23.867 1.982 -42.091 1.00 91.50 306 ASN A CA 1
ATOM 2359 C C . ASN A 1 306 ? 24.060 3.371 -42.729 1.00 91.50 306 ASN A C 1
ATOM 2361 O O . ASN A 1 306 ? 24.868 3.509 -43.649 1.00 91.50 306 ASN A O 1
ATOM 2365 N N . SER A 1 307 ? 23.344 4.402 -42.264 1.00 91.81 307 SER A N 1
ATOM 2366 C CA . SER A 1 307 ? 23.556 5.784 -42.716 1.00 91.81 307 SER A CA 1
ATOM 2367 C C . SER A 1 307 ? 24.929 6.311 -42.289 1.00 91.81 307 SER A C 1
ATOM 2369 O O . SER A 1 307 ? 25.640 6.871 -43.120 1.00 91.81 307 SER A O 1
ATOM 2371 N N . ILE A 1 308 ? 25.353 6.043 -41.044 1.00 92.69 308 ILE A N 1
ATOM 2372 C CA . ILE A 1 308 ? 26.699 6.382 -40.542 1.00 92.69 308 ILE A CA 1
ATOM 2373 C C . ILE A 1 308 ? 27.780 5.804 -41.457 1.00 92.69 308 ILE A C 1
ATOM 2375 O O . ILE A 1 308 ? 28.632 6.550 -41.934 1.00 92.69 308 ILE A O 1
ATOM 2379 N N . GLN A 1 309 ? 27.715 4.503 -41.762 1.00 90.62 309 GLN A N 1
ATOM 2380 C CA . GLN A 1 309 ? 28.696 3.857 -42.637 1.00 90.62 309 GLN A CA 1
ATOM 2381 C C . GLN A 1 309 ? 28.749 4.516 -44.024 1.00 90.62 309 GLN A C 1
ATOM 2383 O O . GLN A 1 309 ? 29.837 4.781 -44.530 1.00 90.62 309 GLN A O 1
ATOM 2388 N N . LYS A 1 310 ? 27.593 4.818 -44.631 1.00 91.69 310 LYS A N 1
ATOM 2389 C CA . LYS A 1 310 ? 27.517 5.467 -45.952 1.00 91.69 310 LYS A CA 1
ATOM 2390 C C . LYS A 1 310 ? 28.076 6.891 -45.929 1.00 91.69 310 LYS A C 1
ATOM 2392 O O . LYS A 1 310 ? 28.888 7.232 -46.785 1.00 91.69 310 LYS A O 1
ATOM 2397 N N . MET A 1 311 ? 27.661 7.706 -44.959 1.00 88.88 311 MET A N 1
ATOM 2398 C CA . MET A 1 311 ? 28.083 9.104 -44.842 1.00 88.88 311 MET A CA 1
ATOM 2399 C C . MET A 1 311 ? 29.566 9.219 -44.486 1.00 88.88 311 MET A C 1
ATOM 2401 O O . MET A 1 311 ? 30.257 10.034 -45.090 1.00 88.88 311 MET A O 1
ATOM 2405 N N . TYR A 1 312 ? 30.080 8.364 -43.591 1.00 89.62 312 TYR A N 1
ATOM 2406 C CA . TYR A 1 312 ? 31.516 8.275 -43.327 1.00 89.62 312 TYR A CA 1
ATOM 2407 C C . TYR A 1 312 ? 32.285 7.879 -44.587 1.00 89.62 312 TYR A C 1
ATOM 2409 O O . TYR A 1 312 ? 33.262 8.536 -44.917 1.00 89.62 312 TYR A O 1
ATOM 2417 N N . THR A 1 313 ? 31.848 6.860 -45.336 1.00 88.75 313 THR A N 1
ATOM 2418 C CA . THR A 1 313 ? 32.537 6.450 -46.572 1.00 88.75 313 THR A CA 1
ATOM 2419 C C . THR A 1 313 ? 32.519 7.543 -47.649 1.00 88.75 313 THR A C 1
ATOM 2421 O O . THR A 1 313 ? 33.502 7.668 -48.374 1.00 88.75 313 THR A O 1
ATOM 2424 N N . ALA A 1 314 ? 31.461 8.356 -47.740 1.00 84.50 314 ALA A N 1
ATOM 2425 C CA . ALA A 1 314 ? 31.414 9.517 -48.632 1.00 84.50 314 ALA A CA 1
ATOM 2426 C C . ALA A 1 314 ? 32.385 10.623 -48.181 1.00 84.50 314 ALA A C 1
ATOM 2428 O O . ALA A 1 314 ? 33.363 10.883 -48.875 1.00 84.50 314 ALA A O 1
ATOM 2429 N N . ALA A 1 315 ? 32.200 11.174 -46.975 1.00 81.31 315 ALA A N 1
ATOM 2430 C CA . ALA A 1 315 ? 33.052 12.242 -46.441 1.00 81.31 315 ALA A CA 1
ATOM 2431 C C . ALA A 1 315 ? 34.533 11.828 -46.353 1.00 81.31 315 ALA A C 1
ATOM 2433 O O . ALA A 1 315 ? 35.429 12.636 -46.589 1.00 81.31 315 ALA A O 1
ATOM 2434 N N . LYS A 1 316 ? 34.804 10.547 -46.068 1.00 81.12 316 LYS A N 1
ATOM 2435 C CA . LYS A 1 316 ? 36.152 9.985 -46.127 1.00 81.12 316 LYS A CA 1
ATOM 2436 C C . LYS A 1 316 ? 36.685 9.925 -47.554 1.00 81.12 316 LYS A C 1
ATOM 2438 O O . LYS A 1 316 ? 37.833 10.281 -47.743 1.00 81.12 316 LYS A O 1
ATOM 2443 N N . LYS A 1 317 ? 35.907 9.516 -48.559 1.00 76.50 317 LYS A N 1
ATOM 2444 C CA . LYS A 1 317 ? 36.373 9.521 -49.958 1.00 76.50 317 LYS A CA 1
ATOM 2445 C C . LYS A 1 317 ? 36.734 10.936 -50.427 1.00 76.50 317 LYS A C 1
ATOM 2447 O O . LYS A 1 317 ? 37.733 11.103 -51.122 1.00 76.50 317 LYS A O 1
ATOM 2452 N N . ASP A 1 318 ? 35.952 11.929 -50.014 1.00 63.62 318 ASP A N 1
ATOM 2453 C CA . ASP A 1 318 ? 36.182 13.333 -50.358 1.00 63.62 318 ASP A CA 1
ATOM 2454 C C . ASP A 1 318 ? 37.431 13.895 -49.636 1.00 63.62 318 ASP A C 1
ATOM 2456 O O . ASP A 1 318 ? 38.199 14.657 -50.222 1.00 63.62 318 ASP A O 1
ATOM 2460 N N . ASN A 1 319 ? 37.707 13.446 -48.403 1.00 57.47 319 ASN A N 1
ATOM 2461 C CA . ASN A 1 319 ? 38.905 13.811 -47.633 1.00 57.47 319 ASN A CA 1
ATOM 2462 C C . ASN A 1 319 ? 40.171 12.998 -47.986 1.00 57.47 319 ASN A C 1
ATOM 2464 O O . ASN A 1 319 ? 41.273 13.538 -47.950 1.00 57.47 319 ASN A O 1
ATOM 2468 N N . ASP A 1 320 ? 40.057 11.718 -48.340 1.00 52.16 320 ASP A N 1
ATOM 2469 C CA . ASP A 1 320 ? 41.178 10.842 -48.730 1.00 52.16 320 ASP A CA 1
ATOM 2470 C C . ASP A 1 320 ? 41.790 11.278 -50.077 1.00 52.16 320 ASP A C 1
ATOM 2472 O O . ASP A 1 320 ? 42.935 10.944 -50.377 1.00 52.16 320 ASP A O 1
ATOM 2476 N N . PHE A 1 321 ? 41.065 12.082 -50.868 1.00 50.34 321 PHE A N 1
ATOM 2477 C CA . PHE A 1 321 ? 41.614 12.809 -52.019 1.00 50.34 321 PHE A CA 1
ATOM 2478 C C . PHE A 1 321 ? 42.591 13.934 -51.607 1.00 50.34 321 PHE A C 1
ATOM 2480 O O . PHE A 1 321 ? 43.371 14.406 -52.431 1.00 50.34 321 PHE A O 1
ATOM 2487 N N . ILE A 1 322 ? 42.568 14.353 -50.336 1.00 46.47 322 ILE A N 1
ATOM 2488 C CA . ILE A 1 322 ? 43.408 15.414 -49.756 1.00 46.47 322 ILE A CA 1
ATOM 2489 C C . ILE A 1 322 ? 44.464 14.832 -48.795 1.00 46.47 322 ILE A C 1
ATOM 2491 O O . ILE A 1 322 ? 45.595 15.316 -48.773 1.00 46.47 322 ILE A O 1
ATOM 2495 N N . ILE A 1 323 ? 44.136 13.793 -48.014 1.00 39.66 323 ILE A N 1
ATOM 2496 C CA . ILE A 1 323 ? 45.017 13.225 -46.974 1.00 39.66 323 ILE A CA 1
ATOM 2497 C C . ILE A 1 323 ? 45.137 11.700 -47.128 1.00 39.66 323 ILE A C 1
ATOM 2499 O O . ILE A 1 323 ? 44.449 10.929 -46.463 1.00 39.66 323 ILE A O 1
ATOM 2503 N N . CYS A 1 324 ? 46.056 11.255 -47.989 1.00 33.12 324 CYS A N 1
ATOM 2504 C CA . CYS A 1 324 ? 46.329 9.835 -48.227 1.00 33.12 324 CYS A CA 1
ATOM 2505 C C . CYS A 1 324 ? 47.671 9.391 -47.612 1.00 33.12 324 CYS A C 1
ATOM 2507 O O . CYS A 1 324 ? 48.710 9.429 -48.275 1.00 33.12 324 CYS A O 1
ATOM 2509 N N . SER A 1 325 ? 47.660 8.921 -46.357 1.00 29.23 325 SER A N 1
ATOM 2510 C CA . SER A 1 325 ? 48.780 8.142 -45.801 1.00 29.23 325 SER A CA 1
ATOM 2511 C C . SER A 1 325 ? 48.396 7.175 -44.664 1.00 29.23 325 SER A C 1
ATOM 2513 O O . SER A 1 325 ? 48.027 7.568 -43.564 1.00 29.23 325 SER A O 1
ATOM 2515 N N . GLN A 1 326 ? 48.632 5.884 -44.941 1.00 28.91 326 GLN A N 1
ATOM 2516 C CA . GLN A 1 326 ? 48.800 4.761 -43.997 1.00 28.91 326 GLN A CA 1
ATOM 2517 C C . GLN A 1 326 ? 47.573 4.286 -43.185 1.00 28.91 326 GLN A C 1
ATOM 2519 O O . GLN A 1 326 ? 46.560 4.962 -43.039 1.00 28.91 326 GLN A O 1
ATOM 2524 N N . ALA A 1 327 ? 47.628 3.018 -42.756 1.00 26.08 327 ALA A N 1
ATOM 2525 C CA . ALA A 1 327 ? 46.449 2.230 -42.398 1.00 26.08 327 ALA A CA 1
ATOM 2526 C C . ALA A 1 327 ? 46.678 1.253 -41.228 1.00 26.08 327 ALA A C 1
ATOM 2528 O O . ALA A 1 327 ? 47.776 0.734 -41.066 1.00 26.08 327 ALA A O 1
ATOM 2529 N N . SER A 1 328 ? 45.582 0.988 -40.499 1.00 25.84 328 SER A N 1
ATOM 2530 C CA . SER A 1 328 ? 45.050 -0.323 -40.057 1.00 25.84 328 SER A CA 1
ATOM 2531 C C . SER A 1 328 ? 45.993 -1.440 -39.568 1.00 25.84 328 SER A C 1
ATOM 2533 O O . SER A 1 328 ? 46.913 -1.821 -40.277 1.00 25.84 328 SER A O 1
ATOM 2535 N N . TYR A 1 329 ? 45.633 -2.111 -38.458 1.00 25.28 329 TYR A N 1
ATOM 2536 C CA . TYR A 1 329 ? 45.182 -3.525 -38.479 1.00 25.28 329 TYR A CA 1
ATOM 2537 C C . TYR A 1 329 ? 44.577 -3.981 -37.122 1.00 25.28 329 TYR A C 1
ATOM 2539 O O . TYR A 1 329 ? 44.855 -3.409 -36.072 1.00 25.28 329 TYR A O 1
ATOM 2547 N N . GLN A 1 330 ? 43.727 -5.017 -37.158 1.00 24.39 330 GLN A N 1
ATOM 2548 C CA . GLN A 1 330 ? 43.145 -5.779 -36.023 1.00 24.39 330 GLN A CA 1
ATOM 2549 C C . GLN A 1 330 ? 43.560 -7.282 -36.175 1.00 24.39 330 GLN A C 1
ATOM 2551 O O . GLN A 1 330 ? 44.138 -7.616 -37.205 1.00 24.39 330 GLN A O 1
ATOM 2556 N N . TYR A 1 331 ? 43.366 -8.244 -35.245 1.00 26.17 331 TYR A N 1
ATOM 2557 C CA . TYR A 1 331 ? 42.090 -8.947 -34.932 1.00 26.17 331 TYR A CA 1
ATOM 2558 C C . TYR A 1 331 ? 42.201 -10.007 -33.780 1.00 26.17 331 TYR A C 1
ATOM 2560 O O . TYR A 1 331 ? 43.264 -10.190 -33.201 1.00 26.17 331 TYR A O 1
ATOM 2568 N N . LYS A 1 332 ? 41.066 -10.677 -33.469 1.00 26.11 332 LYS A N 1
ATOM 2569 C CA . LYS A 1 332 ? 40.693 -11.601 -32.339 1.00 26.11 332 LYS A CA 1
ATOM 2570 C C . LYS A 1 332 ? 41.438 -12.986 -32.330 1.00 26.11 332 LYS A C 1
ATOM 2572 O O . LYS A 1 332 ? 42.280 -13.166 -33.195 1.00 26.11 332 LYS A O 1
ATOM 2577 N N . PHE A 1 333 ? 41.219 -14.046 -31.503 1.00 23.78 333 PHE A N 1
ATOM 2578 C CA . PHE A 1 333 ? 40.156 -14.581 -30.577 1.00 23.78 333 PHE A CA 1
ATOM 2579 C C . PHE A 1 333 ? 40.739 -15.849 -29.805 1.00 23.78 333 PHE A C 1
ATOM 2581 O O . PHE A 1 333 ? 41.904 -16.129 -30.059 1.00 23.78 333 PHE A O 1
ATOM 2588 N N . THR A 1 334 ? 40.170 -16.707 -28.906 1.00 23.53 334 THR A N 1
ATOM 2589 C CA . THR A 1 334 ? 38.849 -16.982 -28.236 1.00 23.53 334 THR A CA 1
ATOM 2590 C C . THR A 1 334 ? 38.995 -17.840 -26.916 1.00 23.53 334 THR A C 1
ATOM 2592 O O . THR A 1 334 ? 40.102 -18.054 -26.440 1.00 23.53 334 THR A O 1
ATOM 2595 N N . MET A 1 335 ? 37.866 -18.327 -26.350 1.00 24.86 335 MET A N 1
ATOM 2596 C CA . MET A 1 335 ? 37.572 -19.297 -25.239 1.00 24.86 335 MET A CA 1
ATOM 2597 C C . MET A 1 335 ? 37.871 -20.813 -25.556 1.00 24.86 335 MET A C 1
ATOM 2599 O O . MET A 1 335 ? 38.477 -21.041 -26.595 1.00 24.86 335 MET A O 1
ATOM 2603 N N . GLN A 1 336 ? 37.500 -21.925 -24.846 1.00 27.31 336 GLN A N 1
ATOM 2604 C CA . GLN A 1 336 ? 36.657 -22.348 -23.659 1.00 27.31 336 GLN A CA 1
ATOM 2605 C C . GLN A 1 336 ? 37.098 -23.812 -23.195 1.00 27.31 336 GLN A C 1
ATOM 2607 O O . GLN A 1 336 ? 38.164 -24.202 -23.650 1.00 27.31 336 GLN A O 1
ATOM 2612 N N . CYS A 1 337 ? 36.495 -24.735 -22.381 1.00 24.62 337 CYS A N 1
ATOM 2613 C CA . CYS A 1 337 ? 35.237 -24.946 -21.593 1.00 24.62 337 CYS A CA 1
ATOM 2614 C C . CYS A 1 337 ? 35.303 -26.159 -20.573 1.00 24.62 337 CYS A C 1
ATOM 2616 O O . CYS A 1 337 ? 36.042 -27.093 -20.837 1.00 24.62 337 CYS A O 1
ATOM 2618 N N . ASN A 1 338 ? 34.469 -26.156 -19.499 1.00 24.50 338 ASN A N 1
ATOM 2619 C CA . ASN A 1 338 ? 33.629 -27.199 -18.784 1.00 24.50 338 ASN A CA 1
ATOM 2620 C C . ASN A 1 338 ? 33.938 -28.749 -18.727 1.00 24.50 338 ASN A C 1
ATOM 2622 O O . ASN A 1 338 ? 34.691 -29.243 -19.547 1.00 24.50 338 ASN A O 1
ATOM 2626 N N . ALA A 1 339 ? 33.245 -29.647 -17.961 1.00 23.17 339 ALA A N 1
ATOM 2627 C CA . ALA A 1 339 ? 32.717 -29.715 -16.554 1.00 23.17 339 ALA A CA 1
ATOM 2628 C C . ALA A 1 339 ? 31.871 -31.017 -16.219 1.00 23.17 339 ALA A C 1
ATOM 2630 O O . ALA A 1 339 ? 31.015 -31.378 -17.018 1.00 23.17 339 ALA A O 1
ATOM 2631 N N . MET A 1 340 ? 31.956 -31.577 -14.979 1.00 25.34 340 MET A N 1
ATOM 2632 C CA . MET A 1 340 ? 30.940 -32.423 -14.233 1.00 25.34 340 MET A CA 1
ATOM 263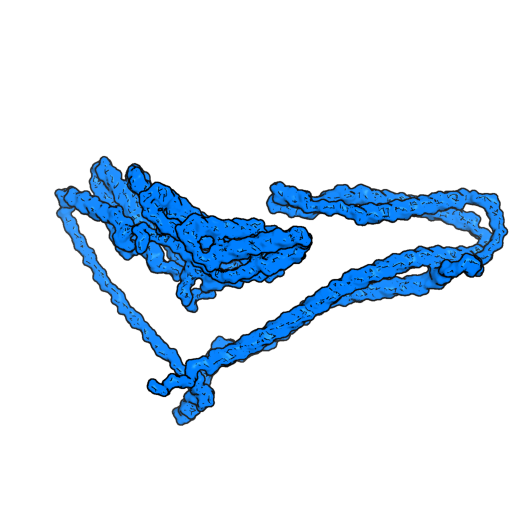3 C C . MET A 1 340 ? 30.534 -33.853 -14.775 1.00 25.34 340 MET A C 1
ATOM 2635 O O . MET A 1 340 ? 31.001 -34.208 -15.846 1.00 25.34 340 MET A O 1
ATOM 2639 N N . LYS A 1 341 ? 29.740 -34.779 -14.139 1.00 28.61 341 LYS A N 1
ATOM 2640 C CA . LYS A 1 341 ? 28.887 -34.861 -12.891 1.00 28.61 341 LYS A CA 1
ATOM 2641 C C . LYS A 1 341 ? 28.498 -36.325 -12.449 1.00 28.61 341 LYS A C 1
ATOM 2643 O O . LYS A 1 341 ? 28.426 -37.170 -13.323 1.00 28.61 341 LYS A O 1
ATOM 2648 N N . ALA A 1 342 ? 28.107 -36.527 -11.162 1.00 26.77 342 ALA A N 1
ATOM 2649 C CA . ALA A 1 342 ? 27.167 -37.520 -10.508 1.00 26.77 342 ALA A CA 1
ATOM 2650 C C . ALA A 1 342 ? 27.181 -39.053 -10.850 1.00 26.77 342 ALA A C 1
ATOM 2652 O O . ALA A 1 342 ? 27.465 -39.417 -11.977 1.00 26.77 342 ALA A O 1
ATOM 2653 N N . VAL A 1 343 ? 26.884 -40.071 -10.002 1.00 28.42 343 VAL A N 1
ATOM 2654 C CA . VAL A 1 343 ? 26.327 -40.306 -8.623 1.00 28.42 343 VAL A CA 1
ATOM 2655 C C . VAL A 1 343 ? 24.791 -40.465 -8.445 1.00 28.42 343 VAL A C 1
ATOM 2657 O O . VAL A 1 343 ? 24.089 -39.458 -8.368 1.00 28.42 343 VAL A O 1
ATOM 2660 N N . LYS A 1 344 ? 24.292 -41.713 -8.226 1.00 30.39 344 LYS A N 1
ATOM 2661 C CA . LYS A 1 344 ? 23.015 -42.056 -7.516 1.00 30.39 344 LYS A CA 1
ATOM 2662 C C . LYS A 1 344 ? 22.804 -43.589 -7.284 1.00 30.39 344 LYS A C 1
ATOM 2664 O O . LYS A 1 344 ? 22.462 -44.275 -8.240 1.00 30.39 344 LYS A O 1
ATOM 2669 N N . GLN A 1 345 ? 22.938 -44.153 -6.059 1.00 35.69 345 GLN A N 1
ATOM 2670 C CA . GLN A 1 345 ? 22.627 -45.601 -5.833 1.00 35.69 345 GLN A CA 1
ATOM 2671 C C . GLN A 1 345 ? 22.279 -46.104 -4.393 1.00 35.69 345 GLN A C 1
ATOM 2673 O O . GLN A 1 345 ? 22.059 -47.299 -4.206 1.00 35.69 345 GLN A O 1
ATOM 2678 N N . ASN A 1 346 ? 22.180 -45.255 -3.357 1.00 41.09 346 ASN A N 1
ATOM 2679 C CA . ASN A 1 346 ? 22.400 -45.704 -1.957 1.00 41.09 346 ASN A CA 1
ATOM 2680 C C . ASN A 1 346 ? 21.179 -46.179 -1.115 1.00 41.09 346 ASN A C 1
ATOM 2682 O O . ASN A 1 346 ? 21.332 -46.342 0.094 1.00 41.09 346 ASN A O 1
ATOM 2686 N N . CYS A 1 347 ? 19.979 -46.406 -1.669 1.00 36.09 347 CYS A N 1
ATOM 2687 C CA . CYS A 1 347 ? 18.786 -46.701 -0.836 1.00 36.09 347 CYS A CA 1
ATOM 2688 C C . CYS A 1 347 ? 18.524 -48.187 -0.509 1.00 36.09 347 CYS A C 1
ATOM 2690 O O . CYS A 1 347 ? 17.879 -48.459 0.497 1.00 36.09 347 CYS A O 1
ATOM 2692 N N . ILE A 1 348 ? 19.011 -49.148 -1.304 1.00 44.72 348 ILE A N 1
ATOM 2693 C CA . ILE A 1 348 ? 18.713 -50.586 -1.090 1.00 44.72 348 ILE A CA 1
ATOM 2694 C C . ILE A 1 348 ? 19.634 -51.215 -0.027 1.00 44.72 348 ILE A C 1
ATOM 2696 O O . ILE A 1 348 ? 19.231 -52.096 0.722 1.00 44.72 348 ILE A O 1
ATOM 2700 N N . LEU A 1 349 ? 20.881 -50.748 0.062 1.00 44.41 349 LEU A N 1
ATOM 2701 C CA . LEU A 1 349 ? 21.958 -51.409 0.812 1.00 44.41 349 LEU A CA 1
ATOM 2702 C C . LEU A 1 349 ? 21.746 -51.423 2.341 1.00 44.41 349 LEU A C 1
ATOM 2704 O O . LEU A 1 349 ? 22.211 -52.332 3.030 1.00 44.41 349 LEU A O 1
ATOM 2708 N N . ALA A 1 350 ? 21.010 -50.441 2.873 1.00 46.38 350 ALA A N 1
ATOM 2709 C CA . ALA A 1 350 ? 20.870 -50.215 4.310 1.00 46.38 350 ALA A CA 1
ATOM 2710 C C . ALA A 1 350 ? 20.081 -51.304 5.066 1.00 46.38 350 ALA A C 1
ATOM 2712 O O . ALA A 1 350 ? 20.269 -51.426 6.275 1.00 46.38 350 ALA A O 1
ATOM 2713 N N . SER A 1 351 ? 19.233 -52.087 4.388 1.00 43.78 351 SER A N 1
ATOM 2714 C CA . SER A 1 351 ? 18.480 -53.205 4.986 1.00 43.78 351 SER A CA 1
ATOM 2715 C C . SER A 1 351 ? 19.275 -54.514 5.053 1.00 43.78 351 SER A C 1
ATOM 2717 O O . SER A 1 351 ? 18.933 -55.393 5.835 1.00 43.78 351 SER A O 1
ATOM 2719 N N . LEU A 1 352 ? 20.350 -54.633 4.268 1.00 49.41 352 LEU A N 1
ATOM 2720 C CA . LEU A 1 352 ? 21.211 -55.822 4.186 1.00 49.41 352 LEU A CA 1
ATOM 2721 C C . LEU A 1 352 ? 22.477 -55.703 5.056 1.00 49.41 352 LEU A C 1
ATOM 2723 O O . LEU A 1 352 ? 23.367 -56.541 4.971 1.00 49.41 352 LEU A O 1
ATOM 2727 N N . ASN A 1 353 ? 22.591 -54.626 5.842 1.00 50.38 353 ASN A N 1
ATOM 2728 C CA . ASN A 1 353 ? 23.833 -54.170 6.478 1.00 50.38 353 ASN A CA 1
ATOM 2729 C C . ASN A 1 353 ? 25.014 -54.016 5.490 1.00 50.38 353 ASN A C 1
ATOM 2731 O O . ASN A 1 353 ? 26.175 -54.193 5.853 1.00 50.38 353 ASN A O 1
ATOM 2735 N N . LEU A 1 354 ? 24.730 -53.673 4.230 1.00 44.56 354 LEU A N 1
ATOM 2736 C CA . LEU A 1 354 ? 25.742 -53.460 3.194 1.00 44.56 354 LEU A CA 1
ATOM 27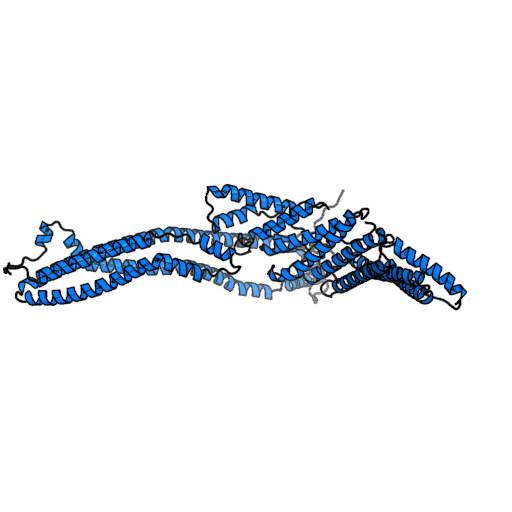37 C C . LEU A 1 354 ? 25.992 -51.955 2.960 1.00 44.56 354 LEU A C 1
ATOM 2739 O O . LEU A 1 354 ? 25.122 -51.127 3.242 1.00 44.56 354 LEU A O 1
ATOM 2743 N N . PRO A 1 355 ? 27.178 -51.563 2.458 1.00 40.72 355 PRO A N 1
ATOM 2744 C CA . PRO A 1 355 ? 28.400 -52.366 2.357 1.00 40.72 355 PRO A CA 1
ATOM 2745 C C . PRO A 1 355 ? 29.087 -52.632 3.712 1.00 40.72 355 PRO A C 1
ATOM 2747 O O . PRO A 1 355 ? 30.116 -53.290 3.717 1.00 40.72 355 PRO A O 1
ATOM 2750 N N . ALA A 1 356 ? 28.536 -52.183 4.853 1.00 51.31 356 ALA A N 1
ATOM 2751 C CA . ALA A 1 356 ? 29.192 -52.272 6.168 1.00 51.31 356 ALA A CA 1
ATOM 2752 C C . ALA A 1 356 ? 29.765 -53.667 6.490 1.00 51.31 356 ALA A C 1
ATOM 2754 O O . ALA A 1 356 ? 30.924 -53.775 6.867 1.00 51.31 356 ALA A O 1
ATOM 2755 N N . ALA A 1 357 ? 28.979 -54.727 6.274 1.00 53.22 357 ALA A N 1
ATOM 2756 C CA . ALA A 1 357 ? 29.374 -56.119 6.507 1.00 53.22 357 ALA A CA 1
ATOM 2757 C C . ALA A 1 357 ? 30.307 -56.728 5.432 1.00 53.22 357 ALA A C 1
ATOM 2759 O O . ALA A 1 357 ? 30.649 -57.903 5.524 1.00 53.22 357 ALA A O 1
ATOM 2760 N N . LEU A 1 358 ? 30.699 -55.961 4.407 1.00 50.88 358 LEU A N 1
ATOM 2761 C CA . LEU A 1 358 ? 31.770 -56.300 3.459 1.00 50.88 358 LEU A CA 1
ATOM 2762 C C . LEU A 1 358 ? 33.030 -55.465 3.731 1.00 50.88 358 LEU A C 1
ATOM 2764 O O . LEU A 1 358 ? 34.128 -56.016 3.708 1.00 50.88 358 LEU A O 1
ATOM 2768 N N . ASP A 1 359 ? 32.871 -54.172 4.043 1.00 48.41 359 ASP A N 1
ATOM 2769 C CA . ASP A 1 359 ? 33.964 -53.273 4.445 1.00 48.41 359 ASP A CA 1
ATOM 2770 C C . ASP A 1 359 ? 34.750 -53.884 5.633 1.00 48.41 359 ASP A C 1
ATOM 2772 O O . ASP A 1 359 ? 35.968 -54.071 5.567 1.00 48.41 359 ASP A O 1
ATOM 2776 N N . ASP A 1 360 ? 34.023 -54.293 6.681 1.00 50.19 360 ASP A N 1
ATOM 2777 C CA . ASP A 1 360 ? 34.544 -54.790 7.970 1.00 50.19 360 ASP A CA 1
ATOM 2778 C C . ASP A 1 360 ? 35.292 -56.142 7.868 1.00 50.19 360 ASP A C 1
ATOM 2780 O O . ASP A 1 360 ? 36.053 -56.517 8.756 1.00 50.19 360 ASP A O 1
ATOM 2784 N N . VAL A 1 361 ? 35.143 -56.865 6.748 1.00 51.19 361 VAL A N 1
ATOM 2785 C CA . VAL A 1 361 ? 35.875 -58.119 6.462 1.00 51.19 361 VAL A CA 1
ATOM 2786 C C . VAL A 1 361 ? 37.269 -57.847 5.872 1.00 51.19 361 VAL A C 1
ATOM 2788 O O . VAL A 1 361 ? 38.106 -58.747 5.817 1.00 51.19 361 VAL A O 1
ATOM 2791 N N . THR A 1 362 ? 37.549 -56.612 5.435 1.00 53.22 362 THR A N 1
ATOM 2792 C CA . THR A 1 362 ? 38.810 -56.250 4.755 1.00 53.22 362 THR A CA 1
ATOM 2793 C C . THR A 1 362 ? 39.645 -55.184 5.467 1.00 53.22 362 THR A C 1
ATOM 2795 O O . THR A 1 362 ? 40.837 -55.074 5.181 1.00 53.22 362 THR A O 1
ATOM 2798 N N . SER A 1 363 ? 39.083 -54.428 6.420 1.00 51.59 363 SER A N 1
ATOM 2799 C CA . SER A 1 363 ? 39.847 -53.490 7.257 1.00 51.59 363 SER A CA 1
ATOM 2800 C C . SER A 1 363 ? 39.172 -53.235 8.611 1.00 51.59 363 SER A C 1
ATOM 2802 O O . SER A 1 363 ? 38.416 -52.280 8.766 1.00 51.59 363 SER A O 1
ATOM 2804 N N . MET A 1 364 ? 39.505 -54.048 9.620 1.00 53.00 364 MET A N 1
ATOM 2805 C CA . MET A 1 364 ? 38.980 -53.890 10.991 1.00 53.00 364 MET A CA 1
ATOM 2806 C C . MET A 1 364 ? 39.464 -52.602 11.698 1.00 53.00 364 MET A C 1
ATOM 2808 O O . MET A 1 364 ? 38.930 -52.234 12.741 1.00 53.00 364 MET A O 1
ATOM 2812 N N . ASP A 1 365 ? 40.453 -51.900 11.129 1.00 51.62 365 ASP A N 1
ATOM 2813 C CA . ASP A 1 365 ? 41.020 -50.651 11.663 1.00 51.62 365 ASP A CA 1
ATOM 2814 C C . ASP A 1 365 ? 40.351 -49.369 11.120 1.00 51.62 365 ASP A C 1
ATOM 2816 O O . ASP A 1 365 ? 40.702 -48.267 11.553 1.00 51.62 365 ASP A O 1
ATOM 2820 N N . THR A 1 366 ? 39.408 -49.447 10.165 1.00 57.38 366 THR A N 1
ATOM 2821 C CA . THR A 1 366 ? 38.801 -48.240 9.566 1.00 57.38 366 THR A CA 1
ATOM 2822 C C . THR A 1 366 ? 37.272 -48.250 9.550 1.00 57.38 366 THR A C 1
ATOM 2824 O O . THR A 1 366 ? 36.622 -49.187 9.105 1.00 57.38 366 THR A O 1
ATOM 2827 N N . LEU A 1 367 ? 36.669 -47.151 10.026 1.00 52.56 367 LEU A N 1
ATOM 2828 C CA . LEU A 1 367 ? 35.215 -47.025 10.176 1.00 52.56 367 LEU A CA 1
ATOM 2829 C C . LEU A 1 367 ? 34.482 -47.185 8.819 1.00 52.56 367 LEU A C 1
ATOM 2831 O O . LEU A 1 367 ? 34.740 -46.371 7.921 1.00 52.56 367 LEU A O 1
ATOM 2835 N N . PRO A 1 368 ? 33.531 -48.133 8.667 1.00 64.50 368 PRO A N 1
ATOM 2836 C CA . PRO A 1 368 ? 32.848 -48.398 7.397 1.00 64.50 368 PRO A CA 1
ATOM 2837 C C . PRO A 1 368 ? 32.188 -47.164 6.771 1.00 64.50 368 PRO A C 1
ATOM 2839 O O . PRO A 1 368 ? 31.611 -46.316 7.461 1.00 64.50 368 PRO A O 1
ATOM 2842 N N . GLU A 1 369 ? 32.239 -47.052 5.442 1.00 56.84 369 GLU A N 1
ATOM 2843 C CA . GLU A 1 369 ? 31.875 -45.811 4.734 1.00 56.84 369 GLU A CA 1
ATOM 2844 C C . GLU A 1 369 ? 30.377 -45.487 4.856 1.00 56.84 369 GLU A C 1
ATOM 2846 O O . GLU A 1 369 ? 29.959 -44.332 4.958 1.00 56.84 369 GLU A O 1
ATOM 2851 N N . SER A 1 370 ? 29.556 -46.528 4.967 1.00 49.75 370 SER A N 1
ATOM 2852 C CA . SER A 1 370 ? 28.129 -46.430 5.291 1.00 49.75 370 SER A CA 1
ATOM 2853 C C . SER A 1 370 ? 27.853 -45.782 6.660 1.00 49.75 370 SER A C 1
ATOM 2855 O O . SER A 1 370 ? 26.880 -45.035 6.805 1.00 49.75 370 SER A O 1
ATOM 2857 N N . ILE A 1 371 ? 28.717 -46.010 7.655 1.00 63.91 371 ILE A N 1
ATOM 2858 C CA . ILE A 1 371 ? 28.641 -45.377 8.978 1.00 63.91 371 ILE A CA 1
ATOM 2859 C C . ILE A 1 371 ? 29.169 -43.941 8.911 1.00 63.91 371 ILE A C 1
ATOM 2861 O O . ILE A 1 371 ? 28.549 -43.054 9.503 1.00 63.91 371 ILE A O 1
ATOM 2865 N N . LYS A 1 372 ? 30.219 -43.665 8.118 1.00 65.94 372 LYS A N 1
ATOM 2866 C CA . LYS A 1 372 ? 30.664 -42.284 7.846 1.00 65.94 372 LYS A CA 1
ATOM 2867 C C . LYS A 1 372 ? 29.535 -41.442 7.234 1.00 65.94 372 LYS A C 1
ATOM 2869 O O . LYS A 1 372 ? 29.255 -40.354 7.733 1.00 65.94 372 LYS A O 1
ATOM 2874 N N . GLN A 1 373 ? 28.812 -41.965 6.240 1.00 56.50 373 GLN A N 1
ATOM 2875 C CA . GLN A 1 373 ? 27.679 -41.269 5.607 1.00 56.50 373 GLN A CA 1
ATOM 2876 C C . GLN A 1 373 ? 26.480 -41.073 6.552 1.00 56.50 373 GLN A C 1
ATOM 2878 O O . GLN A 1 373 ? 25.878 -39.996 6.562 1.00 56.50 373 GLN A O 1
ATOM 2883 N N . LYS A 1 374 ? 26.146 -42.065 7.393 1.00 59.09 374 LYS A N 1
ATOM 2884 C CA . LYS A 1 374 ? 25.120 -41.907 8.444 1.00 59.09 374 LYS A CA 1
ATOM 2885 C C . LYS A 1 374 ? 25.536 -40.850 9.480 1.00 59.09 374 LYS A C 1
ATOM 2887 O O . LYS A 1 374 ? 24.737 -39.974 9.802 1.00 59.09 374 LYS A O 1
ATOM 2892 N N . SER A 1 375 ? 26.794 -40.867 9.931 1.00 67.88 375 SER A N 1
ATOM 2893 C CA . SER A 1 375 ? 27.363 -39.856 10.838 1.00 67.88 375 SER A CA 1
ATOM 2894 C C . SER A 1 375 ? 27.332 -38.453 10.223 1.00 67.88 375 SER A C 1
ATOM 2896 O O . SER A 1 375 ? 26.941 -37.499 10.894 1.00 67.88 375 SER A O 1
ATOM 2898 N N . ALA A 1 376 ? 27.673 -38.322 8.937 1.00 67.62 376 ALA A N 1
ATOM 2899 C CA . ALA A 1 376 ? 27.612 -37.059 8.207 1.00 67.62 376 ALA A CA 1
ATOM 2900 C C . ALA A 1 376 ? 26.182 -36.500 8.135 1.00 67.62 376 ALA A C 1
ATOM 2902 O O . ALA A 1 376 ? 25.992 -35.324 8.429 1.00 67.62 376 ALA A O 1
ATOM 2903 N N . LYS A 1 377 ? 25.168 -37.334 7.847 1.00 59.59 377 LYS A N 1
ATOM 2904 C CA . LYS A 1 377 ? 23.755 -36.908 7.883 1.00 59.59 377 LYS A CA 1
ATOM 2905 C C . LYS A 1 377 ? 23.309 -36.452 9.274 1.00 59.59 377 LYS A C 1
ATOM 2907 O O . LYS A 1 377 ? 22.682 -35.406 9.385 1.00 59.59 377 LYS A O 1
ATOM 2912 N N . VAL A 1 378 ? 23.658 -37.195 10.329 1.00 61.84 378 VAL A N 1
ATOM 2913 C CA . VAL A 1 378 ? 23.327 -36.808 11.714 1.00 61.84 378 VAL A CA 1
ATOM 2914 C C . VAL A 1 378 ? 23.981 -35.470 12.076 1.00 61.84 378 VAL A C 1
ATOM 2916 O O . VAL A 1 378 ? 23.311 -34.602 12.623 1.00 61.84 378 VAL A O 1
ATOM 2919 N N . LYS A 1 379 ? 25.250 -35.254 11.706 1.00 71.06 379 LYS A N 1
ATOM 2920 C CA . LYS A 1 379 ? 25.950 -33.968 11.889 1.00 71.06 379 LYS A CA 1
ATOM 2921 C C . LYS A 1 379 ? 25.328 -32.831 11.069 1.00 71.06 379 LYS A C 1
ATOM 2923 O O . LYS A 1 379 ? 25.213 -31.721 11.573 1.00 71.06 379 LYS A O 1
ATOM 2928 N N . GLN A 1 380 ? 24.903 -33.103 9.834 1.00 64.19 380 GLN A N 1
ATOM 2929 C CA . GLN A 1 380 ? 24.242 -32.128 8.959 1.00 64.19 380 GLN A CA 1
ATOM 2930 C C . GLN A 1 380 ? 22.861 -31.706 9.489 1.00 64.19 380 GLN A C 1
ATOM 2932 O O . GLN A 1 380 ? 22.450 -30.572 9.270 1.00 64.19 380 GLN A O 1
ATOM 2937 N N . ALA A 1 381 ? 22.182 -32.582 10.235 1.00 51.19 381 ALA A N 1
ATOM 2938 C CA . ALA A 1 381 ? 20.957 -32.288 10.979 1.00 51.19 381 ALA A CA 1
ATOM 2939 C C . ALA A 1 381 ? 21.214 -31.701 12.390 1.00 51.19 381 ALA A C 1
ATOM 2941 O O . ALA A 1 381 ? 20.368 -31.823 13.269 1.00 51.19 381 ALA A O 1
ATOM 2942 N N . GLY A 1 382 ? 22.396 -31.121 12.645 1.00 59.31 382 GLY A N 1
ATOM 2943 C CA . GLY A 1 382 ? 22.758 -30.495 13.928 1.00 59.31 382 GLY A CA 1
ATOM 2944 C C . GLY A 1 382 ? 23.158 -31.462 15.056 1.00 59.31 382 GLY A C 1
ATOM 2945 O O . GLY A 1 382 ? 23.624 -31.033 16.113 1.00 59.31 382 GLY A O 1
ATOM 2946 N N . GLY A 1 383 ? 23.058 -32.774 14.829 1.00 78.31 383 GLY A N 1
ATOM 2947 C CA . GLY A 1 383 ? 23.525 -33.816 15.742 1.00 78.31 383 GLY A CA 1
ATOM 2948 C C . GLY A 1 383 ? 22.806 -33.841 17.094 1.00 78.31 383 GLY A C 1
ATOM 2949 O O . GLY A 1 383 ? 21.643 -33.465 17.219 1.00 78.31 383 GLY A O 1
ATOM 2950 N N . ILE A 1 384 ? 23.515 -34.303 18.130 1.00 74.38 384 ILE A N 1
ATOM 2951 C CA . ILE A 1 384 ? 22.974 -34.347 19.497 1.00 74.38 384 ILE A CA 1
ATOM 2952 C C . ILE A 1 384 ? 22.700 -32.942 20.055 1.00 74.38 384 ILE A C 1
ATOM 2954 O O . ILE A 1 384 ? 21.773 -32.779 20.842 1.00 74.38 384 ILE A O 1
ATOM 2958 N N . ASN A 1 385 ? 23.445 -31.930 19.602 1.00 72.75 385 ASN A N 1
ATOM 2959 C CA . ASN A 1 385 ? 23.314 -30.548 20.060 1.00 72.75 385 ASN A CA 1
ATOM 2960 C C . ASN A 1 385 ? 21.955 -29.948 19.665 1.00 72.75 385 ASN A C 1
ATOM 2962 O O . ASN A 1 385 ? 21.350 -29.244 20.465 1.00 72.75 385 ASN A O 1
ATOM 2966 N N . GLU A 1 386 ? 21.449 -30.255 18.467 1.00 62.16 386 GLU A N 1
ATOM 2967 C CA . GLU A 1 386 ? 20.122 -29.804 18.024 1.00 62.16 386 GLU A CA 1
ATOM 2968 C C . GLU A 1 386 ? 18.996 -30.496 18.805 1.00 62.16 386 GLU A C 1
ATOM 2970 O O . GLU A 1 386 ? 18.043 -29.846 19.230 1.00 62.16 386 GLU A O 1
ATOM 2975 N N . LEU A 1 387 ? 19.137 -31.793 19.099 1.00 58.38 387 LEU A N 1
ATOM 2976 C CA . LEU A 1 387 ? 18.205 -32.487 19.995 1.00 58.38 387 LEU A CA 1
ATOM 2977 C C . LEU A 1 387 ? 18.242 -31.892 21.411 1.00 58.38 387 LEU A C 1
ATOM 2979 O O . LEU A 1 387 ? 17.191 -31.673 22.006 1.00 58.38 387 LEU A O 1
ATOM 2983 N N . GLN A 1 388 ? 19.427 -31.580 21.942 1.00 68.94 388 GLN A N 1
ATOM 2984 C CA . GLN A 1 388 ? 19.587 -30.911 23.237 1.00 68.94 388 GLN A CA 1
ATOM 2985 C C . GLN A 1 388 ? 18.986 -29.498 23.237 1.00 68.94 388 GLN A C 1
ATOM 2987 O O . GLN A 1 388 ? 18.332 -29.133 24.213 1.00 68.94 388 GLN A O 1
ATOM 2992 N N . ARG A 1 389 ? 19.122 -28.737 22.141 1.00 76.12 389 ARG A N 1
ATOM 2993 C CA . ARG A 1 389 ? 18.467 -27.433 21.955 1.00 76.12 389 ARG A CA 1
ATOM 2994 C C . ARG A 1 389 ? 16.947 -27.579 22.037 1.00 76.12 389 ARG A C 1
ATOM 2996 O O . ARG A 1 389 ? 16.329 -26.951 22.893 1.00 76.12 389 ARG A O 1
ATOM 3003 N N . LEU A 1 390 ? 16.362 -28.478 21.244 1.00 59.25 390 LEU A N 1
ATOM 3004 C CA . LEU A 1 390 ? 14.920 -28.752 21.244 1.00 59.25 390 LEU A CA 1
ATOM 3005 C C . LEU A 1 390 ? 14.411 -29.233 22.618 1.00 59.25 390 LEU A C 1
ATOM 3007 O O . LEU A 1 390 ? 13.370 -28.769 23.083 1.00 59.25 390 LEU A O 1
ATOM 3011 N N . PHE A 1 391 ? 15.163 -30.092 23.319 1.00 57.75 391 PHE A N 1
ATOM 3012 C CA . PHE A 1 391 ? 14.842 -30.500 24.694 1.00 57.75 391 PHE A CA 1
ATOM 3013 C C . PHE A 1 391 ? 14.973 -29.361 25.720 1.00 57.75 391 PHE A C 1
ATOM 3015 O O . PHE A 1 391 ? 14.247 -29.371 26.711 1.00 57.75 391 PHE A O 1
ATOM 3022 N N . SER A 1 392 ? 15.851 -28.377 25.498 1.00 68.56 392 SER A N 1
ATOM 3023 C CA . SER A 1 392 ? 15.981 -27.190 26.361 1.00 68.56 392 SER A CA 1
ATOM 3024 C C . SER A 1 392 ? 14.916 -26.116 26.099 1.00 68.56 392 SER A C 1
ATOM 3026 O O . SER A 1 392 ? 14.557 -25.373 27.009 1.00 68.56 392 SER A O 1
ATOM 3028 N N . GLU A 1 393 ? 14.364 -26.063 24.884 1.00 62.38 393 GLU A N 1
ATOM 3029 C CA . GLU A 1 393 ? 13.300 -25.127 24.496 1.00 62.38 393 GLU A CA 1
ATOM 3030 C C . GLU A 1 393 ? 11.899 -25.633 24.876 1.00 62.38 393 GLU A C 1
ATOM 3032 O O . GLU A 1 393 ? 11.026 -24.828 25.211 1.00 62.38 393 GLU A O 1
ATOM 3037 N N . LEU A 1 394 ? 11.685 -26.957 24.901 1.00 58.16 394 LEU A N 1
ATOM 3038 C CA . LEU A 1 394 ? 10.402 -27.581 25.258 1.00 58.16 394 LEU A CA 1
ATOM 3039 C C . LEU A 1 394 ? 9.786 -27.054 26.577 1.00 58.16 394 LEU A C 1
ATOM 3041 O O . LEU A 1 394 ? 8.602 -26.709 26.567 1.00 58.16 394 LEU A O 1
ATOM 3045 N N . PRO A 1 395 ? 10.535 -26.937 27.697 1.00 66.94 395 PRO A N 1
ATOM 3046 C CA . PRO A 1 395 ? 10.004 -26.406 28.955 1.00 66.94 395 PRO A CA 1
ATOM 3047 C C . PRO A 1 395 ? 9.584 -24.933 28.866 1.00 66.94 395 PRO A C 1
ATOM 3049 O O . PRO A 1 395 ? 8.604 -24.538 29.493 1.00 66.94 395 PRO A O 1
ATOM 3052 N N . GLY A 1 396 ? 10.283 -24.122 28.063 1.00 67.94 396 GLY A N 1
ATOM 3053 C CA . GLY A 1 396 ? 9.917 -22.722 27.824 1.00 67.94 396 GLY A CA 1
ATOM 3054 C C . GLY A 1 396 ? 8.630 -22.592 27.008 1.00 67.94 396 GLY A C 1
ATOM 3055 O O . GLY A 1 396 ? 7.775 -21.765 27.322 1.00 67.94 396 GLY A O 1
ATOM 3056 N N . LEU A 1 397 ? 8.449 -23.458 26.005 1.00 62.91 397 LEU A N 1
ATOM 3057 C CA . LEU A 1 397 ? 7.209 -23.542 25.230 1.00 62.91 397 LEU A CA 1
ATOM 3058 C C . LEU A 1 397 ? 6.032 -24.041 26.082 1.00 62.91 397 LEU A C 1
ATOM 3060 O O . LEU A 1 397 ? 4.934 -23.504 25.959 1.00 62.91 397 LEU A O 1
ATOM 3064 N N . TYR A 1 398 ? 6.251 -25.016 26.973 1.00 63.38 398 TYR A N 1
ATOM 3065 C CA . TYR A 1 398 ? 5.250 -25.439 27.960 1.00 63.38 398 TYR A CA 1
ATOM 3066 C C . TYR A 1 398 ? 4.841 -24.268 28.866 1.00 63.38 398 TYR A C 1
ATOM 3068 O O . TYR A 1 398 ? 3.667 -23.900 28.885 1.00 63.38 398 TYR A O 1
ATOM 3076 N N . LYS A 1 399 ? 5.813 -23.626 29.531 1.00 69.12 399 LYS A N 1
ATOM 3077 C CA . LYS A 1 399 ? 5.568 -22.530 30.482 1.00 69.12 399 LYS A CA 1
ATOM 3078 C C . LYS A 1 399 ? 4.825 -21.358 29.839 1.00 69.12 399 LYS A C 1
ATOM 3080 O O . LYS A 1 399 ? 3.914 -20.814 30.444 1.00 69.12 399 LYS A O 1
ATOM 3085 N N . ARG A 1 400 ? 5.132 -21.021 28.582 1.00 67.00 400 ARG A N 1
ATOM 3086 C CA . ARG A 1 400 ? 4.421 -19.958 27.856 1.00 67.00 400 ARG A CA 1
ATOM 3087 C C . ARG A 1 400 ? 2.956 -20.301 27.551 1.00 67.00 400 ARG A C 1
ATOM 3089 O O . ARG A 1 400 ? 2.123 -19.403 27.526 1.00 67.00 400 ARG A O 1
ATOM 3096 N N . ASN A 1 401 ? 2.622 -21.574 27.313 1.00 66.25 401 ASN A N 1
ATOM 3097 C CA . ASN A 1 401 ? 1.222 -21.994 27.159 1.00 66.25 401 ASN A CA 1
ATOM 3098 C C . ASN A 1 401 ? 0.476 -21.974 28.510 1.00 66.25 401 ASN A C 1
ATOM 3100 O O . ASN A 1 401 ? -0.704 -21.637 28.543 1.00 66.25 401 ASN A O 1
ATOM 3104 N N . GLU A 1 402 ? 1.162 -22.314 29.605 1.00 71.69 402 GLU A N 1
ATOM 3105 C CA . GLU A 1 402 ? 0.650 -22.243 30.982 1.00 71.69 402 GLU A CA 1
ATOM 3106 C C . GLU A 1 402 ? 0.356 -20.784 31.385 1.00 71.69 402 GLU A C 1
ATOM 3108 O O . GLU A 1 402 ? -0.771 -20.468 31.758 1.00 71.69 402 GLU A O 1
ATOM 3113 N N . GLU A 1 403 ? 1.310 -19.870 31.169 1.00 74.94 403 GLU A N 1
ATOM 3114 C CA . GLU A 1 403 ? 1.177 -18.423 31.419 1.00 74.94 403 GLU A CA 1
ATOM 3115 C C . GLU A 1 403 ? -0.019 -17.789 30.688 1.00 74.94 403 GLU A C 1
ATOM 3117 O O . GLU A 1 403 ? -0.772 -17.031 31.295 1.00 74.94 403 GLU A O 1
ATOM 3122 N N . ILE A 1 404 ? -0.240 -18.125 29.410 1.00 70.38 404 ILE A N 1
ATOM 3123 C CA . ILE A 1 404 ? -1.370 -17.600 28.617 1.00 70.38 404 ILE A CA 1
ATOM 3124 C C . ILE A 1 404 ? -2.725 -18.047 29.190 1.00 70.38 404 ILE A C 1
ATOM 3126 O O . ILE A 1 404 ? -3.686 -17.274 29.193 1.00 70.38 404 ILE A O 1
ATOM 3130 N N . LEU A 1 405 ? -2.820 -19.292 29.669 1.00 69.50 405 LEU A N 1
ATOM 3131 C CA . LEU A 1 405 ? -4.048 -19.818 30.265 1.00 69.50 405 LEU A CA 1
ATOM 3132 C C . LEU A 1 405 ? -4.292 -19.224 31.659 1.00 69.50 405 LEU A C 1
ATOM 3134 O O . LEU A 1 405 ? -5.424 -18.842 31.961 1.00 69.50 405 LEU A O 1
ATOM 3138 N N . ASP A 1 406 ? -3.250 -19.098 32.484 1.00 75.25 406 ASP A N 1
ATOM 3139 C CA . ASP A 1 406 ? -3.355 -18.507 33.820 1.00 75.25 406 ASP A CA 1
ATOM 3140 C C . ASP A 1 406 ? -3.610 -16.990 33.792 1.00 75.25 406 ASP A C 1
ATOM 3142 O O . ASP A 1 406 ? -4.287 -16.491 34.690 1.00 75.25 406 ASP A O 1
ATOM 3146 N N . GLU A 1 407 ? -3.166 -16.246 32.772 1.00 77.00 407 GLU A N 1
ATOM 3147 C CA . GLU A 1 407 ? -3.477 -14.813 32.637 1.00 77.00 407 GLU A CA 1
ATOM 3148 C C . GLU A 1 407 ? -4.969 -14.576 32.326 1.00 77.00 407 GLU A C 1
ATOM 3150 O O . GLU A 1 407 ? -5.660 -13.873 33.075 1.00 77.00 407 GLU A O 1
ATOM 3155 N N . GLU A 1 408 ? -5.507 -15.205 31.270 1.00 72.62 408 GLU A N 1
ATOM 3156 C CA . GLU A 1 408 ? -6.931 -15.078 30.912 1.00 72.62 408 GLU A CA 1
ATOM 3157 C C . GLU A 1 408 ? -7.835 -15.651 32.021 1.00 72.62 408 GLU A C 1
ATOM 3159 O O . GLU A 1 408 ? -8.763 -14.972 32.458 1.00 72.62 408 GLU A O 1
ATOM 3164 N N . ILE A 1 409 ? -7.560 -16.848 32.559 1.00 81.56 409 ILE A N 1
ATOM 3165 C CA . ILE A 1 409 ? -8.392 -17.452 33.621 1.00 81.56 409 ILE A CA 1
ATOM 3166 C C . ILE A 1 409 ? -8.216 -16.716 34.963 1.00 81.56 409 ILE A C 1
ATOM 3168 O O . ILE A 1 409 ? -9.191 -16.515 35.698 1.00 81.56 409 ILE A O 1
ATOM 3172 N N . GLY A 1 410 ? -6.997 -16.280 35.289 1.00 81.38 410 GLY A N 1
ATOM 3173 C CA . GLY A 1 410 ? -6.665 -15.555 36.518 1.00 81.38 410 GLY A CA 1
ATOM 3174 C C . GLY A 1 410 ? -7.418 -14.234 36.648 1.00 81.38 410 GLY A C 1
ATOM 3175 O O . GLY A 1 410 ? -7.929 -13.923 37.726 1.00 81.38 410 GLY A O 1
ATOM 3176 N N . LYS A 1 411 ? -7.602 -13.511 35.538 1.00 84.62 411 LYS A N 1
ATOM 3177 C CA . LYS A 1 411 ? -8.435 -12.301 35.470 1.00 84.62 411 LYS A CA 1
ATOM 3178 C C . LYS A 1 411 ? -9.863 -12.545 35.972 1.00 84.62 411 LYS A C 1
ATOM 3180 O O . LYS A 1 411 ? -10.353 -11.807 36.828 1.00 84.62 411 LYS A O 1
ATOM 3185 N N . TYR A 1 412 ? -10.525 -13.597 35.488 1.00 85.69 412 TYR A N 1
ATOM 3186 C CA . TYR A 1 412 ? -11.898 -13.919 35.901 1.00 85.69 412 TYR A CA 1
ATOM 3187 C C . TYR A 1 412 ? -11.971 -14.507 37.316 1.00 85.69 412 TYR A C 1
ATOM 3189 O O . TYR A 1 412 ? -12.921 -14.209 38.040 1.00 85.69 412 TYR A O 1
ATOM 3197 N N . ARG A 1 413 ? -10.947 -15.252 37.763 1.00 86.81 413 ARG A N 1
ATOM 3198 C CA . ARG A 1 413 ? -10.798 -15.639 39.181 1.00 86.81 413 ARG A CA 1
ATOM 3199 C C . ARG A 1 413 ? -10.718 -14.411 40.096 1.00 86.81 413 ARG A C 1
ATOM 3201 O O . ARG A 1 413 ? -11.385 -14.392 41.126 1.00 86.81 413 ARG A O 1
ATOM 3208 N N . GLY A 1 414 ? -9.965 -13.378 39.710 1.00 86.56 414 GLY A N 1
ATOM 3209 C CA . GLY A 1 414 ? -9.879 -12.112 40.445 1.00 86.56 414 GLY A CA 1
ATOM 3210 C C . GLY A 1 414 ? -11.225 -11.385 40.537 1.00 86.56 414 GLY A C 1
ATOM 3211 O O . GLY A 1 414 ? -11.625 -10.966 41.621 1.00 86.56 414 GLY A O 1
ATOM 3212 N N . ILE A 1 415 ? -11.966 -11.310 39.426 1.00 87.88 415 ILE A N 1
ATOM 3213 C CA . ILE A 1 415 ? -13.321 -10.732 39.382 1.00 87.88 415 ILE A CA 1
ATOM 3214 C C . ILE A 1 415 ? -14.280 -11.488 40.321 1.00 87.88 415 ILE A C 1
ATOM 3216 O O . ILE A 1 415 ? -14.959 -10.862 41.135 1.00 87.88 415 ILE A O 1
ATOM 3220 N N . LEU A 1 416 ? -14.297 -12.825 40.265 1.00 86.44 416 LEU A N 1
ATOM 3221 C CA . LEU A 1 416 ? -15.135 -13.664 41.132 1.00 86.44 416 LEU A CA 1
ATOM 3222 C C . LEU A 1 416 ? -14.739 -13.576 42.615 1.00 86.44 416 LEU A C 1
ATOM 3224 O O . LEU A 1 416 ? -15.606 -13.604 43.485 1.00 86.44 416 LEU A O 1
ATOM 3228 N N . HIS A 1 417 ? -13.448 -13.426 42.923 1.00 89.81 417 HIS A N 1
ATOM 3229 C CA . HIS A 1 417 ? -12.982 -13.197 44.291 1.00 89.81 417 HIS A CA 1
ATOM 3230 C C . HIS A 1 417 ? -13.477 -11.848 44.839 1.00 89.81 417 HIS A C 1
ATOM 3232 O O . HIS A 1 417 ? -13.954 -11.780 45.971 1.00 89.81 417 HIS A O 1
ATOM 3238 N N . THR A 1 418 ? -13.428 -10.779 44.042 1.00 88.56 418 THR A N 1
ATOM 3239 C CA . THR A 1 418 ? -13.983 -9.471 44.429 1.00 88.56 418 THR A CA 1
ATOM 3240 C C . THR A 1 418 ? -15.500 -9.537 44.630 1.00 88.56 418 THR A C 1
ATOM 3242 O O . THR A 1 418 ? -15.992 -9.036 45.640 1.00 88.56 418 THR A O 1
ATOM 3245 N N . ALA A 1 419 ? -16.230 -10.219 43.740 1.00 86.62 419 ALA A N 1
ATOM 3246 C CA . ALA A 1 419 ? -17.675 -10.423 43.874 1.00 86.62 419 ALA A CA 1
ATOM 3247 C C . ALA A 1 419 ? -18.043 -11.198 45.153 1.00 86.62 419 ALA A C 1
ATOM 3249 O O . ALA A 1 419 ? -18.866 -10.733 45.932 1.00 86.62 419 ALA A O 1
ATOM 3250 N N . SER A 1 420 ? -17.343 -12.298 45.450 1.00 90.75 420 SER A N 1
ATOM 3251 C CA . SER A 1 420 ? -17.524 -13.079 46.685 1.00 90.75 420 SER A CA 1
ATOM 3252 C C . SER A 1 420 ? -17.312 -12.245 47.962 1.00 90.75 420 SER A C 1
ATOM 3254 O O . SER A 1 420 ? -18.034 -12.400 48.950 1.00 90.75 420 SER A O 1
ATOM 3256 N N . ASN A 1 421 ? -16.366 -11.298 47.943 1.00 90.19 421 ASN A N 1
ATOM 3257 C CA . ASN A 1 421 ? -16.177 -10.359 49.051 1.00 90.19 421 ASN A CA 1
ATOM 3258 C C . ASN A 1 421 ? -17.315 -9.322 49.148 1.00 90.19 421 ASN A C 1
ATOM 3260 O O . ASN A 1 421 ? -17.728 -8.987 50.258 1.00 90.19 421 ASN A O 1
ATOM 3264 N N . ALA A 1 422 ? -17.862 -8.852 48.021 1.00 87.00 422 ALA A N 1
ATOM 3265 C CA . ALA A 1 422 ? -19.044 -7.987 48.007 1.00 87.00 422 ALA A CA 1
ATOM 3266 C C . ALA A 1 422 ? -20.292 -8.716 48.540 1.00 87.00 422 ALA A C 1
ATOM 3268 O O . ALA A 1 422 ? -20.943 -8.215 49.458 1.00 87.00 422 ALA A O 1
ATOM 3269 N N . ASP A 1 423 ? -20.559 -9.936 48.065 1.00 90.94 423 ASP A N 1
ATOM 3270 C CA . ASP A 1 423 ? -21.651 -10.798 48.537 1.00 90.94 423 ASP A CA 1
ATOM 3271 C C . ASP A 1 423 ? -21.558 -11.049 50.052 1.00 90.94 423 ASP A C 1
ATOM 3273 O O . ASP A 1 423 ? -22.562 -11.010 50.769 1.00 90.94 423 ASP A O 1
ATOM 3277 N N . LYS A 1 424 ? -20.337 -11.251 50.570 1.00 93.50 424 LYS A N 1
ATOM 3278 C CA . LYS A 1 424 ? -20.076 -11.392 52.008 1.00 93.50 424 LYS A CA 1
ATOM 3279 C C . LYS A 1 424 ? -20.430 -10.122 52.786 1.00 93.50 424 LYS A C 1
ATOM 3281 O O . LYS A 1 424 ? -21.114 -10.231 53.801 1.00 93.50 424 LYS A O 1
ATOM 3286 N N . MET A 1 425 ? -20.043 -8.936 52.307 1.00 90.38 425 MET A N 1
ATOM 3287 C CA . MET A 1 425 ? -20.409 -7.659 52.944 1.00 90.38 425 MET A CA 1
ATOM 3288 C C . MET A 1 425 ? -21.926 -7.410 52.918 1.00 90.38 425 MET A C 1
ATOM 3290 O O . MET A 1 425 ? -22.496 -7.004 53.931 1.00 90.38 425 MET A O 1
ATOM 3294 N N . VAL A 1 426 ? -22.601 -7.708 51.801 1.00 91.12 426 VAL A N 1
ATOM 3295 C CA . VAL A 1 426 ? -24.070 -7.623 51.687 1.00 91.12 426 VAL A CA 1
ATOM 3296 C C . VAL A 1 426 ? -24.743 -8.572 52.684 1.00 91.12 426 VAL A C 1
ATOM 3298 O O . VAL A 1 426 ? -25.665 -8.168 53.394 1.00 91.12 426 VAL A O 1
ATOM 3301 N N . LYS A 1 427 ? -24.246 -9.808 52.818 1.00 92.19 427 LYS A N 1
ATOM 3302 C CA . LYS A 1 427 ? -24.764 -10.795 53.776 1.00 92.19 427 LYS A CA 1
ATOM 3303 C C . LYS A 1 427 ? -24.534 -10.392 55.236 1.00 92.19 427 LYS A C 1
ATOM 3305 O O . LYS A 1 427 ? -25.449 -10.507 56.048 1.00 92.19 427 LYS A O 1
ATOM 3310 N N . GLU A 1 428 ? -23.347 -9.895 55.578 1.00 93.75 428 GLU A N 1
ATOM 3311 C CA . GLU A 1 428 ? -23.035 -9.399 56.927 1.00 93.75 428 GLU A CA 1
ATOM 3312 C C . GLU A 1 428 ? -23.913 -8.191 57.291 1.00 93.75 428 GLU A C 1
ATOM 3314 O O . GLU A 1 428 ? -24.449 -8.125 58.402 1.00 93.75 428 GLU A O 1
ATOM 3319 N N . LYS A 1 429 ? -24.160 -7.282 56.339 1.00 90.69 429 LYS A N 1
ATOM 3320 C CA . LYS A 1 429 ? -25.073 -6.146 56.525 1.00 90.69 429 LYS A CA 1
ATOM 3321 C C . LYS A 1 429 ? -26.540 -6.573 56.636 1.00 90.69 429 LYS A C 1
ATOM 3323 O O . LYS A 1 429 ? -27.273 -5.966 57.421 1.00 90.69 429 LYS A O 1
ATOM 3328 N N . PHE A 1 430 ? -26.959 -7.621 55.922 1.00 92.44 430 PHE A N 1
ATOM 3329 C CA . PHE A 1 430 ? -28.285 -8.223 56.081 1.00 92.44 430 PHE A CA 1
ATOM 3330 C C . PHE A 1 430 ? -28.480 -8.779 57.493 1.00 92.44 430 PHE A C 1
ATOM 3332 O O . PHE A 1 430 ? -29.349 -8.277 58.201 1.00 92.44 430 PHE A O 1
ATOM 3339 N N . GLU A 1 431 ? -27.657 -9.731 57.949 1.00 93.62 431 GLU A N 1
ATOM 3340 C CA . GLU A 1 431 ? -27.836 -10.350 59.277 1.00 93.62 431 GLU A CA 1
ATOM 3341 C C . GLU A 1 431 ? -27.739 -9.308 60.414 1.00 93.62 431 GLU A C 1
ATOM 3343 O O . GLU A 1 431 ? -28.472 -9.400 61.396 1.00 93.62 431 GLU A O 1
ATOM 3348 N N . THR A 1 432 ? -26.918 -8.260 60.249 1.00 92.88 432 THR A N 1
ATOM 3349 C CA . THR A 1 432 ? -26.816 -7.132 61.200 1.00 92.88 432 THR A CA 1
ATOM 3350 C C . THR A 1 432 ? -28.127 -6.347 61.359 1.00 92.88 432 THR A C 1
ATOM 3352 O O . THR A 1 432 ? -28.464 -5.929 62.465 1.00 92.88 432 THR A O 1
ATOM 3355 N N . ASN A 1 433 ? -28.882 -6.136 60.274 1.00 91.25 433 ASN A N 1
ATOM 3356 C CA . ASN A 1 433 ? -30.118 -5.335 60.280 1.00 91.25 433 ASN A CA 1
ATOM 3357 C C . ASN A 1 433 ? -31.399 -6.184 60.328 1.00 91.25 433 ASN A C 1
ATOM 3359 O O . ASN A 1 433 ? -32.490 -5.664 60.580 1.00 91.25 433 ASN A O 1
ATOM 3363 N N . ARG A 1 434 ? -31.266 -7.495 60.111 1.00 92.12 434 ARG A N 1
ATOM 3364 C CA . ARG A 1 434 ? -32.338 -8.477 59.945 1.00 92.12 434 ARG A CA 1
ATOM 3365 C C . ARG A 1 434 ? -33.457 -8.362 60.972 1.00 92.12 434 ARG A C 1
ATOM 3367 O O . ARG A 1 434 ? -34.608 -8.252 60.572 1.00 92.12 434 ARG A O 1
ATOM 3374 N N . ALA A 1 435 ? -33.144 -8.315 62.266 1.00 88.88 435 ALA A N 1
ATOM 3375 C CA . ALA A 1 435 ? -34.163 -8.246 63.320 1.00 88.88 435 ALA A CA 1
ATOM 3376 C C . ALA A 1 435 ? -35.033 -6.970 63.247 1.00 88.88 435 ALA A C 1
ATOM 3378 O O . ALA A 1 435 ? -36.204 -6.991 63.624 1.00 88.88 435 ALA A O 1
ATOM 3379 N N . GLY A 1 436 ? -34.486 -5.859 62.735 1.00 89.44 436 GLY A N 1
ATOM 3380 C CA . GLY A 1 436 ? -35.249 -4.636 62.473 1.00 89.44 436 GLY A CA 1
ATOM 3381 C C . GLY A 1 436 ? -36.125 -4.748 61.222 1.00 89.44 436 GLY A C 1
ATOM 3382 O O . GLY A 1 436 ? -37.269 -4.300 61.237 1.00 89.44 436 GLY A O 1
ATOM 3383 N N . ILE A 1 437 ? -35.627 -5.405 60.169 1.00 91.88 437 ILE A N 1
ATOM 3384 C CA . ILE A 1 437 ? -36.373 -5.664 58.924 1.00 91.88 437 ILE A CA 1
ATOM 3385 C C . ILE A 1 437 ? -37.526 -6.653 59.184 1.00 91.88 437 ILE A C 1
ATOM 3387 O O . ILE A 1 437 ? -38.660 -6.410 58.774 1.00 91.88 437 ILE A O 1
ATOM 3391 N N . GLU A 1 438 ? -37.276 -7.726 59.938 1.00 91.31 438 GLU A N 1
ATOM 3392 C CA . GLU A 1 438 ? -38.293 -8.672 60.414 1.00 91.31 438 GLU A CA 1
ATOM 3393 C C . GLU A 1 438 ? -39.341 -7.978 61.304 1.00 91.31 438 GLU A C 1
ATOM 3395 O O . GLU A 1 438 ? -40.522 -8.307 61.223 1.00 91.31 438 GLU A O 1
ATOM 3400 N N . MET A 1 439 ? -38.956 -6.976 62.111 1.00 87.69 439 MET A N 1
ATOM 3401 C CA . MET A 1 439 ? -39.913 -6.183 62.894 1.00 87.69 439 MET A CA 1
ATOM 3402 C C . MET A 1 439 ? -40.768 -5.250 62.022 1.00 87.69 439 MET A C 1
ATOM 3404 O O . MET A 1 439 ? -41.977 -5.190 62.239 1.00 87.69 439 MET A O 1
ATOM 3408 N N . LEU A 1 440 ? -40.178 -4.568 61.032 1.00 90.38 440 LEU A N 1
ATOM 3409 C CA . LEU A 1 440 ? -40.905 -3.749 60.047 1.00 90.38 440 LEU A CA 1
ATOM 3410 C C . LEU A 1 440 ? -41.889 -4.564 59.196 1.00 90.38 440 LEU A C 1
ATOM 3412 O O . LEU A 1 440 ? -42.910 -4.033 58.777 1.00 90.38 440 LEU A O 1
ATOM 3416 N N . SER A 1 441 ? -41.580 -5.838 58.942 1.00 90.50 441 SER A N 1
ATOM 3417 C CA . SER A 1 441 ? -42.367 -6.728 58.072 1.00 90.50 441 SER A CA 1
ATOM 3418 C C . SER A 1 441 ? -43.639 -7.287 58.734 1.00 90.50 441 SER A C 1
ATOM 3420 O O . SER A 1 441 ? -44.377 -8.047 58.107 1.00 90.50 441 SER A O 1
ATOM 3422 N N . LYS A 1 442 ? -43.897 -6.944 60.002 1.00 90.88 442 LYS A N 1
ATOM 3423 C CA . LYS A 1 442 ? -45.103 -7.337 60.747 1.00 90.88 442 LYS A CA 1
ATOM 3424 C C . LYS A 1 442 ? -46.323 -6.512 60.325 1.00 90.88 442 LYS A C 1
ATOM 3426 O O . LYS A 1 442 ? -46.194 -5.403 59.813 1.00 90.88 442 LYS A O 1
ATOM 3431 N N . ASN A 1 443 ? -47.527 -7.011 60.615 1.00 86.94 443 ASN A N 1
ATOM 3432 C CA . ASN A 1 443 ? -48.740 -6.198 60.461 1.00 86.94 443 ASN A CA 1
ATOM 3433 C C . ASN A 1 443 ? -48.788 -5.045 61.488 1.00 86.94 443 ASN A C 1
ATOM 3435 O O . ASN A 1 443 ? -48.090 -5.064 62.504 1.00 86.94 443 ASN A O 1
ATOM 3439 N N . GLU A 1 444 ? -49.634 -4.039 61.238 1.00 84.75 444 GLU A N 1
ATOM 3440 C CA . GLU A 1 444 ? -49.699 -2.812 62.049 1.00 84.75 444 GLU A CA 1
ATOM 3441 C C . GLU A 1 444 ? -49.935 -3.085 63.547 1.00 84.75 444 GLU A C 1
ATOM 3443 O O . GLU A 1 444 ? -49.344 -2.420 64.398 1.00 84.75 444 GLU A O 1
ATOM 3448 N N . VAL A 1 445 ? -50.753 -4.087 63.890 1.00 84.31 445 VAL A N 1
ATOM 3449 C CA . VAL A 1 445 ? -51.095 -4.429 65.282 1.00 84.31 445 VAL A CA 1
ATOM 3450 C C . VAL A 1 445 ? -49.880 -5.001 66.021 1.00 84.31 445 VAL A C 1
ATOM 3452 O O . VAL A 1 445 ? -49.558 -4.579 67.138 1.00 84.31 445 VAL A O 1
ATOM 3455 N N . GLU A 1 446 ? -49.164 -5.924 65.384 1.00 85.25 446 GLU A N 1
ATOM 3456 C CA . GLU A 1 446 ? -47.953 -6.549 65.920 1.00 85.25 446 GLU A CA 1
ATOM 3457 C C . GLU A 1 446 ? -46.760 -5.584 65.959 1.00 85.25 446 GLU A C 1
ATOM 3459 O O . GLU A 1 446 ? -45.997 -5.581 66.930 1.00 85.25 446 GLU A O 1
ATOM 3464 N N . LEU A 1 447 ? -46.607 -4.731 64.941 1.00 84.62 447 LEU A N 1
ATOM 3465 C CA . LEU A 1 447 ? -45.599 -3.670 64.912 1.00 84.62 447 LEU A CA 1
ATOM 3466 C C . LEU A 1 447 ? -45.865 -2.647 66.024 1.00 84.62 447 LEU A C 1
ATOM 3468 O O . LEU A 1 447 ? -44.960 -2.328 66.793 1.00 84.62 447 LEU A O 1
ATOM 3472 N N . ARG A 1 448 ? -47.115 -2.200 66.194 1.00 82.06 448 ARG A N 1
ATOM 3473 C CA . ARG A 1 448 ? -47.514 -1.293 67.282 1.00 82.06 448 ARG A CA 1
ATOM 3474 C C . ARG A 1 448 ? -47.267 -1.900 68.663 1.00 82.06 448 ARG A C 1
ATOM 3476 O O . ARG A 1 448 ? -46.832 -1.181 69.557 1.00 82.06 448 ARG A O 1
ATOM 3483 N N . THR A 1 449 ? -47.487 -3.204 68.824 1.00 82.50 449 THR A N 1
ATOM 3484 C CA . THR A 1 449 ? -47.161 -3.948 70.057 1.00 82.50 449 THR A CA 1
ATOM 3485 C C . THR A 1 449 ? -45.647 -4.101 70.266 1.00 82.50 449 THR A C 1
ATOM 3487 O O . THR A 1 449 ? -45.189 -4.174 71.403 1.00 82.50 449 THR A O 1
ATOM 3490 N N . SER A 1 450 ? -44.854 -4.095 69.189 1.00 82.06 450 SER A N 1
ATOM 3491 C CA . SER A 1 450 ? -43.386 -4.183 69.246 1.00 82.06 450 SER A CA 1
ATOM 3492 C C . SER A 1 450 ? -42.697 -2.854 69.613 1.00 82.06 450 SER A C 1
ATOM 3494 O O . SER A 1 450 ? -41.509 -2.865 69.925 1.00 82.06 450 SER A O 1
ATOM 3496 N N . ILE A 1 451 ? -43.403 -1.713 69.590 1.00 83.44 451 ILE A N 1
ATOM 3497 C CA . ILE A 1 451 ? -42.831 -0.384 69.877 1.00 83.44 451 ILE A CA 1
ATOM 3498 C C . ILE A 1 451 ? -43.275 0.097 71.276 1.00 83.44 451 ILE A C 1
ATOM 3500 O O . ILE A 1 451 ? -44.461 0.378 71.462 1.00 83.44 451 ILE A O 1
ATOM 3504 N N . PRO A 1 452 ? -42.354 0.295 72.243 1.00 81.06 452 PRO A N 1
ATOM 3505 C CA . PRO A 1 452 ? -42.685 0.651 73.626 1.00 81.06 452 PRO A CA 1
ATOM 3506 C C . PRO A 1 452 ? -43.625 1.857 73.765 1.00 81.06 452 PRO A C 1
ATOM 3508 O O . PRO A 1 452 ? -43.368 2.932 73.214 1.00 81.06 452 PRO A O 1
ATOM 3511 N N . SER A 1 453 ? -44.710 1.698 74.524 1.00 65.94 453 SER A N 1
ATOM 3512 C CA . SER A 1 453 ? -45.660 2.773 74.840 1.00 65.94 453 SER A CA 1
ATOM 3513 C C . SER A 1 453 ? -45.002 3.884 75.663 1.00 65.94 453 SER A C 1
ATOM 3515 O O . SER A 1 453 ? -44.306 3.606 76.635 1.00 65.94 453 SER A O 1
ATOM 3517 N N . GLN A 1 454 ? -45.269 5.145 75.316 1.00 62.62 454 GLN A N 1
ATOM 3518 C CA . GLN A 1 454 ? -44.819 6.312 76.081 1.00 62.62 454 GLN A CA 1
ATOM 3519 C C . GLN A 1 454 ? -46.026 7.031 76.691 1.00 62.62 454 GLN A C 1
ATOM 3521 O O . GLN A 1 454 ? -47.008 7.298 75.997 1.00 62.62 454 GLN A O 1
ATOM 3526 N N . THR A 1 455 ? -45.950 7.358 77.981 1.00 54.50 455 THR A N 1
ATOM 3527 C CA . THR A 1 455 ? -46.965 8.153 78.684 1.00 54.50 455 THR A CA 1
ATOM 3528 C C . THR A 1 455 ? -47.055 9.553 78.075 1.00 54.50 455 THR A C 1
ATOM 3530 O O . THR A 1 455 ? -46.032 10.204 77.855 1.00 54.50 455 THR A O 1
ATOM 3533 N N . GLN A 1 456 ? -48.269 10.038 77.803 1.00 48.62 456 GLN A N 1
ATOM 3534 C CA . GLN A 1 456 ? -48.465 11.379 77.250 1.00 48.62 456 GLN A CA 1
ATOM 3535 C C . GLN A 1 456 ? -48.166 12.456 78.301 1.00 48.62 456 GLN A C 1
ATOM 3537 O O . GLN A 1 456 ? -48.995 12.742 79.161 1.00 48.62 456 GLN A O 1
ATOM 3542 N N . HIS A 1 457 ? -47.015 13.117 78.177 1.00 49.44 457 HIS A N 1
ATOM 3543 C CA . HIS A 1 457 ? -46.849 14.475 78.690 1.00 49.44 457 HIS A CA 1
ATOM 3544 C C . HIS A 1 457 ? -47.271 15.457 77.595 1.00 49.44 457 HIS A C 1
ATOM 3546 O O . HIS A 1 457 ? -46.679 15.496 76.516 1.00 49.44 457 HIS A O 1
ATOM 3552 N N . ALA A 1 458 ? -48.332 16.219 77.858 1.00 43.59 458 ALA A N 1
ATOM 3553 C CA . ALA A 1 458 ? -48.917 17.134 76.890 1.00 43.59 458 ALA A CA 1
ATOM 3554 C C . ALA A 1 458 ? -48.063 18.403 76.730 1.00 43.59 458 ALA A C 1
ATOM 3556 O O . ALA A 1 458 ? -48.265 19.394 77.429 1.00 43.59 458 ALA A O 1
ATOM 3557 N N . VAL A 1 459 ? -47.141 18.396 75.763 1.00 48.12 459 VAL A N 1
ATOM 3558 C CA . VAL A 1 459 ? -46.592 19.639 75.201 1.00 48.12 459 VAL A CA 1
ATOM 3559 C C . VAL A 1 459 ? -47.696 20.275 74.354 1.00 48.12 459 VAL A C 1
ATOM 3561 O O . VAL A 1 459 ? -47.898 19.924 73.192 1.00 48.12 459 VAL A O 1
ATOM 3564 N N . ALA A 1 460 ? -48.480 21.154 74.977 1.00 44.72 460 ALA A N 1
ATOM 3565 C CA . ALA A 1 460 ? -49.645 21.794 74.375 1.00 44.72 460 ALA A CA 1
ATOM 3566 C C . ALA A 1 460 ? -49.236 22.915 73.398 1.00 44.72 460 ALA A C 1
ATOM 3568 O O . ALA A 1 460 ? -49.357 24.100 73.695 1.00 44.72 460 ALA A O 1
ATOM 3569 N N . GLY A 1 461 ? -48.736 22.525 72.225 1.00 56.00 461 GLY A N 1
ATOM 3570 C CA . GLY A 1 461 ? -48.374 23.430 71.133 1.00 56.00 461 GLY A CA 1
ATOM 3571 C C . GLY A 1 461 ? -47.327 22.818 70.202 1.00 56.00 461 GLY A C 1
ATOM 3572 O O . GLY A 1 461 ? -46.428 22.107 70.648 1.00 56.00 461 GLY A O 1
ATOM 3573 N N . SER A 1 462 ? -47.419 23.100 68.899 1.00 59.75 462 SER A N 1
ATOM 3574 C CA . SER A 1 462 ? -46.348 22.743 67.960 1.00 59.75 462 SER A CA 1
ATOM 3575 C C . SER A 1 462 ? -45.158 23.668 68.196 1.00 59.75 462 SER A C 1
ATOM 3577 O O . SER A 1 462 ? -45.244 24.855 67.884 1.00 59.75 462 SER A O 1
ATOM 3579 N N . SER A 1 463 ? -44.055 23.136 68.734 1.00 79.00 463 SER A N 1
ATOM 3580 C CA . SER A 1 463 ? -42.804 23.896 68.851 1.00 79.00 463 SER A CA 1
ATOM 3581 C C . SER A 1 463 ? -42.373 24.441 67.485 1.00 79.00 463 SER A C 1
ATOM 3583 O O . SER A 1 463 ? -42.494 23.765 66.458 1.00 79.00 463 SER A O 1
ATOM 3585 N N . GLU A 1 464 ? -41.809 25.649 67.488 1.00 84.25 464 GLU A N 1
ATOM 3586 C CA . GLU A 1 464 ? -41.153 26.259 66.331 1.00 84.25 464 GLU A CA 1
ATOM 3587 C C . GLU A 1 464 ? -40.142 25.295 65.685 1.00 84.25 464 GLU A C 1
ATOM 3589 O O . GLU A 1 464 ? -40.106 25.167 64.461 1.00 84.25 464 GLU A O 1
ATOM 3594 N N . ALA A 1 465 ? -39.387 24.550 66.503 1.00 83.88 465 ALA A N 1
ATOM 3595 C CA . ALA A 1 465 ? -38.402 23.588 66.025 1.00 83.88 465 ALA A CA 1
ATOM 3596 C C . ALA A 1 465 ? -39.044 22.400 65.289 1.00 83.88 465 ALA A C 1
ATOM 3598 O O . ALA A 1 465 ? -38.508 21.948 64.281 1.00 83.88 465 ALA A O 1
ATOM 3599 N N . VAL A 1 466 ? -40.227 21.941 65.716 1.00 84.75 466 VAL A N 1
ATOM 3600 C CA . VAL A 1 466 ? -40.987 20.884 65.019 1.00 84.75 466 VAL A CA 1
ATOM 3601 C C . VAL A 1 466 ? -41.505 21.387 63.669 1.00 84.75 466 VAL A C 1
ATOM 3603 O O . VAL A 1 466 ? -41.411 20.676 62.666 1.00 84.75 466 VAL A O 1
ATOM 3606 N N . THR A 1 467 ? -42.005 22.624 63.619 1.00 86.44 467 THR A N 1
ATOM 3607 C CA . THR A 1 467 ? -42.466 23.263 62.378 1.00 86.44 467 THR A CA 1
ATOM 3608 C C . THR A 1 467 ? -41.314 23.442 61.382 1.00 86.44 467 THR A C 1
ATOM 3610 O O . THR A 1 467 ? -41.450 23.087 60.210 1.00 86.44 467 THR A O 1
ATOM 3613 N N . LYS A 1 468 ? -40.154 23.924 61.850 1.00 90.44 468 LYS A N 1
ATOM 3614 C CA . LYS A 1 468 ? -38.937 24.102 61.041 1.00 90.44 468 LYS A CA 1
ATOM 3615 C C . LYS A 1 468 ? -38.363 22.776 60.543 1.00 90.44 468 LYS A C 1
ATOM 3617 O O . LYS A 1 468 ? -38.119 22.645 59.348 1.00 90.44 468 LYS A O 1
ATOM 3622 N N . LEU A 1 469 ? -38.226 21.770 61.411 1.00 89.38 469 LEU A N 1
ATOM 3623 C CA . LEU A 1 469 ? -37.749 20.440 61.012 1.00 89.38 469 LEU A CA 1
ATOM 3624 C C . LEU A 1 469 ? -38.670 19.783 59.978 1.00 89.38 469 LEU A C 1
ATOM 3626 O O . LEU A 1 469 ? -38.171 19.213 59.013 1.00 89.38 469 LEU A O 1
ATOM 3630 N N . ARG A 1 470 ? -39.999 19.909 60.109 1.00 88.75 470 ARG A N 1
ATOM 3631 C CA . ARG A 1 470 ? -40.938 19.398 59.094 1.00 88.75 470 ARG A CA 1
ATOM 3632 C C . ARG A 1 470 ? -40.735 20.074 57.733 1.00 88.75 470 ARG A C 1
ATOM 3634 O O . ARG A 1 470 ? -40.723 19.380 56.722 1.00 88.75 470 ARG A O 1
ATOM 3641 N N . ALA A 1 471 ? -40.544 21.394 57.701 1.00 90.62 471 ALA A N 1
ATOM 3642 C CA . ALA A 1 471 ? -40.269 22.116 56.457 1.00 90.62 471 ALA A CA 1
ATOM 3643 C C . ALA A 1 471 ? -38.933 21.689 55.817 1.00 90.62 471 ALA A C 1
ATOM 3645 O O . ALA A 1 471 ? -38.873 21.479 54.608 1.00 90.62 471 ALA A O 1
ATOM 3646 N N . LEU A 1 472 ? -37.886 21.488 56.623 1.00 93.38 472 LEU A N 1
ATOM 3647 C CA . LEU A 1 472 ? -36.582 21.019 56.146 1.00 93.38 472 LEU A CA 1
ATOM 3648 C C . LEU A 1 472 ? -36.634 19.580 55.609 1.00 93.38 472 LEU A C 1
ATOM 3650 O O . LEU A 1 472 ? -36.032 19.294 54.578 1.00 93.38 472 LEU A O 1
ATOM 3654 N N . MET A 1 473 ? -37.392 18.680 56.244 1.00 91.44 473 MET A N 1
ATOM 3655 C CA . MET A 1 473 ? -37.576 17.310 55.739 1.00 91.44 473 MET A CA 1
ATOM 3656 C C . MET A 1 473 ? -38.299 17.269 54.385 1.00 91.44 473 MET A C 1
ATOM 3658 O O . MET A 1 473 ? -37.963 16.425 53.555 1.00 91.44 473 MET A O 1
ATOM 3662 N N . ASN A 1 474 ? -39.223 18.200 54.116 1.00 91.62 474 ASN A N 1
ATOM 3663 C CA . ASN A 1 474 ? -39.811 18.339 52.780 1.00 91.62 474 ASN A CA 1
ATOM 3664 C C . ASN A 1 474 ? -38.743 18.723 51.740 1.00 91.62 474 ASN A C 1
ATOM 3666 O O . ASN A 1 474 ? -38.656 18.070 50.705 1.00 91.62 474 ASN A O 1
ATOM 3670 N N . GLN A 1 475 ? -37.869 19.693 52.038 1.00 92.75 475 GLN A N 1
ATOM 3671 C CA . GLN A 1 475 ? -36.785 20.090 51.124 1.00 92.75 475 GLN A CA 1
ATOM 3672 C C . GLN A 1 475 ? -35.760 18.963 50.890 1.00 92.75 475 GLN A C 1
ATOM 3674 O O . GLN A 1 475 ? -35.277 18.784 49.773 1.00 92.75 475 GLN A O 1
ATOM 3679 N N . VAL A 1 476 ? -35.460 18.144 51.909 1.00 92.69 476 VAL A N 1
ATOM 3680 C CA . VAL A 1 476 ? -34.644 16.924 51.739 1.00 92.69 476 VAL A CA 1
ATOM 3681 C C . VAL A 1 476 ? -35.319 15.943 50.771 1.00 92.69 476 VAL A C 1
ATOM 3683 O O . VAL A 1 476 ? -34.641 15.349 49.930 1.00 92.69 476 VAL A O 1
ATOM 3686 N N . GLN A 1 477 ? -36.643 15.780 50.849 1.00 90.44 477 GLN A N 1
ATOM 3687 C CA . GLN A 1 477 ? -37.384 14.917 49.928 1.00 90.44 477 GLN A CA 1
ATOM 3688 C C . GLN A 1 477 ? -37.452 15.500 48.505 1.00 90.44 477 GLN A C 1
ATOM 3690 O O . GLN A 1 477 ? -37.323 14.750 47.539 1.00 90.44 477 GLN A O 1
ATOM 3695 N N . GLU A 1 478 ? -37.578 16.821 48.359 1.00 92.12 478 GLU A N 1
ATOM 3696 C CA . GLU A 1 478 ? -37.496 17.514 47.067 1.00 92.12 478 GLU A CA 1
ATOM 3697 C C . GLU A 1 478 ? -36.128 17.290 46.401 1.00 92.12 478 GLU A C 1
ATOM 3699 O O . GLU A 1 478 ? -36.081 16.902 45.234 1.00 92.12 478 GLU A O 1
ATOM 3704 N N . ILE A 1 479 ? -35.020 17.413 47.146 1.00 94.19 479 ILE A N 1
ATOM 3705 C CA . ILE A 1 479 ? -33.667 17.105 46.646 1.00 94.19 479 ILE A CA 1
ATOM 3706 C C . ILE A 1 479 ? -33.538 15.640 46.208 1.00 94.19 479 ILE A C 1
ATOM 3708 O O . ILE A 1 479 ? -32.932 15.371 45.170 1.00 94.19 479 ILE A O 1
ATOM 3712 N N . LYS A 1 480 ? -34.113 14.681 46.952 1.00 90.38 480 LYS A N 1
ATOM 3713 C CA . LYS A 1 480 ? -34.113 13.262 46.544 1.00 90.38 480 LYS A CA 1
ATOM 3714 C C . LYS A 1 480 ? -34.807 13.072 45.192 1.00 90.38 480 LYS A C 1
ATOM 3716 O O . LYS A 1 480 ? -34.199 12.526 44.276 1.00 90.38 480 LYS A O 1
ATOM 3721 N N . VAL A 1 481 ? -36.020 13.606 45.029 1.00 92.81 481 VAL A N 1
ATOM 3722 C CA . VAL A 1 481 ? -36.791 13.505 43.774 1.00 92.81 481 VAL A CA 1
ATOM 3723 C C . VAL A 1 481 ? -36.091 14.230 42.613 1.00 92.81 481 VAL A C 1
ATOM 3725 O O . VAL A 1 481 ? -36.079 13.729 41.488 1.00 92.81 481 VAL A O 1
ATOM 3728 N N . GLN A 1 482 ? -35.447 15.373 42.868 1.00 93.12 482 GLN A N 1
ATOM 3729 C CA . GLN A 1 482 ? -34.622 16.065 41.871 1.00 93.12 482 GLN A CA 1
ATOM 3730 C C . GLN A 1 482 ? -33.422 15.218 41.427 1.00 93.12 482 GLN A C 1
ATOM 3732 O O . GLN A 1 482 ? -33.146 15.144 40.231 1.00 93.12 482 GLN A O 1
ATOM 3737 N N . ARG A 1 483 ? -32.731 14.538 42.352 1.00 93.81 483 ARG A N 1
ATOM 3738 C CA . ARG A 1 483 ? -31.602 13.650 42.021 1.00 93.81 483 ARG A CA 1
ATOM 3739 C C . ARG A 1 483 ? -32.048 12.400 41.266 1.00 93.81 483 ARG A C 1
ATOM 3741 O O . ARG A 1 483 ? -31.410 12.055 40.279 1.00 93.81 483 ARG A O 1
ATOM 3748 N N . GLU A 1 484 ? -33.176 11.792 41.637 1.00 90.56 484 GLU A N 1
ATOM 3749 C CA . GLU A 1 484 ? -33.791 10.706 40.857 1.00 90.56 484 GLU A CA 1
ATOM 3750 C C . GLU A 1 484 ? -34.150 11.135 39.426 1.00 90.56 484 GLU A C 1
ATOM 3752 O O . GLU A 1 484 ? -34.112 10.310 38.511 1.00 90.56 484 GLU A O 1
ATOM 3757 N N . LYS A 1 485 ? -34.532 12.404 39.214 1.00 93.19 485 LYS A N 1
ATOM 3758 C CA . LYS A 1 485 ? -34.740 12.954 37.869 1.00 93.19 485 LYS A CA 1
ATOM 3759 C C . LYS A 1 485 ? -33.408 13.163 37.149 1.00 93.19 485 LYS A C 1
ATOM 3761 O O . LYS A 1 485 ? -33.268 12.672 36.037 1.00 93.19 485 LYS A O 1
ATOM 3766 N N . LEU A 1 486 ? -32.432 13.821 37.779 1.00 93.25 486 LEU A N 1
ATOM 3767 C CA . LEU A 1 486 ? -31.107 14.053 37.190 1.00 93.25 486 LEU A CA 1
ATOM 3768 C C . LEU A 1 486 ? -30.442 12.742 36.759 1.00 93.25 486 LEU A C 1
ATOM 3770 O O . LEU A 1 486 ? -29.899 12.673 35.665 1.00 93.25 486 LEU A O 1
ATOM 3774 N N . GLU A 1 487 ? -30.536 11.681 37.562 1.00 90.31 487 GLU A N 1
ATOM 3775 C CA . GLU A 1 487 ? -30.020 10.354 37.213 1.00 90.31 487 GLU A CA 1
ATOM 3776 C C . GLU A 1 487 ? -30.697 9.772 35.957 1.00 90.31 487 GLU A C 1
ATOM 3778 O O . GLU A 1 487 ? -30.024 9.206 35.094 1.00 90.31 487 GLU A O 1
ATOM 3783 N N . LYS A 1 488 ? -32.020 9.940 35.823 1.00 91.12 488 LYS A N 1
ATOM 3784 C CA . LYS A 1 488 ? -32.778 9.532 34.627 1.00 91.12 488 LYS A CA 1
ATOM 3785 C C . LYS A 1 488 ? -32.398 10.381 33.415 1.00 91.12 488 LYS A C 1
ATOM 3787 O O . LYS A 1 488 ? -32.194 9.814 32.348 1.00 91.12 488 LYS A O 1
ATOM 3792 N N . ASP A 1 489 ? -32.242 11.692 33.586 1.00 91.94 489 ASP A N 1
ATOM 3793 C CA . ASP A 1 489 ? -31.828 12.614 32.525 1.00 91.94 489 ASP A CA 1
ATOM 3794 C C . ASP A 1 489 ? -30.407 12.260 32.027 1.00 91.94 489 ASP A C 1
ATOM 3796 O O . ASP A 1 489 ? -30.218 12.054 30.830 1.00 91.94 489 ASP A O 1
ATOM 3800 N N . PHE A 1 490 ? -29.437 12.047 32.932 1.00 91.75 490 PHE A N 1
ATOM 3801 C CA . PHE A 1 490 ? -28.087 11.545 32.611 1.00 91.75 490 PHE A CA 1
ATOM 3802 C C . PHE A 1 490 ? -28.114 10.206 31.852 1.00 91.75 490 PHE A C 1
ATOM 3804 O O . PHE A 1 490 ? -27.334 10.017 30.923 1.00 91.75 490 PHE A O 1
ATOM 3811 N N . LYS A 1 491 ? -29.001 9.274 32.231 1.00 88.69 491 LYS A N 1
ATOM 3812 C CA . LYS A 1 491 ? -29.153 7.957 31.580 1.00 88.69 491 LYS A CA 1
ATOM 3813 C C . LYS A 1 491 ? -29.939 7.997 30.261 1.00 88.69 491 LYS A C 1
ATOM 3815 O O . LYS A 1 491 ? -29.864 7.041 29.491 1.00 88.69 491 LYS A O 1
ATOM 3820 N N . ALA A 1 492 ? -30.704 9.059 30.009 1.00 90.06 492 ALA A N 1
ATOM 3821 C CA . ALA A 1 492 ? -31.497 9.239 28.792 1.00 90.06 492 ALA A CA 1
ATOM 3822 C C . ALA A 1 492 ? -30.698 9.879 27.645 1.00 90.06 492 ALA A C 1
ATOM 3824 O O . ALA A 1 492 ? -31.062 9.697 26.482 1.00 90.06 492 ALA A O 1
ATOM 3825 N N . VAL A 1 493 ? -29.612 10.597 27.958 1.00 87.38 493 VAL A N 1
ATOM 3826 C CA . VAL A 1 493 ? -28.704 11.187 26.965 1.00 87.38 493 VAL A CA 1
ATOM 3827 C C . VAL A 1 493 ? -28.203 10.127 25.981 1.00 87.38 493 VAL A C 1
ATOM 3829 O O . VAL A 1 493 ? -27.643 9.098 26.360 1.00 87.38 493 VAL A O 1
ATOM 3832 N N . ARG A 1 494 ? -28.347 10.427 24.689 1.00 81.50 494 ARG A N 1
ATOM 3833 C CA . ARG A 1 494 ? -27.651 9.751 23.594 1.00 81.50 494 ARG A CA 1
ATOM 3834 C C . ARG A 1 494 ? -27.162 10.801 22.611 1.00 81.50 494 ARG A C 1
ATOM 3836 O O . ARG A 1 494 ? -27.936 11.660 22.204 1.00 81.50 494 ARG A O 1
ATOM 3843 N N . SER A 1 495 ? -25.902 10.688 22.217 1.00 79.44 495 SER A N 1
ATOM 3844 C CA . SER A 1 495 ? -25.338 11.390 21.069 1.00 79.44 495 SER A CA 1
ATOM 3845 C C . SER A 1 495 ? -24.596 10.365 20.238 1.00 79.44 495 SER A C 1
ATOM 3847 O O . SER A 1 495 ? -23.852 9.554 20.791 1.00 79.44 495 SER A O 1
ATOM 3849 N N . ASP A 1 496 ? -24.790 10.416 18.928 1.00 79.88 496 ASP A N 1
ATOM 3850 C CA . ASP A 1 496 ? -23.738 9.977 18.023 1.00 79.88 496 ASP A CA 1
ATOM 3851 C C . ASP A 1 496 ? -22.696 11.108 17.935 1.00 79.88 496 ASP A C 1
ATOM 3853 O O . ASP A 1 496 ? -23.022 12.272 18.186 1.00 79.88 496 ASP A O 1
ATOM 3857 N N . ILE A 1 497 ? -21.447 10.765 17.633 1.00 85.94 497 ILE A N 1
ATOM 3858 C CA . ILE A 1 497 ? -20.365 11.719 17.341 1.00 85.94 497 ILE A CA 1
ATOM 3859 C C . ILE A 1 497 ? -19.679 11.409 16.003 1.00 85.94 497 ILE A C 1
ATOM 3861 O O . ILE A 1 497 ? -18.738 12.103 15.622 1.00 85.94 497 ILE A O 1
ATOM 3865 N N . ALA A 1 498 ? -20.146 10.389 15.269 1.00 83.12 498 ALA A N 1
ATOM 3866 C CA . ALA A 1 498 ? -19.585 9.985 13.986 1.00 83.12 498 ALA A CA 1
ATOM 3867 C C . ALA A 1 498 ? -19.546 11.147 12.983 1.00 83.12 498 ALA A C 1
ATOM 3869 O O . ALA A 1 498 ? -18.507 11.364 12.371 1.00 83.12 498 ALA A O 1
ATOM 3870 N N . ASP A 1 499 ? -20.613 11.943 12.871 1.00 83.25 499 ASP A N 1
ATOM 3871 C CA . ASP A 1 499 ? -20.661 13.100 11.963 1.00 83.25 499 ASP A CA 1
ATOM 3872 C C . ASP A 1 499 ? -19.646 14.197 12.322 1.00 83.25 499 ASP A C 1
ATOM 3874 O O . ASP A 1 499 ? -19.101 14.849 11.429 1.00 83.25 499 ASP A O 1
ATOM 3878 N N . ASP A 1 500 ? -19.364 14.406 13.611 1.00 84.88 500 ASP A N 1
ATOM 3879 C CA . ASP A 1 500 ? -18.387 15.402 14.065 1.00 84.88 500 ASP A CA 1
ATOM 3880 C C . ASP A 1 500 ? -16.946 14.911 13.827 1.00 84.88 500 ASP A C 1
ATOM 3882 O O . ASP A 1 500 ? -16.103 15.671 13.344 1.00 84.88 500 ASP A O 1
ATOM 3886 N N . LEU A 1 501 ? -16.678 13.618 14.055 1.00 84.94 501 LEU A N 1
ATOM 3887 C CA . LEU A 1 501 ? -15.396 12.983 13.723 1.00 84.94 501 LEU A CA 1
ATOM 3888 C C . LEU A 1 501 ? -15.163 12.914 12.201 1.00 84.94 501 LEU A C 1
ATOM 3890 O O . LEU A 1 501 ? -14.063 13.207 11.736 1.00 84.94 501 LEU A O 1
ATOM 3894 N N . LEU A 1 502 ? -16.188 12.580 11.409 1.00 83.88 502 LEU A N 1
ATOM 3895 C CA . LEU A 1 502 ? -16.123 12.539 9.942 1.00 83.88 502 LEU A CA 1
ATOM 3896 C C . LEU A 1 502 ? -15.881 13.930 9.345 1.00 83.88 502 LEU A C 1
ATOM 3898 O O . LEU A 1 502 ? -15.094 14.058 8.407 1.00 83.88 502 LEU A O 1
ATOM 3902 N N . ARG A 1 503 ? -16.498 14.978 9.907 1.00 83.00 503 ARG A N 1
ATOM 3903 C CA . ARG A 1 503 ? -16.234 16.372 9.518 1.00 83.00 503 ARG A CA 1
ATOM 3904 C C . ARG A 1 503 ? -14.786 16.761 9.814 1.00 83.00 503 ARG A C 1
ATOM 3906 O O . ARG A 1 503 ? -14.094 17.241 8.920 1.00 83.00 503 ARG A O 1
ATOM 3913 N N . ALA A 1 504 ? -14.288 16.446 11.010 1.00 83.12 504 ALA A N 1
ATOM 3914 C CA . ALA A 1 504 ? -12.890 16.680 11.368 1.00 83.12 504 ALA A CA 1
ATOM 3915 C C . ALA A 1 504 ? -11.900 15.909 10.466 1.00 83.12 504 ALA A C 1
ATOM 3917 O O . ALA A 1 504 ? -10.866 16.460 10.098 1.00 83.12 504 ALA A O 1
ATOM 3918 N N . MET A 1 505 ? -12.223 14.678 10.048 1.00 78.88 505 MET A N 1
ATOM 3919 C CA . MET A 1 505 ? -11.424 13.907 9.077 1.00 78.88 505 MET A CA 1
ATOM 3920 C C . MET A 1 505 ? -11.475 14.459 7.641 1.00 78.88 505 MET A C 1
ATOM 3922 O O . MET A 1 505 ? -10.560 14.203 6.859 1.00 78.88 505 MET A O 1
ATOM 3926 N N . ALA A 1 506 ? -12.531 15.187 7.269 1.00 79.38 506 ALA A N 1
ATOM 3927 C CA . ALA A 1 506 ? -12.619 15.865 5.975 1.00 79.38 506 ALA A CA 1
ATOM 3928 C C . ALA A 1 506 ? -11.824 17.184 5.956 1.00 79.38 506 ALA A C 1
ATOM 3930 O O . ALA A 1 506 ? -11.291 17.570 4.916 1.00 79.38 506 ALA A O 1
ATOM 3931 N N . GLU A 1 507 ? -11.726 17.859 7.105 1.00 80.25 507 GLU A N 1
ATOM 3932 C CA . GLU A 1 507 ? -11.020 19.135 7.275 1.00 80.25 507 GLU A CA 1
ATOM 3933 C C . GLU A 1 507 ? -9.529 18.963 7.640 1.00 80.25 507 GLU A C 1
ATOM 3935 O O . GLU A 1 507 ? -8.716 19.838 7.338 1.00 80.25 507 GLU A O 1
ATOM 3940 N N . SER A 1 508 ? -9.140 17.831 8.244 1.00 72.88 508 SER A N 1
ATOM 3941 C CA . SER A 1 508 ? -7.774 17.535 8.700 1.00 72.88 508 SER A CA 1
ATOM 3942 C C . SER A 1 508 ? -7.366 16.079 8.443 1.00 72.88 508 SER A C 1
ATOM 3944 O O . SER A 1 508 ? -8.104 15.144 8.743 1.00 72.88 508 SER A O 1
ATOM 3946 N N . GLN A 1 509 ? -6.122 15.863 7.993 1.00 63.19 509 GLN A N 1
ATOM 3947 C CA . GLN A 1 509 ? -5.518 14.521 7.918 1.00 63.19 509 GLN A CA 1
ATOM 3948 C C . GLN A 1 509 ? -5.188 13.910 9.293 1.00 63.19 509 GLN A C 1
ATOM 3950 O O . GLN A 1 509 ? -4.898 12.718 9.373 1.00 63.19 509 GLN A O 1
ATOM 3955 N N . ILE A 1 510 ? -5.201 14.708 10.365 1.00 72.56 510 ILE A N 1
ATOM 3956 C CA . ILE A 1 510 ? -4.939 14.263 11.738 1.00 72.56 510 ILE A CA 1
ATOM 3957 C C . ILE A 1 510 ? -6.198 14.512 12.571 1.00 72.56 510 ILE A C 1
ATOM 3959 O O . ILE A 1 510 ? -6.585 15.661 12.795 1.00 72.56 510 ILE A O 1
ATOM 3963 N N . LEU A 1 511 ? -6.820 13.427 13.035 1.00 78.00 511 LEU A N 1
ATOM 3964 C CA . LEU A 1 511 ? -8.008 13.454 13.885 1.00 78.00 511 LEU A CA 1
ATOM 3965 C C . LEU A 1 511 ? -7.604 13.572 15.363 1.00 78.00 511 LEU A C 1
ATOM 3967 O O . LEU A 1 511 ? -7.032 12.638 15.923 1.00 78.00 511 LEU A O 1
ATOM 3971 N N . ASN A 1 512 ? -7.934 14.695 16.005 1.00 83.25 512 ASN A N 1
ATOM 3972 C CA . ASN A 1 512 ? -7.778 14.870 17.453 1.00 83.25 512 ASN A CA 1
ATOM 3973 C C . ASN A 1 512 ? -9.062 14.446 18.190 1.00 83.25 512 ASN A C 1
ATOM 3975 O O . ASN A 1 512 ? -9.841 15.286 18.641 1.00 83.25 512 ASN A O 1
ATOM 3979 N N . GLU A 1 513 ? -9.296 13.133 18.260 1.00 86.00 513 GLU A N 1
ATOM 3980 C CA . GLU A 1 513 ? -10.497 12.550 18.876 1.00 86.00 513 GLU A CA 1
ATOM 3981 C C . GLU A 1 513 ? -10.679 12.992 20.337 1.00 86.00 513 GLU A C 1
ATOM 3983 O O . GLU A 1 513 ? -11.777 13.420 20.686 1.00 86.00 513 GLU A O 1
ATOM 3988 N N . GLU A 1 514 ? -9.614 13.004 21.153 1.00 86.69 514 GLU A N 1
ATOM 3989 C CA . GLU A 1 514 ? -9.694 13.389 22.573 1.00 86.69 514 GLU A CA 1
ATOM 3990 C C . GLU A 1 514 ? -10.312 14.785 22.746 1.00 86.69 514 GLU A C 1
ATOM 3992 O O . GLU A 1 514 ? -11.185 14.978 23.592 1.00 86.69 514 GLU A O 1
ATOM 3997 N N . GLN A 1 515 ? -9.891 15.762 21.935 1.00 88.00 515 GLN A N 1
ATOM 3998 C CA . GLN A 1 515 ? -10.423 17.122 22.014 1.00 88.00 515 GLN A CA 1
ATOM 3999 C C . GLN A 1 515 ? -11.893 17.182 21.584 1.00 88.00 515 GLN A C 1
ATOM 4001 O O . GLN A 1 515 ? -12.704 17.756 22.310 1.00 88.00 515 GLN A O 1
ATOM 4006 N N . ILE A 1 516 ? -12.243 16.565 20.451 1.00 87.12 516 ILE A N 1
ATOM 4007 C CA . ILE A 1 516 ? -13.611 16.572 19.907 1.00 87.12 516 ILE A CA 1
ATOM 4008 C C . ILE A 1 516 ? -14.573 15.915 20.905 1.00 87.12 516 ILE A C 1
ATOM 4010 O O . ILE A 1 516 ? -15.581 16.511 21.288 1.00 87.12 516 ILE A O 1
ATOM 4014 N N . SER A 1 517 ? -14.226 14.725 21.401 1.00 89.50 517 SER A N 1
ATOM 4015 C CA . SER A 1 517 ? -15.005 14.002 22.407 1.00 89.50 517 SER A CA 1
ATOM 4016 C C . SER A 1 517 ? -15.131 14.792 23.711 1.00 89.50 517 SER A C 1
ATOM 4018 O O . SER A 1 517 ? -16.216 14.857 24.284 1.00 89.50 517 SER A O 1
ATOM 4020 N N . LYS A 1 518 ? -14.064 15.449 24.179 1.00 90.25 518 LYS A N 1
ATOM 4021 C CA . LYS A 1 518 ? -14.074 16.263 25.406 1.00 90.25 518 LYS A CA 1
ATOM 4022 C C . LYS A 1 518 ? -14.950 17.510 25.288 1.00 90.25 518 LYS A C 1
ATOM 4024 O O . LYS A 1 518 ? -15.699 17.808 26.219 1.00 90.25 518 LYS A O 1
ATOM 4029 N N . GLU A 1 519 ? -14.882 18.217 24.164 1.00 90.56 519 GLU A N 1
ATOM 4030 C CA . GLU A 1 519 ? -15.740 19.372 23.880 1.00 90.56 519 GLU A CA 1
ATOM 4031 C C . GLU A 1 519 ? -17.210 18.938 23.784 1.00 90.56 519 GLU A C 1
ATOM 4033 O O . GLU A 1 519 ? -18.067 19.529 24.444 1.00 90.56 519 GLU A O 1
ATOM 4038 N N . LYS A 1 520 ? -17.496 17.829 23.087 1.00 89.62 520 LYS A N 1
ATOM 4039 C CA . LYS A 1 520 ? -18.858 17.299 22.935 1.00 89.62 520 LYS A CA 1
ATOM 4040 C C . LYS A 1 520 ? -19.447 16.761 24.245 1.00 89.62 520 LYS A C 1
ATOM 4042 O O . LYS A 1 520 ? -20.609 17.013 24.555 1.00 89.62 520 LYS A O 1
ATOM 4047 N N . ILE A 1 521 ? -18.641 16.097 25.076 1.00 91.06 521 ILE A N 1
ATOM 4048 C CA . ILE A 1 521 ? -19.028 15.684 26.436 1.00 91.06 521 ILE A CA 1
ATOM 4049 C C . ILE A 1 521 ? -19.347 16.907 27.309 1.00 91.06 521 ILE A C 1
ATOM 4051 O O . ILE A 1 521 ? -20.319 16.870 28.064 1.00 91.06 521 ILE A O 1
ATOM 4055 N N . GLN A 1 522 ? -18.577 17.994 27.204 1.00 91.50 522 GLN A N 1
ATOM 4056 C CA . GLN A 1 522 ? -18.824 19.217 27.973 1.00 91.50 522 GLN A CA 1
ATOM 4057 C C . GLN A 1 522 ? -20.080 19.971 27.497 1.00 91.50 522 GLN A C 1
ATOM 4059 O O . GLN A 1 522 ? -20.823 20.469 28.342 1.00 91.50 522 GLN A O 1
ATOM 4064 N N . GLU A 1 523 ? -20.350 20.012 26.187 1.00 91.25 523 GLU A N 1
ATOM 4065 C CA . GLU A 1 523 ? -21.598 20.538 25.602 1.00 91.25 523 GLU A CA 1
ATOM 4066 C C . GLU A 1 523 ? -22.828 19.810 26.171 1.00 91.25 523 GLU A C 1
ATOM 4068 O O . GLU A 1 523 ? -23.776 20.441 26.637 1.00 91.25 523 GLU A O 1
ATOM 4073 N N . ILE A 1 524 ? -22.787 18.475 26.177 1.00 90.69 524 ILE A N 1
ATOM 4074 C CA . ILE A 1 524 ? -23.931 17.619 26.511 1.00 90.69 524 ILE A CA 1
ATOM 4075 C C . ILE A 1 524 ? -24.144 17.493 28.028 1.00 90.69 524 ILE A C 1
ATOM 4077 O O . ILE A 1 524 ? -25.265 17.639 28.517 1.00 90.69 524 ILE A O 1
ATOM 4081 N N . TYR A 1 525 ? -23.086 17.203 28.791 1.00 92.44 525 TYR A N 1
ATOM 4082 C CA . TYR A 1 525 ? -23.193 16.875 30.218 1.00 92.44 525 TYR A CA 1
ATOM 4083 C C . TYR A 1 525 ? -22.882 18.048 31.155 1.00 92.44 525 TYR A C 1
ATOM 4085 O O . TYR A 1 525 ? -23.205 17.963 32.342 1.00 92.44 525 TYR A O 1
ATOM 4093 N N . GLY A 1 526 ? -22.308 19.150 30.659 1.00 93.31 526 GLY A N 1
ATOM 4094 C CA . GLY A 1 526 ? -22.021 20.351 31.453 1.00 93.31 526 GLY A CA 1
ATOM 4095 C C . GLY A 1 526 ? -23.238 20.872 32.236 1.00 93.31 526 GLY A C 1
ATOM 4096 O O . GLY A 1 526 ? -23.168 20.936 33.467 1.00 93.31 526 GLY A O 1
ATOM 4097 N N . PRO A 1 527 ? -24.387 21.137 31.582 1.00 94.38 527 PRO A N 1
ATOM 4098 C CA . PRO A 1 527 ? -25.591 21.631 32.259 1.00 94.38 527 PRO A CA 1
ATOM 4099 C C . PRO A 1 527 ? -26.180 20.660 33.295 1.00 94.38 527 PRO A C 1
ATOM 4101 O O . PRO A 1 527 ? -26.806 21.087 34.266 1.00 94.38 527 PRO A O 1
ATOM 4104 N N . LEU A 1 528 ? -25.992 19.346 33.119 1.00 93.69 528 LEU A N 1
ATOM 4105 C CA . LEU A 1 528 ? -26.422 18.332 34.090 1.00 93.69 528 LEU A CA 1
ATOM 4106 C C . LEU A 1 528 ? -25.464 18.262 35.290 1.00 93.69 528 LEU A C 1
ATOM 4108 O O . LEU A 1 528 ? -25.906 18.153 36.435 1.00 93.69 528 LEU A O 1
ATOM 4112 N N . LYS A 1 529 ? -24.154 18.391 35.049 1.00 93.75 529 LYS A N 1
ATOM 4113 C CA . LYS A 1 529 ? -23.126 18.462 36.095 1.00 93.75 529 LYS A CA 1
ATOM 4114 C C . LYS A 1 529 ? -23.320 19.687 36.994 1.00 93.75 529 LYS A C 1
ATOM 4116 O O . LYS A 1 529 ? -23.263 19.553 38.215 1.00 93.75 529 LYS A O 1
ATOM 4121 N N . GLU A 1 530 ? -23.611 20.854 36.422 1.00 95.44 530 GLU A N 1
ATOM 4122 C CA . GLU A 1 530 ? -23.894 22.071 37.196 1.00 95.44 530 GLU A CA 1
ATOM 4123 C C . GLU A 1 530 ? -25.098 21.899 38.134 1.00 95.44 530 GLU A C 1
ATOM 4125 O O . GLU A 1 530 ? -25.036 22.308 39.295 1.00 95.44 530 GLU A O 1
ATOM 4130 N N . GLN A 1 531 ? -26.164 21.230 37.683 1.00 94.25 531 GLN A N 1
ATOM 4131 C CA . GLN A 1 531 ? -27.328 20.918 38.524 1.00 94.25 531 GLN A CA 1
ATOM 4132 C C . GLN A 1 531 ? -26.983 19.949 39.668 1.00 94.25 531 GLN A C 1
ATOM 4134 O O . GLN A 1 531 ? -27.477 20.122 40.784 1.00 94.25 531 GLN A O 1
ATOM 4139 N N . VAL A 1 532 ? -26.094 18.972 39.446 1.00 95.19 532 VAL A N 1
ATOM 4140 C CA . VAL A 1 532 ? -25.578 18.103 40.521 1.00 95.19 532 VAL A CA 1
ATOM 4141 C C . VAL A 1 532 ? -24.768 18.911 41.539 1.00 95.19 532 VAL A C 1
ATOM 4143 O O . VAL A 1 532 ? -25.000 18.784 42.741 1.00 95.19 532 VAL A O 1
ATOM 4146 N N . GLU A 1 533 ? -23.873 19.796 41.092 1.00 95.00 533 GLU A N 1
ATOM 4147 C CA . GLU A 1 533 ? -23.101 20.662 41.994 1.00 95.00 533 GLU A CA 1
ATOM 4148 C C . GLU A 1 533 ? -23.988 21.621 42.805 1.00 95.00 533 GLU A C 1
ATOM 4150 O O . GLU A 1 533 ? -23.711 21.869 43.981 1.00 95.00 533 GLU A O 1
ATOM 4155 N N . GLN A 1 534 ? -25.063 22.149 42.212 1.00 95.00 534 GLN A N 1
ATOM 4156 C CA . GLN A 1 534 ? -26.072 22.949 42.917 1.00 95.00 534 GLN A CA 1
ATOM 4157 C C . GLN A 1 534 ? -26.840 22.102 43.946 1.00 95.00 534 GLN A C 1
ATOM 4159 O O . GLN A 1 534 ? -26.979 22.514 45.097 1.00 95.00 534 GLN A O 1
ATOM 4164 N N . SER A 1 535 ? -27.259 20.887 43.575 1.00 95.38 535 SER A N 1
ATOM 4165 C CA . SER A 1 535 ? -27.964 19.949 44.462 1.00 95.38 535 SER A CA 1
ATOM 4166 C C . SER A 1 535 ? -27.119 19.498 45.663 1.00 95.38 535 SER A C 1
ATOM 4168 O O . SER A 1 535 ? -27.665 19.216 46.732 1.00 95.38 535 SER A O 1
ATOM 4170 N N . ILE A 1 536 ? -25.790 19.434 45.525 1.00 93.88 536 ILE A N 1
ATOM 4171 C CA . ILE A 1 536 ? -24.865 19.183 46.645 1.00 93.88 536 ILE A CA 1
ATOM 4172 C C . ILE A 1 536 ? -24.810 20.410 47.568 1.00 93.88 536 ILE A C 1
ATOM 4174 O O . ILE A 1 536 ? -25.103 20.293 48.755 1.00 93.88 536 ILE A O 1
ATOM 4178 N N . LYS A 1 537 ? -24.562 21.609 47.020 1.00 94.12 537 LYS A N 1
ATOM 4179 C CA . LYS A 1 537 ? -24.509 22.866 47.797 1.00 94.12 537 LYS A CA 1
ATOM 4180 C C . LYS A 1 537 ? -25.810 23.129 48.577 1.00 94.12 537 LYS A C 1
ATOM 4182 O O . LYS A 1 537 ? -25.764 23.584 49.719 1.00 94.12 537 LYS A O 1
ATOM 4187 N N . GLN A 1 538 ? -26.968 22.808 47.992 1.00 93.81 538 GLN A N 1
ATOM 4188 C CA . GLN A 1 538 ? -28.273 22.939 48.650 1.00 93.81 538 GLN A CA 1
ATOM 4189 C C . GLN A 1 538 ? -28.460 21.924 49.792 1.00 93.81 538 GLN A C 1
ATOM 4191 O O . GLN A 1 538 ? -28.951 22.289 50.860 1.00 93.81 538 GLN A O 1
ATOM 4196 N N . GLN A 1 539 ? -28.038 20.668 49.597 1.00 94.06 539 GLN A N 1
ATOM 4197 C CA . GLN A 1 539 ? -28.048 19.644 50.648 1.00 94.06 539 GLN A CA 1
ATOM 4198 C C . GLN A 1 539 ? -27.217 20.086 51.853 1.00 94.06 539 GLN A C 1
ATOM 4200 O O . GLN A 1 539 ? -27.698 19.995 52.979 1.00 94.06 539 GLN A O 1
ATOM 4205 N N . ASP A 1 540 ? -25.994 20.566 51.636 1.00 93.25 540 ASP A N 1
ATOM 4206 C CA . ASP A 1 540 ? -25.070 20.886 52.729 1.00 93.25 540 ASP A CA 1
ATOM 4207 C C . ASP A 1 540 ? -25.605 22.037 53.602 1.00 93.25 540 ASP A C 1
ATOM 4209 O O . ASP A 1 540 ? -25.526 21.984 54.832 1.00 93.25 540 ASP A O 1
ATOM 4213 N N . HIS A 1 541 ? -26.256 23.028 52.980 1.00 93.88 541 HIS A N 1
ATOM 4214 C CA . HIS A 1 541 ? -26.980 24.088 53.687 1.00 93.88 541 HIS A CA 1
ATOM 4215 C C . HIS A 1 541 ? -28.157 23.546 54.519 1.00 93.88 541 HIS A C 1
ATOM 4217 O O . HIS A 1 541 ? -28.253 23.835 55.715 1.00 93.88 541 HIS A O 1
ATOM 4223 N N . ILE A 1 542 ? -29.021 22.719 53.918 1.00 93.94 542 ILE A N 1
ATOM 4224 C CA . ILE A 1 542 ? -30.184 22.130 54.602 1.00 93.94 542 ILE A CA 1
ATOM 4225 C C . ILE A 1 542 ? -29.748 21.222 55.756 1.00 93.94 542 ILE A C 1
ATOM 4227 O O . ILE A 1 542 ? -30.354 21.263 56.823 1.00 93.94 542 ILE A O 1
ATOM 4231 N N . MET A 1 543 ? -28.681 20.437 55.595 1.00 92.81 543 MET A N 1
ATOM 4232 C CA . MET A 1 543 ? -28.172 19.563 56.655 1.00 92.81 543 MET A CA 1
ATOM 4233 C C . MET A 1 543 ? -27.635 20.357 57.856 1.00 92.81 543 MET A C 1
ATOM 4235 O O . MET A 1 543 ? -27.880 19.960 58.999 1.00 92.81 543 MET A O 1
ATOM 4239 N N . ALA A 1 544 ? -26.993 21.508 57.628 1.00 92.38 544 ALA A N 1
ATOM 4240 C CA . ALA A 1 544 ? -26.579 22.413 58.701 1.00 92.38 544 ALA A CA 1
ATOM 4241 C C . ALA A 1 544 ? -27.781 23.030 59.450 1.00 92.38 544 ALA A C 1
ATOM 4243 O O . ALA A 1 544 ? -27.782 23.083 60.686 1.00 92.38 544 ALA A O 1
ATOM 4244 N N . GLU A 1 545 ? -28.840 23.433 58.736 1.00 93.19 545 GLU A N 1
ATOM 4245 C CA . GLU A 1 545 ? -30.092 23.875 59.369 1.00 93.19 545 GLU A CA 1
ATOM 4246 C C . GLU A 1 545 ? -30.759 22.735 60.159 1.00 93.19 545 GLU A C 1
ATOM 4248 O O . GLU A 1 545 ? -31.123 22.925 61.321 1.00 93.19 545 GLU A O 1
ATOM 4253 N N . VAL A 1 546 ? -30.870 21.532 59.582 1.00 92.50 546 VAL A N 1
ATOM 4254 C CA . VAL A 1 546 ? -31.451 20.346 60.239 1.00 92.50 546 VAL A CA 1
ATOM 4255 C C . VAL A 1 546 ? -30.708 20.019 61.529 1.00 92.50 546 VAL A C 1
ATOM 4257 O O . VAL A 1 546 ? -31.350 19.808 62.556 1.00 92.50 546 VAL A O 1
ATOM 4260 N N . GLN A 1 547 ? -29.373 20.021 61.525 1.00 89.31 547 GLN A N 1
ATOM 4261 C CA . GLN A 1 547 ? -28.583 19.749 62.727 1.00 89.31 547 GLN A CA 1
ATOM 4262 C C . GLN A 1 547 ? -28.777 20.834 63.802 1.00 89.31 547 GLN A C 1
ATOM 4264 O O . GLN A 1 547 ? -28.911 20.512 64.987 1.00 89.31 547 GLN A O 1
ATOM 4269 N N . THR A 1 548 ? -28.882 22.102 63.396 1.00 91.56 548 THR A N 1
ATOM 4270 C CA . THR A 1 548 ? -29.158 23.238 64.294 1.00 91.56 548 THR A CA 1
ATOM 4271 C C . THR A 1 548 ? -30.537 23.109 64.953 1.00 91.56 548 THR A C 1
ATOM 4273 O O . THR A 1 548 ? -30.652 23.095 66.183 1.00 91.56 548 THR A O 1
ATOM 4276 N N . TRP A 1 549 ? -31.593 22.931 64.155 1.00 89.94 549 TRP A N 1
ATOM 4277 C CA . TRP A 1 549 ? -32.967 22.812 64.651 1.00 89.94 549 TRP A CA 1
ATOM 4278 C C . TRP A 1 549 ? -33.220 21.504 65.414 1.00 89.94 549 TRP A C 1
ATOM 4280 O O . TRP A 1 549 ? -33.963 21.511 66.395 1.00 89.94 549 TRP A O 1
ATOM 4290 N N . ASN A 1 550 ? -32.557 20.402 65.050 1.00 87.31 550 ASN A N 1
ATOM 4291 C CA . ASN A 1 550 ? -32.624 19.143 65.796 1.00 87.31 550 ASN A CA 1
ATOM 4292 C C . ASN A 1 550 ? -31.941 19.248 67.168 1.00 87.31 550 ASN A C 1
ATOM 4294 O O . ASN A 1 550 ? -32.436 18.677 68.139 1.00 87.31 550 ASN A O 1
ATOM 4298 N N . THR A 1 551 ? -30.848 20.011 67.281 1.00 86.25 551 THR A N 1
ATOM 4299 C CA . THR A 1 551 ? -30.197 20.277 68.576 1.00 86.25 551 THR A CA 1
ATOM 4300 C C . THR A 1 551 ? -31.149 21.028 69.511 1.00 86.25 551 THR A C 1
ATOM 4302 O O . THR A 1 551 ? -31.336 20.615 70.656 1.00 86.25 551 THR A O 1
ATOM 4305 N N . ARG A 1 552 ? -31.838 22.061 69.002 1.00 85.12 552 ARG A N 1
ATOM 4306 C CA . ARG A 1 552 ? -32.881 22.789 69.744 1.00 85.12 552 ARG A CA 1
ATOM 4307 C C . ARG A 1 552 ? -34.068 21.892 70.124 1.00 85.12 552 ARG A C 1
ATOM 4309 O O . ARG A 1 552 ? -34.451 21.847 71.285 1.00 85.12 552 ARG A O 1
ATOM 4316 N N . PHE A 1 553 ? -34.616 21.122 69.186 1.00 83.44 553 PHE A N 1
ATOM 4317 C CA . PHE A 1 553 ? -35.707 20.182 69.475 1.00 83.44 553 PHE A CA 1
ATOM 4318 C C . PHE A 1 553 ? -35.317 19.123 70.525 1.00 83.44 553 PHE A C 1
ATOM 4320 O O . PHE A 1 553 ? -36.125 18.748 71.374 1.00 83.44 553 PHE A O 1
ATOM 4327 N N . THR A 1 554 ? -34.065 18.660 70.509 1.00 77.94 554 THR A N 1
ATOM 4328 C CA . THR A 1 554 ? -33.562 17.687 71.490 1.00 77.94 554 THR A CA 1
ATOM 4329 C C . THR A 1 554 ? -33.439 18.301 72.888 1.00 77.94 554 THR A C 1
ATOM 4331 O O . THR A 1 554 ? -33.776 17.632 73.866 1.00 77.94 554 THR A O 1
ATOM 4334 N N . SER A 1 555 ? -33.031 19.572 73.015 1.00 77.38 555 SER A N 1
ATOM 4335 C CA . SER A 1 555 ? -32.993 20.246 74.323 1.00 77.38 555 SER A CA 1
ATOM 4336 C C . SER A 1 555 ? -34.400 20.481 74.888 1.00 77.38 555 SER A C 1
ATOM 4338 O O . SER A 1 555 ? -34.634 20.187 76.062 1.00 77.38 555 SER A O 1
ATOM 4340 N N . GLU A 1 556 ? -35.365 20.868 74.045 1.00 74.44 556 GLU A N 1
ATOM 4341 C CA . GLU A 1 556 ? -36.793 21.000 74.394 1.00 74.44 556 GLU A CA 1
ATOM 4342 C C . GLU A 1 556 ? -37.422 19.672 74.887 1.00 74.44 556 GLU A C 1
ATOM 4344 O O . GLU A 1 556 ? -38.404 19.683 75.630 1.00 74.44 556 GLU A O 1
ATOM 4349 N N . LYS A 1 557 ? -36.844 18.516 74.527 1.00 66.25 557 LYS A N 1
ATOM 4350 C CA . LYS A 1 557 ? -37.332 17.166 74.873 1.00 66.25 557 LYS A CA 1
ATOM 4351 C C . LYS A 1 557 ? -36.769 16.596 76.191 1.00 66.25 557 LYS A C 1
ATOM 4353 O O . LYS A 1 557 ? -37.241 15.560 76.661 1.00 66.25 557 LYS A O 1
ATOM 4358 N N . SER A 1 558 ? -35.770 17.236 76.797 1.00 53.56 558 SER A N 1
ATOM 4359 C CA . SER A 1 558 ? -34.855 16.643 77.800 1.00 53.56 558 SER A CA 1
ATOM 4360 C C . SER A 1 558 ? -35.440 16.252 79.183 1.00 53.56 558 SER A C 1
ATOM 4362 O O . SER A 1 558 ? -34.688 15.900 80.088 1.00 53.56 558 SER A O 1
ATOM 4364 N N . GLY A 1 559 ? -36.766 16.256 79.365 1.00 53.22 559 GLY A N 1
ATOM 4365 C CA . GLY A 1 559 ? -37.434 16.110 80.669 1.00 53.22 559 GLY A CA 1
ATOM 4366 C C . GLY A 1 559 ? -37.986 14.729 81.070 1.00 53.22 559 GLY A C 1
ATOM 4367 O O . GLY A 1 559 ? -38.605 14.644 82.127 1.00 53.22 559 GLY A O 1
ATOM 4368 N N . SER A 1 560 ? -37.838 13.649 80.280 1.00 52.94 560 SER A N 1
ATOM 4369 C CA . SER A 1 560 ? -38.421 12.332 80.644 1.00 52.94 560 SER A CA 1
ATOM 4370 C C . SER A 1 560 ? -37.543 11.116 80.307 1.00 52.94 560 SER A C 1
ATOM 4372 O O . SER A 1 560 ? -37.286 10.809 79.145 1.00 52.94 560 SER A O 1
ATOM 4374 N N . GLY A 1 561 ? -37.133 10.365 81.338 1.00 55.03 561 GLY A N 1
ATOM 4375 C CA . GLY A 1 561 ? -36.290 9.166 81.190 1.00 55.03 561 GLY A CA 1
ATOM 4376 C C . GLY A 1 561 ? -36.979 7.957 80.536 1.00 55.03 561 GLY A C 1
ATOM 4377 O O . GLY A 1 561 ? -36.305 7.045 80.071 1.00 55.03 561 GLY A O 1
ATOM 4378 N N . THR A 1 562 ? -38.312 7.946 80.451 1.00 55.84 562 THR A N 1
ATOM 4379 C CA . THR A 1 562 ? -39.097 6.836 79.874 1.00 55.84 562 THR A CA 1
ATOM 4380 C C . THR A 1 562 ? -39.150 6.838 78.342 1.00 55.84 562 THR A C 1
ATOM 4382 O O . THR A 1 562 ? -39.513 5.828 77.744 1.00 55.84 562 THR A O 1
ATOM 4385 N N . GLY A 1 563 ? -38.781 7.942 77.681 1.00 65.12 563 GLY A N 1
ATOM 4386 C CA . GLY A 1 563 ? -38.828 8.053 76.217 1.00 65.12 563 GLY A CA 1
ATOM 4387 C C . GLY A 1 563 ? -37.667 7.379 75.473 1.00 65.12 563 GLY A C 1
ATOM 4388 O O . GLY A 1 563 ? -37.792 7.106 74.278 1.00 65.12 563 GLY A O 1
ATOM 4389 N N . ALA A 1 564 ? -36.549 7.102 76.155 1.00 70.00 564 ALA A N 1
ATOM 4390 C CA . ALA A 1 564 ? -35.296 6.684 75.520 1.00 70.00 564 ALA A CA 1
ATOM 4391 C C . ALA A 1 564 ? -35.399 5.332 74.791 1.00 70.00 564 ALA A C 1
ATOM 4393 O O . ALA A 1 564 ? -34.919 5.201 73.668 1.00 70.00 564 ALA A O 1
ATOM 4394 N N . GLU A 1 565 ? -36.075 4.345 75.384 1.00 74.50 565 GLU A N 1
ATOM 4395 C CA . GLU A 1 565 ? -36.202 3.008 74.786 1.00 74.50 565 GLU A CA 1
ATOM 4396 C C . GLU A 1 565 ? -37.150 3.001 73.576 1.00 74.50 565 GLU A C 1
ATOM 4398 O O . GLU A 1 565 ? -36.856 2.382 72.554 1.00 74.50 565 GLU A O 1
ATOM 4403 N N . ARG A 1 566 ? -38.242 3.781 73.628 1.00 79.56 566 ARG A N 1
ATOM 4404 C CA . ARG A 1 566 ? -39.106 4.009 72.458 1.00 79.56 566 ARG A CA 1
ATOM 4405 C C . ARG A 1 566 ? -38.327 4.675 71.322 1.00 79.56 566 ARG A C 1
ATOM 4407 O O . ARG A 1 566 ? -38.481 4.287 70.167 1.00 79.56 566 ARG A O 1
ATOM 4414 N N . GLU A 1 567 ? -37.490 5.662 71.636 1.00 77.12 567 GLU A N 1
ATOM 4415 C CA . GLU A 1 567 ? -36.642 6.325 70.642 1.00 77.12 567 GLU A CA 1
ATOM 4416 C C . GLU A 1 567 ? -35.579 5.381 70.060 1.00 77.12 567 GLU A C 1
ATOM 4418 O O . GLU A 1 567 ? -35.348 5.419 68.852 1.00 77.12 567 GLU A O 1
ATOM 4423 N N . ARG A 1 568 ? -34.985 4.501 70.878 1.00 82.19 568 ARG A N 1
ATOM 4424 C CA . ARG A 1 568 ? -34.045 3.466 70.425 1.00 82.19 568 ARG A CA 1
ATOM 4425 C C . ARG A 1 568 ? -34.698 2.545 69.395 1.00 82.19 568 ARG A C 1
ATOM 4427 O O . ARG A 1 568 ? -34.174 2.422 68.294 1.00 82.19 568 ARG A O 1
ATOM 4434 N N . VAL A 1 569 ? -35.872 1.988 69.708 1.00 83.62 569 VAL A N 1
ATOM 4435 C CA . VAL A 1 569 ? -36.624 1.121 68.781 1.00 83.62 569 VAL A CA 1
ATOM 4436 C C . VAL A 1 569 ? -37.010 1.867 67.499 1.00 83.62 569 VAL A C 1
ATOM 4438 O O . VAL A 1 569 ? -36.807 1.340 66.409 1.00 83.62 569 VAL A O 1
ATOM 4441 N N . LEU A 1 570 ? -37.496 3.111 67.590 1.00 83.75 570 LEU A N 1
ATOM 4442 C CA . LEU A 1 570 ? -37.848 3.906 66.404 1.00 83.75 570 LEU A CA 1
ATOM 4443 C C . LEU A 1 570 ? -36.632 4.229 65.516 1.00 83.75 570 LEU A C 1
ATOM 4445 O O . LEU A 1 570 ? -36.754 4.190 64.294 1.00 83.75 570 LEU A O 1
ATOM 4449 N N . LYS A 1 571 ? -35.458 4.493 66.105 1.00 83.75 571 LYS A N 1
ATOM 4450 C CA . LYS A 1 571 ? -34.197 4.659 65.362 1.00 83.75 571 LYS A CA 1
ATOM 4451 C C . LYS A 1 571 ? -33.772 3.358 64.679 1.00 83.75 571 LYS A C 1
ATOM 4453 O O . LYS A 1 571 ? -33.468 3.384 63.492 1.00 83.75 571 LYS A O 1
ATOM 4458 N N . THR A 1 572 ? -33.825 2.222 65.378 1.00 84.75 572 THR A N 1
ATOM 4459 C CA . THR A 1 572 ? -33.536 0.901 64.791 1.00 84.75 572 THR A CA 1
ATOM 4460 C C . THR A 1 572 ? -34.472 0.573 63.624 1.00 84.75 572 THR A C 1
ATOM 4462 O O . THR A 1 572 ? -34.005 0.083 62.601 1.00 84.75 572 THR A O 1
ATOM 4465 N N . LEU A 1 573 ? -35.767 0.888 63.734 1.00 87.44 573 LEU A N 1
ATOM 4466 C CA . LEU A 1 573 ? -36.735 0.705 62.647 1.00 87.44 573 LEU A CA 1
ATOM 4467 C C . LEU A 1 573 ? -36.438 1.613 61.441 1.00 87.44 573 LEU A C 1
ATOM 4469 O O . LEU A 1 573 ? -36.502 1.141 60.311 1.00 87.44 573 LEU A O 1
ATOM 4473 N N . ALA A 1 574 ? -36.057 2.877 61.651 1.00 84.00 574 ALA A N 1
ATOM 4474 C CA . ALA A 1 574 ? -35.653 3.762 60.554 1.00 84.00 574 ALA A CA 1
ATOM 4475 C C . ALA A 1 574 ? -34.401 3.232 59.826 1.00 84.00 574 ALA A C 1
ATOM 4477 O O . ALA A 1 574 ? -34.433 3.024 58.616 1.00 84.00 574 ALA A O 1
ATOM 4478 N N . THR A 1 575 ? -33.338 2.900 60.569 1.00 86.56 575 THR A N 1
ATOM 4479 C CA . THR A 1 575 ? -32.104 2.328 60.002 1.00 86.56 575 THR A CA 1
ATOM 4480 C C . THR A 1 575 ? -32.345 0.995 59.287 1.00 86.56 575 THR A C 1
ATOM 4482 O O . THR A 1 575 ? -31.704 0.724 58.271 1.00 86.56 575 THR A O 1
ATOM 4485 N N . ALA A 1 576 ? -33.286 0.174 59.762 1.00 89.25 576 ALA A N 1
ATOM 4486 C CA . ALA A 1 576 ? -33.683 -1.057 59.084 1.00 89.25 576 ALA A CA 1
ATOM 4487 C C . ALA A 1 576 ? -34.438 -0.797 57.768 1.00 89.25 576 ALA A C 1
ATOM 4489 O O . ALA A 1 576 ? -34.234 -1.536 56.807 1.00 89.25 576 ALA A O 1
ATOM 4490 N N . ALA A 1 577 ? -35.263 0.253 57.694 1.00 88.38 577 ALA A N 1
ATOM 4491 C CA . ALA A 1 577 ? -35.968 0.634 56.470 1.00 88.38 577 ALA A CA 1
ATOM 4492 C C . ALA A 1 577 ? -35.000 1.157 55.397 1.00 88.38 577 ALA A C 1
ATOM 4494 O O . ALA A 1 577 ? -35.089 0.737 54.243 1.00 88.38 577 ALA A O 1
ATOM 4495 N N . ASP A 1 578 ? -34.041 2.008 55.777 1.00 85.50 578 ASP A N 1
ATOM 4496 C CA . ASP A 1 578 ? -32.972 2.463 54.877 1.00 85.50 578 ASP A CA 1
ATOM 4497 C C . ASP A 1 578 ? -32.111 1.272 54.414 1.00 85.50 578 ASP A C 1
ATOM 4499 O O . ASP A 1 578 ? -31.906 1.065 53.215 1.00 85.50 578 ASP A O 1
ATOM 4503 N N . SER A 1 579 ? -31.689 0.418 55.357 1.00 89.00 579 SER A N 1
ATOM 4504 C CA . SER A 1 579 ? -30.877 -0.771 55.062 1.00 89.00 579 SER A CA 1
ATOM 4505 C C . SER A 1 579 ? -31.594 -1.773 54.160 1.00 89.00 579 SER A C 1
ATOM 4507 O O . SER A 1 579 ? -30.938 -2.396 53.334 1.00 89.00 579 SER A O 1
ATOM 4509 N N . PHE A 1 580 ? -32.917 -1.934 54.272 1.00 92.25 580 PHE A N 1
ATOM 4510 C CA . PHE A 1 580 ? -33.690 -2.801 53.378 1.00 92.25 580 PHE A CA 1
ATOM 4511 C C . PHE A 1 580 ? -33.619 -2.330 51.920 1.00 92.25 580 PHE A C 1
ATOM 4513 O O . PHE A 1 580 ? -33.383 -3.146 51.030 1.00 92.25 580 PHE A O 1
ATOM 4520 N N . HIS A 1 581 ? -33.780 -1.027 51.667 1.00 85.75 581 HIS A N 1
ATOM 4521 C CA . HIS A 1 581 ? -33.722 -0.481 50.309 1.00 85.75 581 HIS A CA 1
ATOM 4522 C C . HIS A 1 581 ? -32.313 -0.587 49.715 1.00 85.75 581 HIS A C 1
ATOM 4524 O O . HIS A 1 581 ? -32.168 -0.977 48.558 1.00 85.75 581 HIS A O 1
ATOM 4530 N N . GLU A 1 582 ? -31.278 -0.314 50.514 1.00 86.31 582 GLU A N 1
ATOM 4531 C CA . GLU A 1 582 ? -29.886 -0.464 50.082 1.00 86.31 582 GLU A CA 1
ATOM 4532 C C . GLU A 1 582 ? -29.526 -1.935 49.810 1.00 86.31 582 GLU A C 1
ATOM 4534 O O . GLU A 1 582 ? -28.987 -2.255 48.756 1.00 86.31 582 GLU A O 1
ATOM 4539 N N . LEU A 1 583 ? -29.889 -2.858 50.712 1.00 91.25 583 LEU A N 1
ATOM 4540 C CA . LEU A 1 583 ? -29.677 -4.297 50.519 1.00 91.25 583 LEU A CA 1
ATOM 4541 C C . LEU A 1 583 ? -30.421 -4.819 49.287 1.00 91.25 583 LEU A C 1
ATOM 4543 O O . LEU A 1 583 ? -29.855 -5.609 48.537 1.00 91.25 583 LEU A O 1
ATOM 4547 N N . LYS A 1 584 ? -31.656 -4.360 49.044 1.00 89.88 584 LYS A N 1
ATOM 4548 C CA . LYS A 1 584 ? -32.412 -4.701 47.835 1.00 89.88 584 LYS A CA 1
ATOM 4549 C C . LYS A 1 584 ? -31.679 -4.230 46.574 1.00 89.88 584 LYS A C 1
ATOM 4551 O O . LYS A 1 584 ? -31.495 -5.037 45.668 1.00 89.88 584 LYS A O 1
ATOM 4556 N N . GLY A 1 585 ? -31.217 -2.977 46.541 1.00 81.94 585 GLY A N 1
ATOM 4557 C CA . GLY A 1 585 ? -30.438 -2.438 45.421 1.00 81.94 585 GLY A CA 1
ATOM 4558 C C . GLY A 1 585 ? -29.150 -3.226 45.169 1.00 81.94 585 GLY A C 1
ATOM 4559 O O . GLY A 1 585 ? -28.914 -3.671 44.049 1.00 81.94 585 GLY A O 1
ATOM 4560 N N . ASN A 1 586 ? -28.375 -3.497 46.223 1.00 84.38 586 ASN A N 1
ATOM 4561 C CA . ASN A 1 586 ? -27.132 -4.270 46.144 1.00 84.38 586 ASN A CA 1
ATOM 4562 C C . ASN A 1 586 ? -27.371 -5.714 45.649 1.00 84.38 586 ASN A C 1
ATOM 4564 O O . ASN A 1 586 ? -26.569 -6.248 44.885 1.00 84.38 586 ASN A O 1
ATOM 4568 N N . LEU A 1 587 ? -28.480 -6.351 46.047 1.00 89.94 587 LEU A N 1
ATOM 4569 C CA . LEU A 1 587 ? -28.865 -7.689 45.577 1.00 89.94 587 LEU A CA 1
ATOM 4570 C C . LEU A 1 587 ? -29.351 -7.685 44.119 1.00 89.94 587 LEU A C 1
ATOM 4572 O O . LEU A 1 587 ? -29.060 -8.626 43.379 1.00 89.94 587 LEU A O 1
ATOM 4576 N N . GLU A 1 588 ? -30.059 -6.643 43.681 1.00 86.69 588 GLU A N 1
ATOM 4577 C CA . GLU A 1 588 ? -30.471 -6.472 42.281 1.00 86.69 588 GLU A CA 1
ATOM 4578 C C . GLU A 1 588 ? -29.263 -6.186 41.370 1.00 86.69 588 GLU A C 1
ATOM 4580 O O . GLU A 1 588 ? -29.160 -6.772 40.288 1.00 86.69 588 GLU A O 1
ATOM 4585 N N . GLU A 1 589 ? -28.297 -5.382 41.826 1.00 83.31 589 GLU A N 1
ATOM 4586 C CA . GLU A 1 589 ? -27.030 -5.148 41.124 1.00 83.31 589 GLU A CA 1
ATOM 4587 C C . GLU A 1 589 ? -26.159 -6.413 41.068 1.00 83.31 589 GLU A C 1
ATOM 4589 O O . GLU A 1 589 ? -25.702 -6.783 39.987 1.00 83.31 589 GLU A O 1
ATOM 4594 N N . GLY A 1 590 ? -25.998 -7.137 42.182 1.00 86.00 590 GLY A N 1
ATOM 4595 C CA . GLY A 1 590 ? -25.287 -8.422 42.212 1.00 86.00 590 GLY A CA 1
ATOM 4596 C C . GLY A 1 590 ? -25.925 -9.471 41.293 1.00 86.00 590 GLY A C 1
ATOM 4597 O O . GLY A 1 590 ? -25.234 -10.151 40.533 1.00 86.00 590 GLY A O 1
ATOM 4598 N N . THR A 1 591 ? -27.261 -9.542 41.269 1.00 84.06 591 THR A N 1
ATOM 4599 C CA . THR A 1 591 ? -28.011 -10.403 40.337 1.00 84.06 591 THR A CA 1
ATOM 4600 C C . THR A 1 591 ? -27.728 -10.027 38.881 1.00 84.06 591 THR A C 1
ATOM 4602 O O . THR A 1 591 ? -27.458 -10.902 38.055 1.00 84.06 591 THR A O 1
ATOM 4605 N N . LYS A 1 592 ? -27.735 -8.728 38.551 1.00 82.75 592 LYS A N 1
ATOM 4606 C CA . LYS A 1 592 ? -27.379 -8.240 37.213 1.00 82.75 592 LYS A CA 1
ATOM 4607 C C . LYS A 1 592 ? -25.928 -8.585 36.857 1.00 82.75 592 LYS A C 1
ATOM 4609 O O . LYS A 1 592 ? -25.688 -9.096 35.769 1.00 82.75 592 LYS A O 1
ATOM 4614 N N . PHE A 1 593 ? -24.984 -8.369 37.771 1.00 88.94 593 PHE A N 1
ATOM 4615 C CA . PHE A 1 593 ? -23.568 -8.693 37.588 1.00 88.94 593 PHE A CA 1
ATOM 4616 C C . PHE A 1 593 ? -23.351 -10.174 37.244 1.00 88.94 593 PHE A C 1
ATOM 4618 O O . PHE A 1 593 ? -22.668 -10.475 36.266 1.00 88.94 593 PHE A O 1
ATOM 4625 N N . TYR A 1 594 ? -23.966 -11.105 37.980 1.00 86.56 594 TYR A N 1
ATOM 4626 C CA . TYR A 1 594 ? -23.825 -12.537 37.693 1.00 86.56 594 TYR A CA 1
ATOM 4627 C C . TYR A 1 594 ? -24.497 -12.950 36.369 1.00 86.56 594 TYR A C 1
ATOM 4629 O O . TYR A 1 594 ? -23.946 -13.778 35.632 1.00 86.56 594 TYR A O 1
ATOM 4637 N N . ASN A 1 595 ? -25.626 -12.329 36.012 1.00 84.69 595 ASN A N 1
ATOM 4638 C CA . ASN A 1 595 ? -26.272 -12.524 34.710 1.00 84.69 595 ASN A CA 1
ATOM 4639 C C . ASN A 1 595 ? -25.412 -12.000 33.543 1.00 84.69 595 ASN A C 1
ATOM 4641 O O . ASN A 1 595 ? -25.295 -12.687 32.532 1.00 84.69 595 ASN A O 1
ATOM 4645 N N . ASP A 1 596 ? -24.763 -10.841 33.692 1.00 83.50 596 ASP A N 1
ATOM 4646 C CA . ASP A 1 596 ? -23.861 -10.261 32.683 1.00 83.50 596 ASP A CA 1
ATOM 4647 C C . ASP A 1 596 ? -22.528 -11.031 32.575 1.00 83.50 596 ASP A C 1
ATOM 4649 O O . ASP A 1 596 ? -21.968 -11.174 31.484 1.00 83.50 596 ASP A O 1
ATOM 4653 N N . LEU A 1 597 ? -22.015 -11.561 33.693 1.00 86.69 597 LEU A N 1
ATOM 4654 C CA . LEU A 1 597 ? -20.761 -12.320 33.752 1.00 86.69 597 LEU A CA 1
ATOM 4655 C C . LEU A 1 597 ? -20.885 -13.714 33.119 1.00 86.69 597 LEU A C 1
ATOM 4657 O O . LEU A 1 597 ? -19.959 -14.172 32.446 1.00 86.69 597 LEU A O 1
ATOM 4661 N N . THR A 1 598 ? -22.030 -14.380 33.280 1.00 83.62 598 THR A N 1
ATOM 4662 C CA . THR A 1 598 ? -22.284 -15.732 32.747 1.00 83.62 598 THR A CA 1
ATOM 4663 C C . THR A 1 598 ? -21.961 -15.878 31.242 1.00 83.62 598 THR A C 1
ATOM 4665 O O . THR A 1 598 ? -21.128 -16.723 30.900 1.00 83.62 598 THR A O 1
ATOM 4668 N N . PRO A 1 599 ? -22.491 -15.052 30.313 1.00 76.88 599 PRO A N 1
ATOM 4669 C CA . PRO A 1 599 ? -22.157 -15.131 28.885 1.00 76.88 599 PRO A CA 1
ATOM 4670 C C . PRO A 1 599 ? -20.736 -14.646 28.543 1.00 76.88 599 PRO A C 1
ATOM 4672 O O . PRO A 1 599 ? -20.295 -14.794 27.401 1.00 76.88 599 PRO A O 1
ATOM 4675 N N . ILE A 1 600 ? -19.991 -14.054 29.483 1.00 81.69 600 ILE A N 1
ATOM 4676 C CA . ILE A 1 600 ? -18.548 -13.808 29.326 1.00 81.69 600 ILE A CA 1
ATOM 4677 C C . ILE A 1 600 ? -17.776 -15.097 29.643 1.00 81.69 600 ILE A C 1
ATOM 4679 O O . ILE A 1 600 ? -16.927 -15.505 28.852 1.00 81.69 600 ILE A O 1
ATOM 4683 N N . LEU A 1 601 ? -18.125 -15.790 30.732 1.00 79.88 601 LEU A N 1
ATOM 4684 C CA . LEU A 1 601 ? -17.507 -17.064 31.117 1.00 79.88 601 LEU A CA 1
ATOM 4685 C C . LEU A 1 601 ? -17.789 -18.192 30.109 1.00 79.88 601 LEU A C 1
ATOM 4687 O O . LEU A 1 601 ? -16.888 -18.972 29.815 1.00 79.88 601 LEU A O 1
ATOM 4691 N N . VAL A 1 602 ? -18.976 -18.235 29.493 1.00 78.06 602 VAL A N 1
ATOM 4692 C CA . VAL A 1 602 ? -19.271 -19.174 28.387 1.00 78.06 602 VAL A CA 1
ATOM 4693 C C . VAL A 1 602 ? -18.382 -18.905 27.162 1.00 78.06 602 VAL A C 1
ATOM 4695 O O . VAL A 1 602 ? -17.891 -19.838 26.530 1.00 78.06 602 VAL A O 1
ATOM 4698 N N . ARG A 1 603 ? -18.084 -17.636 26.845 1.00 78.94 603 ARG A N 1
ATOM 4699 C CA . ARG A 1 603 ? -17.138 -17.293 25.763 1.00 78.94 603 ARG A CA 1
ATOM 4700 C C . ARG A 1 603 ? -15.687 -17.632 26.116 1.00 78.94 603 ARG A C 1
ATOM 4702 O O . ARG A 1 603 ? -14.939 -18.034 25.229 1.00 78.94 603 ARG A O 1
ATOM 4709 N N . LEU A 1 604 ? -15.293 -17.525 27.388 1.00 79.06 604 LEU A N 1
ATOM 4710 C CA . LEU A 1 604 ? -13.998 -18.027 27.866 1.00 79.06 604 LEU A CA 1
ATOM 4711 C C . LEU A 1 604 ? -13.910 -19.555 27.732 1.00 79.06 604 LEU A C 1
ATOM 4713 O O . LEU A 1 604 ? -12.909 -20.064 27.238 1.00 79.06 604 LEU A O 1
ATOM 4717 N N . GLN A 1 605 ? -14.963 -20.283 28.116 1.00 78.38 605 GLN A N 1
ATOM 4718 C CA . GLN A 1 605 ? -15.039 -21.738 27.967 1.00 78.38 605 GLN A CA 1
ATOM 4719 C C . GLN A 1 605 ? -14.846 -22.160 26.502 1.00 78.38 605 GLN A C 1
ATOM 4721 O O . GLN A 1 605 ? -14.052 -23.063 26.234 1.00 78.38 605 GLN A O 1
ATOM 4726 N N . GLN A 1 606 ? -15.502 -21.470 25.561 1.00 73.38 606 GLN A N 1
ATOM 4727 C CA . GLN A 1 606 ? -15.314 -21.713 24.130 1.00 73.38 606 GLN A CA 1
ATOM 4728 C C . GLN A 1 606 ? -13.868 -21.426 23.693 1.00 73.38 606 GLN A C 1
ATOM 4730 O O . GLN A 1 606 ? -13.231 -22.321 23.151 1.00 73.38 606 GLN A O 1
ATOM 4735 N N . LYS A 1 607 ? -13.296 -20.255 24.030 1.00 77.31 607 LYS A N 1
ATOM 4736 C CA . LYS A 1 607 ? -11.882 -19.926 23.736 1.00 77.31 607 LYS A CA 1
ATOM 4737 C C . LYS A 1 607 ? -10.902 -21.009 24.216 1.00 77.31 607 LYS A C 1
ATOM 4739 O O . LYS A 1 607 ? -9.981 -21.368 23.488 1.00 77.31 607 LYS A O 1
ATOM 4744 N N . VAL A 1 608 ? -11.075 -21.516 25.440 1.00 78.06 608 VAL A N 1
ATOM 4745 C CA . VAL A 1 608 ? -10.198 -22.551 26.023 1.00 78.06 608 VAL A CA 1
ATOM 4746 C C . VAL A 1 608 ? -10.384 -23.898 25.314 1.00 78.06 608 VAL A C 1
ATOM 4748 O O . VAL A 1 608 ? -9.406 -24.621 25.104 1.00 78.06 608 VAL A O 1
ATOM 4751 N N . SER A 1 609 ? -11.609 -24.222 24.888 1.00 72.12 609 SER A N 1
ATOM 4752 C CA . SER A 1 609 ? -11.897 -25.393 24.052 1.00 72.12 609 SER A CA 1
ATOM 4753 C C . SER A 1 609 ? -11.227 -25.283 22.676 1.00 72.12 609 SER A C 1
ATOM 4755 O O . SER A 1 609 ? -10.486 -26.186 22.287 1.00 72.12 609 SER A O 1
ATOM 4757 N N . ASP A 1 610 ? -11.388 -24.144 21.998 1.00 72.25 610 ASP A N 1
ATOM 4758 C CA . ASP A 1 610 ? -10.823 -23.867 20.673 1.00 72.25 610 ASP A CA 1
ATOM 4759 C C . ASP A 1 610 ? -9.286 -23.886 20.697 1.00 72.25 610 ASP A C 1
ATOM 4761 O O . ASP A 1 610 ? -8.658 -24.505 19.838 1.00 72.25 610 ASP A O 1
ATOM 4765 N N . PHE A 1 611 ? -8.666 -23.278 21.716 1.00 73.81 611 PHE A N 1
ATOM 4766 C CA . PHE A 1 611 ? -7.215 -23.323 21.928 1.00 73.81 611 PHE A CA 1
ATOM 4767 C C . PHE A 1 611 ? -6.717 -24.759 22.133 1.00 73.81 611 PHE A C 1
ATOM 4769 O O . PHE A 1 611 ? -5.734 -25.175 21.516 1.00 73.81 611 PHE A O 1
ATOM 4776 N N . SER A 1 612 ? -7.419 -25.547 22.953 1.00 71.38 612 SER A N 1
ATOM 4777 C CA . SER A 1 612 ? -7.079 -26.955 23.196 1.00 71.38 612 SER A CA 1
ATOM 4778 C C . SER A 1 612 ? -7.192 -27.799 21.919 1.00 71.38 612 SER A C 1
ATOM 4780 O O . SER A 1 612 ? -6.326 -28.631 21.643 1.00 71.38 612 SER A O 1
ATOM 4782 N N . PHE A 1 613 ? -8.224 -27.554 21.106 1.00 68.19 613 PHE A N 1
ATOM 4783 C CA . PHE A 1 613 ? -8.435 -28.222 19.821 1.00 68.19 613 PHE A CA 1
ATOM 4784 C C . PHE A 1 613 ? -7.374 -27.835 18.776 1.00 68.19 613 PHE A C 1
ATOM 4786 O O . PHE A 1 613 ? -6.826 -28.706 18.094 1.00 68.19 613 PHE A O 1
ATOM 4793 N N . ALA A 1 614 ? -7.021 -26.549 18.689 1.00 64.62 614 ALA A N 1
ATOM 4794 C CA . ALA A 1 614 ? -5.958 -26.057 17.813 1.00 64.62 614 ALA A CA 1
ATOM 4795 C C . ALA A 1 614 ? -4.598 -26.676 18.178 1.00 64.62 614 ALA A C 1
ATOM 4797 O O . ALA A 1 614 ? -3.934 -27.248 17.316 1.00 64.62 614 ALA A O 1
ATOM 4798 N N . ARG A 1 615 ? -4.229 -26.683 19.466 1.00 68.81 615 ARG A N 1
ATOM 4799 C CA . ARG A 1 615 ? -2.995 -27.319 19.964 1.00 68.81 615 ARG A CA 1
ATOM 4800 C C . ARG A 1 615 ? -2.954 -28.832 19.702 1.00 68.81 615 ARG A C 1
ATOM 4802 O O . ARG A 1 615 ? -1.895 -29.360 19.364 1.00 68.81 615 ARG A O 1
ATOM 4809 N N . GLN A 1 616 ? -4.083 -29.539 19.814 1.00 64.81 616 GLN A N 1
ATOM 4810 C CA . GLN A 1 616 ? -4.171 -30.962 19.451 1.00 64.81 616 GLN A CA 1
ATOM 4811 C C . GLN A 1 616 ? -4.028 -31.173 17.931 1.00 64.81 616 GLN A C 1
ATOM 4813 O O . GLN A 1 616 ? -3.358 -32.119 17.520 1.00 64.81 616 GLN A O 1
ATOM 4818 N N . THR A 1 617 ? -4.574 -30.277 17.103 1.00 64.81 617 THR A N 1
ATOM 4819 C CA . THR A 1 617 ? -4.445 -30.334 15.635 1.00 64.81 617 THR A CA 1
ATOM 4820 C C . THR A 1 617 ? -3.003 -30.061 15.191 1.00 64.81 617 THR A C 1
ATOM 4822 O O . THR A 1 617 ? -2.437 -30.849 14.437 1.00 64.81 617 THR A O 1
ATOM 4825 N N . GLU A 1 618 ? -2.357 -29.019 15.727 1.00 64.50 618 GLU A N 1
ATOM 4826 C CA . GLU A 1 618 ? -0.933 -28.723 15.493 1.00 64.50 618 GLU A CA 1
ATOM 4827 C C . GLU A 1 618 ? -0.036 -29.919 15.839 1.00 64.50 618 GLU A C 1
ATOM 4829 O O . GLU A 1 618 ? 0.852 -30.284 15.070 1.00 64.50 618 GLU A O 1
ATOM 4834 N N . LYS A 1 619 ? -0.294 -30.566 16.982 1.00 60.16 619 LYS A N 1
ATOM 4835 C CA . LYS A 1 619 ? 0.388 -31.791 17.415 1.00 60.16 619 LYS A CA 1
ATOM 4836 C C . LYS A 1 619 ? 0.181 -32.944 16.425 1.00 60.16 619 LYS A C 1
ATOM 4838 O O . LYS A 1 619 ? 1.135 -33.663 16.137 1.00 60.16 619 LYS A O 1
ATOM 4843 N N . GLU A 1 620 ? -1.029 -33.140 15.903 1.00 63.78 620 GLU A N 1
ATOM 4844 C CA . GLU A 1 620 ? -1.308 -34.172 14.895 1.00 63.78 620 GLU A CA 1
ATOM 4845 C C . GLU A 1 620 ? -0.594 -33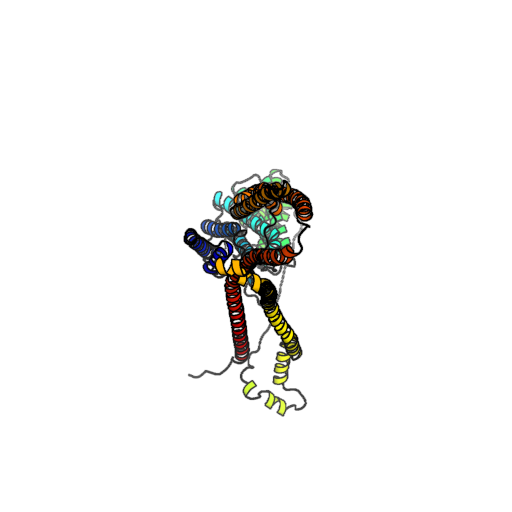.906 13.566 1.00 63.78 620 GLU A C 1
ATOM 4847 O O . GLU A 1 620 ? 0.009 -34.828 13.012 1.00 63.78 620 GLU A O 1
ATOM 4852 N N . ASP A 1 621 ? -0.572 -32.663 13.087 1.00 64.62 621 ASP A N 1
ATOM 4853 C CA . ASP A 1 621 ? 0.127 -32.309 11.847 1.00 64.62 621 ASP A CA 1
ATOM 4854 C C . ASP A 1 621 ? 1.658 -32.308 12.004 1.00 64.62 621 ASP A C 1
ATOM 4856 O O . ASP A 1 621 ? 2.365 -32.738 11.090 1.00 64.62 621 ASP A O 1
ATOM 4860 N N . LEU A 1 622 ? 2.190 -31.962 13.182 1.00 57.88 622 LEU A N 1
ATOM 4861 C CA . LEU A 1 622 ? 3.598 -32.190 13.533 1.00 57.88 622 LEU A CA 1
ATOM 4862 C C . LEU A 1 622 ? 3.949 -33.685 13.505 1.00 57.88 622 LEU A C 1
ATOM 4864 O O . LEU A 1 622 ? 4.947 -34.064 12.888 1.00 57.88 622 LEU A O 1
ATOM 4868 N N . MET A 1 623 ? 3.117 -34.553 14.094 1.00 55.50 623 MET A N 1
ATOM 4869 C CA . MET A 1 623 ? 3.322 -36.008 14.035 1.00 55.50 623 MET A CA 1
ATOM 4870 C C . MET A 1 623 ? 3.263 -36.541 12.593 1.00 55.50 623 MET A C 1
ATOM 4872 O O . MET A 1 623 ? 4.128 -37.330 12.206 1.00 55.50 623 MET A O 1
ATOM 4876 N N . ARG A 1 624 ? 2.307 -36.081 11.771 1.00 64.38 624 ARG A N 1
ATOM 4877 C CA . ARG A 1 624 ? 2.218 -36.430 10.338 1.00 64.38 624 ARG A CA 1
ATOM 4878 C C . ARG A 1 624 ? 3.450 -35.961 9.563 1.00 64.38 624 ARG A C 1
ATOM 4880 O O . ARG A 1 624 ? 4.005 -36.736 8.789 1.00 64.38 624 ARG A O 1
ATOM 4887 N N . SER A 1 625 ? 3.913 -34.734 9.799 1.00 53.69 625 SER A N 1
ATOM 4888 C CA . SER A 1 625 ? 5.123 -34.179 9.182 1.00 53.69 625 SER A CA 1
ATOM 4889 C C . SER A 1 625 ? 6.367 -34.994 9.549 1.00 53.69 625 SER A C 1
ATOM 4891 O O . SER A 1 625 ? 7.142 -35.377 8.672 1.00 53.69 625 SER A O 1
ATOM 4893 N N . MET A 1 626 ? 6.538 -35.363 10.823 1.00 49.38 626 MET A N 1
ATOM 4894 C CA . MET A 1 626 ? 7.630 -36.247 11.248 1.00 49.38 626 MET A CA 1
ATOM 4895 C C . MET A 1 626 ? 7.553 -37.620 10.562 1.00 49.38 626 MET A C 1
ATOM 4897 O O . MET A 1 626 ? 8.561 -38.095 10.039 1.00 49.38 626 MET A O 1
ATOM 4901 N N . GLN A 1 627 ? 6.367 -38.232 10.483 1.00 50.81 627 GLN A N 1
ATOM 4902 C CA . GLN A 1 627 ? 6.162 -39.503 9.774 1.00 50.81 627 GLN A CA 1
ATOM 4903 C C . GLN A 1 627 ? 6.483 -39.392 8.271 1.00 50.81 627 GLN A C 1
ATOM 4905 O O . GLN A 1 627 ? 7.177 -40.251 7.727 1.00 50.81 627 GLN A O 1
ATOM 4910 N N . GLN A 1 628 ? 6.056 -38.321 7.597 1.00 53.72 628 GLN A N 1
ATOM 4911 C CA . GLN A 1 628 ? 6.346 -38.088 6.176 1.00 53.72 628 GLN A CA 1
ATOM 4912 C C . GLN A 1 628 ? 7.836 -37.831 5.908 1.00 53.72 628 GLN A C 1
ATOM 4914 O O . GLN A 1 628 ? 8.369 -38.325 4.913 1.00 53.72 628 GLN A O 1
ATOM 4919 N N . ASN A 1 629 ? 8.539 -37.131 6.802 1.00 47.09 629 ASN A N 1
ATOM 4920 C CA . ASN A 1 629 ? 9.993 -36.947 6.718 1.00 47.09 629 ASN A CA 1
ATOM 4921 C C . ASN A 1 629 ? 10.759 -38.271 6.920 1.00 47.09 629 ASN A C 1
ATOM 4923 O O . ASN A 1 629 ? 11.742 -38.529 6.226 1.00 47.09 629 ASN A O 1
ATOM 4927 N N . ILE A 1 630 ? 10.276 -39.155 7.802 1.00 50.62 630 ILE A N 1
ATOM 4928 C CA . ILE A 1 630 ? 10.829 -40.510 7.979 1.00 50.62 630 ILE A CA 1
ATOM 4929 C C . ILE A 1 630 ? 10.630 -41.357 6.708 1.00 50.62 630 ILE A C 1
ATOM 4931 O O . ILE A 1 630 ? 11.569 -42.014 6.258 1.00 50.62 630 ILE A O 1
ATOM 4935 N N . VAL A 1 631 ? 9.442 -41.314 6.092 1.00 45.72 631 VAL A N 1
ATOM 4936 C CA . VAL A 1 631 ? 9.129 -42.080 4.867 1.00 45.72 631 VAL A CA 1
ATOM 4937 C C . VAL A 1 631 ? 9.889 -41.553 3.644 1.00 45.72 631 VAL A C 1
ATOM 4939 O O . VAL A 1 631 ? 10.504 -42.331 2.915 1.00 45.72 631 VAL A O 1
ATOM 4942 N N . SER A 1 632 ? 9.908 -40.236 3.424 1.00 44.22 632 SER A N 1
ATOM 4943 C CA . SER A 1 632 ? 10.574 -39.620 2.261 1.00 44.22 632 SER A CA 1
ATOM 4944 C C . SER A 1 632 ? 12.105 -39.732 2.293 1.00 44.22 632 SER A C 1
ATOM 4946 O O . SER A 1 632 ? 12.745 -39.693 1.242 1.00 44.22 632 SER A O 1
ATOM 4948 N N . GLY A 1 633 ? 12.704 -39.977 3.463 1.00 41.88 633 GLY A N 1
ATOM 4949 C CA . GLY A 1 633 ? 14.111 -40.369 3.584 1.00 41.88 633 GLY A CA 1
ATOM 4950 C C . GLY A 1 633 ? 14.426 -41.820 3.176 1.00 41.88 633 GLY A C 1
ATOM 4951 O O . GLY A 1 633 ? 15.609 -42.166 3.103 1.00 41.88 633 GLY A O 1
ATOM 4952 N N . GLY A 1 634 ? 13.412 -42.666 2.936 1.00 41.66 634 GLY A N 1
ATOM 4953 C CA . GLY A 1 634 ? 13.547 -44.130 2.912 1.00 41.66 634 GLY A CA 1
ATOM 4954 C C . GLY A 1 634 ? 13.278 -44.864 1.588 1.00 41.66 634 GLY A C 1
ATOM 4955 O O . GLY A 1 634 ? 13.674 -46.022 1.474 1.00 41.66 634 GLY A O 1
ATOM 4956 N N . SER A 1 635 ? 12.646 -44.253 0.579 1.00 34.44 635 SER A N 1
ATOM 4957 C CA . SER A 1 635 ? 12.172 -44.975 -0.624 1.00 34.44 635 SER A CA 1
ATOM 4958 C C . SER A 1 635 ? 12.606 -44.335 -1.950 1.00 34.44 635 SER A C 1
ATOM 4960 O O . SER A 1 635 ? 12.270 -43.181 -2.211 1.00 34.44 635 SER A O 1
ATOM 4962 N N . GLY A 1 636 ? 13.305 -45.083 -2.822 1.00 35.38 636 GLY A N 1
ATOM 4963 C CA . GLY A 1 636 ? 13.778 -44.526 -4.104 1.00 35.38 636 GLY A CA 1
ATOM 4964 C C . GLY A 1 636 ? 14.522 -45.438 -5.099 1.00 35.38 636 GLY A C 1
ATOM 4965 O O . GLY A 1 636 ? 15.121 -44.910 -6.033 1.00 35.38 636 GLY A O 1
ATOM 4966 N N . SER A 1 637 ? 14.536 -46.766 -4.927 1.00 38.62 637 SER A N 1
ATOM 4967 C CA . SER A 1 637 ? 14.961 -47.743 -5.956 1.00 38.62 637 SER A CA 1
ATOM 4968 C C . SER A 1 637 ? 14.513 -49.151 -5.542 1.00 38.62 637 SER A C 1
ATOM 4970 O O . SER A 1 637 ? 14.658 -49.483 -4.366 1.00 38.62 637 SER A O 1
ATOM 4972 N N . GLY A 1 638 ? 13.955 -49.962 -6.454 1.00 33.28 638 GLY A N 1
ATOM 4973 C CA . GLY A 1 638 ? 13.276 -51.209 -6.052 1.00 33.28 638 GLY A CA 1
ATOM 4974 C C . GLY A 1 638 ? 12.773 -52.168 -7.145 1.00 33.28 638 GLY A C 1
ATOM 4975 O O . GLY A 1 638 ? 11.816 -52.887 -6.890 1.00 33.28 638 GLY A O 1
ATOM 4976 N N . GLY A 1 639 ? 13.411 -52.223 -8.321 1.00 33.41 639 GLY A N 1
ATOM 4977 C CA . GLY A 1 639 ? 13.182 -53.285 -9.322 1.00 33.41 639 GLY A CA 1
ATOM 4978 C C . GLY A 1 639 ? 11.988 -53.097 -10.275 1.00 33.41 639 GLY A C 1
ATOM 4979 O O . GLY A 1 639 ? 11.081 -52.314 -10.017 1.00 33.41 639 GLY A O 1
ATOM 4980 N N . GLY A 1 640 ? 12.016 -53.819 -11.406 1.00 31.36 640 GLY A N 1
ATOM 4981 C CA . GLY A 1 640 ? 10.939 -53.809 -12.408 1.00 31.36 640 GLY A CA 1
ATOM 4982 C C . GLY A 1 640 ? 11.411 -53.859 -13.865 1.00 31.36 640 GLY A C 1
ATOM 4983 O O . GLY A 1 640 ? 11.212 -52.900 -14.602 1.00 31.36 640 GLY A O 1
ATOM 4984 N N . GLY A 1 641 ? 12.016 -54.966 -14.303 1.00 38.75 641 GLY A N 1
ATOM 4985 C CA . GLY A 1 641 ? 12.320 -55.181 -15.721 1.00 38.75 641 GLY A CA 1
ATOM 4986 C C . GLY A 1 641 ? 12.274 -56.659 -16.094 1.00 38.75 641 GLY A C 1
ATOM 4987 O O . GLY A 1 641 ? 12.972 -57.444 -15.458 1.00 38.75 641 GLY A O 1
ATOM 4988 N N . SER A 1 642 ? 11.443 -57.015 -17.085 1.00 39.22 642 SER A N 1
ATOM 4989 C CA . SER A 1 642 ? 11.552 -58.179 -17.997 1.00 39.22 642 SER A CA 1
ATOM 4990 C C . SER A 1 642 ? 10.221 -58.463 -18.711 1.00 39.22 642 SER A C 1
ATOM 4992 O O . SER A 1 642 ? 9.360 -59.159 -18.170 1.00 39.22 642 SER A O 1
ATOM 4994 N N . LYS A 1 643 ? 10.091 -57.996 -19.953 1.00 36.12 643 LYS A N 1
ATOM 4995 C CA . LYS A 1 643 ? 9.732 -58.835 -21.106 1.00 36.12 643 LYS A CA 1
ATOM 4996 C C . LYS A 1 643 ? 10.168 -58.152 -22.399 1.00 36.12 643 LYS A C 1
ATOM 4998 O O . LYS A 1 643 ? 10.336 -56.914 -22.350 1.00 36.12 643 LYS A O 1
#

pLDDT: mean 81.58, std 18.66, range [23.17, 98.75]

Secondary structure (DSSP, 8-state):
--TT----PPPP-B-----HHHHHHHHHHHH---HHHHHHHHHHHHHHHHHHIIIIISPPPSSHHHHHHHHHHHHHHHHHTTTS--BTTTS---EEEE-SS----TTSS-SEEEE-BHHHHHHHHHHHHHHHHHHHHHT----SHHHHHHHHHHHHHHHHHHHHHHHHHHHH-SS---GGGSHHHHHHHHHHHHHHHHHHHHHHHHHTT--HHHHHHHHHHHHHHHHHHHHHHTSTTTTTTS-HHHHHHHHHHHHHHHHHHHHHHHHHHHHTT-HHHHHHHHHHHHHHHHHHTTTS-TTTTHHHHHHHHHHHHHHHHHHHTT-----------------------TTSGGGTTTTHHHHTTT-TTS--HHHHHHHHHHHHTTHHHHHHHHHHHHHHHHHHHHHHHHHHHHHHHHHHHHHHHHHHHHHHHHHHHHHHHHHHTS-HHHHHHHS---------S--HHHHHHHHHHHHHHHHHHHHHHHHHHHHH-----HHHHHHHHHH-SS--HHHHHHHHHHHHHHHHHHHHHHHHHHHHHHHHHHHHHHHHHHHHTTT-TTHHHHHHHHHHHHHHHHHHHHHHHHHHHHHHHHHHHHHHHHHHHHHHHHHHHHHHHHHHHHHHHHHHHHHHTT-S-------

Organism: Teladorsagia circumcincta (NCBI:txid45464)

Solvent-accessible surface area (backbone atoms only — not comparable to full-atom values): 35276 Å² total; per-residue (Å²): 132,62,66,76,63,64,76,55,53,60,61,56,46,49,67,83,67,80,46,43,69,57,51,54,52,43,46,45,69,74,69,58,60,51,79,86,50,46,60,58,52,54,50,55,39,46,49,52,37,55,41,45,39,59,48,51,58,46,92,73,62,77,45,69,72,40,50,52,43,32,44,53,43,40,53,52,50,63,75,34,47,95,77,54,61,41,25,72,88,74,29,65,55,67,45,49,41,37,30,44,75,62,82,82,55,94,85,56,96,48,59,51,47,75,45,29,37,51,51,47,50,42,52,53,47,45,49,34,46,23,15,48,29,21,41,35,24,50,64,44,85,57,84,48,74,65,39,27,51,46,24,21,50,26,14,43,51,19,15,49,43,27,44,51,44,40,77,39,41,80,82,54,33,97,56,92,70,32,68,61,69,34,45,65,40,17,46,19,51,16,28,48,25,44,16,54,14,35,45,30,50,36,56,44,42,59,75,71,63,54,59,49,81,53,51,21,51,43,24,37,53,22,11,50,31,19,47,51,15,48,56,40,41,62,35,86,92,39,48,85,66,64,53,70,66,54,57,26,39,38,54,12,47,16,29,35,24,44,14,48,15,28,43,33,44,21,52,52,28,53,79,68,67,38,60,68,59,18,44,51,28,26,50,53,16,38,57,27,32,62,54,9,61,76,42,37,61,87,64,43,64,38,71,61,50,52,44,36,56,52,51,33,54,47,51,44,56,66,44,46,77,76,61,79,78,90,79,88,90,87,85,92,90,86,92,90,85,93,84,93,83,89,92,90,82,82,63,63,38,70,83,75,49,39,61,38,73,58,45,54,77,78,38,85,90,55,86,33,66,59,55,52,53,53,51,49,52,42,52,74,65,49,36,70,62,42,54,52,48,54,63,63,46,48,61,55,57,50,49,54,56,50,52,57,52,49,52,64,52,45,53,54,52,51,52,51,52,54,48,53,54,49,55,48,52,54,49,54,54,44,66,73,37,38,72,32,41,60,46,68,71,44,58,72,70,59,36,56,71,70,48,63,86,68,85,87,75,82,74,90,62,87,50,69,40,58,57,50,46,54,55,51,54,50,54,54,51,51,51,51,55,50,48,60,45,50,53,50,54,67,70,65,67,80,78,87,59,64,70,62,54,51,49,43,51,74,76,30,96,70,73,62,58,72,59,54,53,51,53,52,47,47,69,69,45,40,71,58,50,53,51,50,56,48,55,49,57,53,47,58,53,51,51,54,50,47,56,52,37,48,52,52,44,51,61,78,57,71,82,58,85,74,51,56,64,34,48,50,52,53,50,45,41,51,56,16,54,55,48,49,54,52,52,48,51,54,52,53,50,51,52,48,50,54,61,63,45,48,69,50,52,54,52,48,52,49,52,56,49,52,52,53,51,50,55,52,48,54,52,50,53,50,52,49,50,53,52,48,55,56,51,70,76,60,72,88,70,85,86,90,87,91,133

Radius of gyration: 45.44 Å; Cα contacts (8 Å, |Δi|>4): 571; chains: 1; bounding box: 100×85×133 Å